Protein 1JJO (pdb70)

Secondary structure (DSSP, 8-state):
-HHHHHHHHTTTTTSSS----EEE-HHHHHHHHHHHTT--/-HHHHHHHHTTTTTSSS----EEE-HHHHHHHHHHHTT--/--SSB--EEEEEEEESS----HHHHHHIIIII---EEEE-TTSHHHHHHHHHHHHHHHSTTS----S-TTT--TT--EEEEEEEEEEEEBTT---TTS-EEEEE--TTS--EEEEEEEEE---EEEEEE-S--TT--EEEEEEEEBSSTTEEEEEEE--TTS-GGGTTTT--HHHHHTGGGT-EE---EEEEE--EEEE---HHHHHHTTS-----SEEEEEEEEE--SSEEEEEEEEEEE---/--SSB--EEEEEEEESS----HHHHHHIIIII---EEEE-TTSHHHHHHHHHHHHHHHSTTS----S-TTT--TT--EEEEEEEEEEEEBTT---TTS-EEEEE--TTS--EEEEEEEEE---EEEEEE-S--TT--EEEEEEEEBSSTTEEEEEEE--TTS-GGGTTTT--HHHHHTGGGT-EE---EEEEE--EEEE---HHHHHHTTS-----SEEEEEEEEE--SSEEEEEEEEEEE---/--EEE--S-EEEEEEETTT--EEEEEEES----/--EEE--S-EEEEEEETTT--EEEEEEES----

GO terms:
  GO:0034774 secretory granule lumen (C, IDA)
  GO:0043025 neuronal cell body (C, IDA)
  GO:0043204 perikaryon (C, EXP)
  GO:0005576 extracellular region (C, HDA)

Nearest PDB structures (foldseek):
  1jjo-assembly1_F  TM=1.031E+00  e=2.411E-05  Mus musculus
  4afx-assembly1_B  TM=9.105E-01  e=1.509E-02  Homo sapiens
  5ncw-assembly1_B  TM=9.144E-01  e=8.299E-02  Tannerella forsythia
  4caa-assembly1_B  TM=8.475E-01  e=1.291E-01  Homo sapiens
  6hgm-assembly1_B  TM=7.638E-01  e=1.003E-01  Homo sapiens

Radius of gyration: 27.84 Å; Cα contacts (8 Å, |Δi|>4): 1470; chains: 6; bounding box: 58×96×56 Å

Foldseek 3Di:
DQVVVVVVVVVVVCVVPPPDDDDDDSVVVVVVVVVVVVPD/DVQWDKQWAWEKEFAQVDDDPPVVVVVCCVPRVYHYYYDHLQPLVVVQQVVLVVLCPRAVNPRNGWDHSVLTDNLFGMKIKIKIKTTFFFLDFFDQVVWDWDWDQALVSDTDIFTKTKDWAWWQKDWDAADDCPVHRIWIWTWTATNPNPDIDIDTGGDSVDHVVSVVVVDDPVVVVVNVVGRHTDGGIDIHTWDKDKDKDWPPVVVVVPDDPDQFSGKIKMKMKTQDRGGIIIMMMMMGTHSD/DDDDDPPAKDWDFPADDVVGDTDDTGIPHDPDD/DQVVVVVVVVVVVCVVPPPDDDDDDSVVVVVVVVVVVVPD/DVQWDKQWAWEKEFAQVDDDPPVVVVVCCVPRVYHYYYDHLQPLVVVQQVVLVVLCPRAVNPRNGWDHSVLTDNLFGMKIKIKIKTTFFFLDFFDQVVWDWDWDQALVSDTDIFTKTKDWAWWQKDWDAADDCPVHRIWIWTWTATNPNPDIDIDTGGDSVDHVVSVVVVDDPVVVVVNVVGRHTDGGIDIHTWDKDKDKDWPPVVVVVPDDPDQFSGKIKMKMKTQDRGGIIIMMMMMGTHSD/DDDDDPPAKDWDFPADDVVGDTDDTGIPHDPDD

B-factor: mean 28.48, std 11.23, range [3.94, 65.26]

Solvent-accessible surface area: 26743 Å² total; per-residue (Å²): 89,39,12,70,48,0,5,69,1,0,68,69,14,46,64,83,49,113,74,91,29,6,3,1,0,7,4,0,1,18,8,0,37,6,0,24,138,41,52,107,130,130,94,21,60,42,142,70,17,1,0,0,7,3,44,104,56,63,158,46,79,95,89,6,24,16,71,0,31,22,62,16,88,7,52,14,40,101,25,63,1,71,106,52,117,52,2,6,95,35,0,22,132,24,0,56,96,74,0,94,45,36,0,117,92,5,2,44,59,140,15,8,86,71,84,2,32,11,0,4,0,0,0,0,24,0,71,3,43,0,103,47,78,7,129,75,101,35,21,147,88,73,48,0,31,25,38,86,165,46,131,31,107,11,43,1,0,51,12,86,4,82,1,64,9,8,90,35,91,39,75,82,110,151,58,39,1,67,8,36,0,1,8,0,10,0,71,1,97,46,3,6,0,1,1,0,1,7,89,84,144,25,55,0,52,79,10,4,89,62,12,95,24,108,35,2,79,81,4,24,98,61,15,149,114,58,102,0,32,1,42,0,0,98,2,32,14,93,40,110,18,88,0,70,102,11,7,110,64,59,49,61,74,132,115,15,34,64,2,10,0,25,0,9,1,78,0,25,6,89,1,3,37,0,0,0,0,0,0,2,0,9,45,90,134,34,69,2,60,1,41,6,0,0,0,0,0,0,9,14,107,95,22,9,20,4,1,0,0,0,5,0,2,40,0,114,135,89,39,11,73,48,0,4,67,0,0,68,69,15,44,64,83,49,114,74,91,28,6,2,1,0,7,3,0,0,19,7,0,38,8,0,24,137,41,51,106,122,129,95,22,58,40,144,70,16,1,0,0,7,3,45,102,57,62,158,47,79,94,96,7,24,17,71,0,36,25,64,17,97,8,53,17,40,104,24,62,1,71,107,53,116,53,3,6,94,38,0,22,132,25,0,58,97,73,0,94,45,36,0,116,93,5,2,45,61,141,15,8,84,72,84,2,32,12,0,3,0,0,0,0,24,0,71,3,42,0,102,47,78,7,129,76,102,35,21,147,85,72,49,0,31,24,40,88,163,45,129,30,107,10,43,1,0,51,11,86,4,81,1,63,9,9,91,35,91,37,75,79,109,151,57,38,1,70,8,36,0,1,9,0,12,0,71,1,97,46,3,6,0,2,1,0,1,6,90,83,146,25,55,0,51,77,10,4,91,61,12,95,23,108,35,2,78,82,3,23,100,59,15,150,113,58,100,0,32,1,41,0,0,98,2,32,13,95,40,110,19,89,0,68,102,10,7,109,65,59,49,59,74,131,115,14,32,62,2,10,0,25,0,9,0,77,0,26,6,90,2,3,36,0,0,0,0,0,0,2,0,9,46,89,132,36,69,1,60,0,39,7,0,0,1,0,0,0,9,14,108,86,16,10,19,3,2,0,0,0,5,0,2,40,0,114,138

Structure (mmCIF, N/CA/C/O backbone):
data_1JJO
#
_entry.id   1JJO
#
_cell.length_a   64.290
_cell.length_b   108.690
_cell.length_c   45.990
_cell.angle_alpha   90.00
_cell.angle_beta   101.28
_cell.angle_gamma   90.00
#
_symmetry.space_group_name_H-M   'P 1 21 1'
#
loop_
_entity.id
_entity.type
_entity.pdbx_description
1 polymer NEUROSERPIN
2 polymer NEUROSERPIN
3 polymer NEUROSERPIN
#
loop_
_atom_site.group_PDB
_atom_site.id
_atom_site.type_symbol
_atom_site.label_atom_id
_atom_site.label_alt_id
_atom_site.label_comp_id
_atom_site.label_asym_id
_atom_site.label_entity_id
_atom_site.label_seq_id
_atom_site.pdbx_PDB_ins_code
_atom_site.Cartn_x
_atom_site.Cartn_y
_atom_site.Cartn_z
_atom_site.occupancy
_atom_site.B_iso_or_equiv
_atom_site.auth_seq_id
_atom_site.auth_comp_id
_atom_site.auth_asym_id
_atom_site.auth_atom_id
_atom_site.pdbx_PDB_model_num
ATOM 1 N N . THR A 1 1 ? 25.026 -0.050 -1.859 1.00 24.58 29 THR A N 1
ATOM 2 C CA . THR A 1 1 ? 24.238 1.073 -2.452 1.00 24.96 29 THR A CA 1
ATOM 3 C C . THR A 1 1 ? 22.872 1.193 -1.776 1.00 24.07 29 THR A C 1
ATOM 4 O O . THR A 1 1 ? 21.987 1.879 -2.273 1.00 24.57 29 THR A O 1
ATOM 8 N N . ILE A 1 2 ? 22.717 0.521 -0.643 1.00 25.21 30 ILE A N 1
ATOM 9 C CA . ILE A 1 2 ? 21.473 0.503 0.133 1.00 28.86 30 ILE A CA 1
ATOM 10 C C . ILE A 1 2 ? 20.451 1.644 -0.065 1.00 29.42 30 ILE A C 1
ATOM 11 O O . ILE A 1 2 ? 19.504 1.517 -0.847 1.00 26.16 30 ILE A O 1
ATOM 16 N N . THR A 1 3 ? 20.649 2.750 0.652 1.00 30.98 31 THR A N 1
ATOM 17 C CA . THR A 1 3 ? 19.737 3.895 0.612 1.00 30.30 31 THR A CA 1
ATOM 18 C C . THR A 1 3 ? 19.818 4.777 -0.638 1.00 28.49 31 THR A C 1
ATOM 19 O O . THR A 1 3 ? 18.813 5.341 -1.076 1.00 26.42 31 THR A O 1
ATOM 23 N N . GLU A 1 4 ? 21.006 4.908 -1.211 1.00 29.16 32 GLU A N 1
ATOM 24 C CA . GLU A 1 4 ? 21.144 5.724 -2.407 1.00 30.44 32 GLU A CA 1
ATOM 25 C C . GLU A 1 4 ? 20.385 5.008 -3.515 1.00 29.57 32 GLU A C 1
ATOM 26 O O . GLU A 1 4 ? 19.852 5.625 -4.434 1.00 29.01 32 GLU A O 1
ATOM 32 N N . TRP A 1 5 ? 20.325 3.690 -3.405 1.00 31.13 33 TRP A N 1
ATOM 33 C CA . TRP A 1 5 ? 19.618 2.896 -4.391 1.00 31.78 33 TRP A CA 1
ATOM 34 C C . TRP A 1 5 ? 18.128 3.180 -4.267 1.00 29.45 33 TRP A C 1
ATOM 35 O O . TRP A 1 5 ? 17.485 3.586 -5.234 1.00 28.53 33 TRP A O 1
ATOM 46 N N . SER A 1 6 ? 17.587 2.975 -3.069 1.00 27.61 34 SER A N 1
ATOM 47 C CA . SER A 1 6 ? 16.169 3.208 -2.843 1.00 26.10 34 SER A CA 1
ATOM 48 C C . SER A 1 6 ? 15.766 4.671 -3.025 1.00 26.16 34 SER A C 1
ATOM 49 O O . SER A 1 6 ? 14.583 4.961 -3.196 1.00 27.88 34 SER A O 1
ATOM 52 N N . VAL A 1 7 ? 16.731 5.594 -2.992 1.00 24.87 35 VAL A N 1
ATOM 53 C CA . VAL A 1 7 ? 16.405 7.008 -3.187 1.00 22.41 35 VAL A CA 1
ATOM 54 C C . VAL A 1 7 ? 16.418 7.304 -4.680 1.00 23.05 35 VAL A C 1
ATOM 55 O O . VAL A 1 7 ? 16.344 8.453 -5.096 1.00 22.62 35 VAL A O 1
ATOM 59 N N . ASN A 1 8 ? 16.535 6.252 -5.482 1.00 24.70 36 ASN A N 1
ATOM 60 C CA . ASN A 1 8 ? 16.520 6.401 -6.931 1.00 26.67 36 ASN A CA 1
ATOM 61 C C . ASN A 1 8 ? 15.168 5.934 -7.450 1.00 29.04 36 ASN A C 1
ATOM 62 O O . ASN A 1 8 ? 14.603 6.539 -8.367 1.00 32.08 36 ASN A O 1
ATOM 67 N N . MET A 1 9 ? 14.647 4.855 -6.873 1.00 29.18 37 MET A N 1
ATOM 68 C CA . MET A 1 9 ? 13.336 4.379 -7.278 1.00 29.98 37 MET A CA 1
ATOM 69 C C . MET A 1 9 ? 12.387 5.518 -6.904 1.00 30.58 37 MET A C 1
ATOM 70 O O . MET A 1 9 ? 11.580 5.965 -7.725 1.00 30.24 37 MET A O 1
ATOM 75 N N . TYR A 1 10 ? 12.494 5.993 -5.661 1.00 28.45 38 TYR A N 1
ATOM 76 C CA . TYR A 1 10 ? 11.647 7.089 -5.215 1.00 26.05 38 TYR A CA 1
ATOM 77 C C . TYR A 1 10 ? 11.756 8.207 -6.224 1.00 26.80 38 TYR A C 1
ATOM 78 O O . TYR A 1 10 ? 10.766 8.869 -6.525 1.00 28.46 38 TYR A O 1
ATOM 87 N N . ASN A 1 11 ? 12.970 8.408 -6.740 1.00 26.10 39 ASN A N 1
ATOM 88 C CA . ASN A 1 11 ? 13.228 9.452 -7.723 1.00 22.61 39 ASN A CA 1
ATOM 89 C C . ASN A 1 11 ? 12.713 9.047 -9.081 1.00 23.28 39 ASN A C 1
ATOM 90 O O . ASN A 1 11 ? 12.789 9.814 -10.029 1.00 25.44 39 ASN A O 1
ATOM 95 N N . HIS A 1 12 ? 12.186 7.836 -9.176 1.00 24.08 40 HIS A N 1
ATOM 96 C CA . HIS A 1 12 ? 11.627 7.394 -10.434 1.00 28.91 40 HIS A CA 1
ATOM 97 C C . HIS A 1 12 ? 10.118 7.491 -10.369 1.00 30.74 40 HIS A C 1
ATOM 98 O O . HIS A 1 12 ? 9.502 8.090 -11.243 1.00 30.64 40 HIS A O 1
ATOM 105 N N . LEU A 1 13 ? 9.532 6.898 -9.329 1.00 34.52 41 LEU A N 1
ATOM 106 C CA . LEU A 1 13 ? 8.081 6.893 -9.148 1.00 39.25 41 LEU A CA 1
ATOM 107 C C . LEU A 1 13 ? 7.422 8.270 -9.109 1.00 42.52 41 LEU A C 1
ATOM 108 O O . LEU A 1 13 ? 6.197 8.359 -9.027 1.00 42.58 41 LEU A O 1
ATOM 113 N N . ARG A 1 14 ? 8.223 9.334 -9.161 1.00 45.60 42 ARG A N 1
ATOM 114 C CA . ARG A 1 14 ? 7.685 10.695 -9.128 1.00 47.17 42 ARG A CA 1
ATOM 115 C C . ARG A 1 14 ? 8.014 11.483 -10.395 1.00 48.74 42 ARG A C 1
ATOM 116 O O . ARG A 1 14 ? 7.632 12.646 -10.534 1.00 49.62 42 ARG A O 1
ATOM 124 N N . GLY A 1 15 ? 8.719 10.840 -11.320 1.00 50.27 43 GLY A N 1
ATOM 125 C CA . GLY A 1 15 ? 9.060 11.488 -12.575 1.00 51.17 43 GLY A CA 1
ATOM 126 C C . GLY A 1 15 ? 7.942 11.300 -13.588 1.00 50.62 43 GLY A C 1
ATOM 127 O O . GLY A 1 15 ? 7.969 11.884 -14.673 1.00 51.70 43 GLY A O 1
ATOM 128 N N . THR A 1 16 ? 6.957 10.477 -13.224 1.00 49.42 44 THR A N 1
ATOM 129 C CA . THR A 1 16 ? 5.798 10.192 -14.071 1.00 48.13 44 THR A CA 1
ATOM 130 C C . THR A 1 16 ? 4.986 11.462 -14.322 1.00 47.61 44 THR A C 1
ATOM 131 O O . THR A 1 16 ? 4.411 11.648 -15.398 1.00 47.82 44 THR A O 1
ATOM 135 N N . GLY A 1 17 ? 4.931 12.326 -13.314 1.00 47.28 45 GLY A N 1
ATOM 136 C CA . GLY A 1 17 ? 4.188 13.566 -13.442 1.00 44.27 45 GLY A CA 1
ATOM 137 C C . GLY A 1 17 ? 3.054 13.644 -12.442 1.00 42.05 45 GLY A C 1
ATOM 138 O O . GLY A 1 17 ? 2.890 14.655 -11.750 1.00 40.13 45 GLY A O 1
ATOM 139 N N . GLU A 1 18 ? 2.273 12.567 -12.364 1.00 40.86 46 GLU A N 1
ATOM 140 C CA . GLU A 1 18 ? 1.138 12.498 -11.446 1.00 38.06 46 GLU A CA 1
ATOM 141 C C . GLU A 1 18 ? 1.575 12.723 -10.000 1.00 35.97 46 GLU A C 1
ATOM 142 O O . GLU A 1 18 ? 2.180 11.838 -9.381 1.00 36.08 46 GLU A O 1
ATOM 148 N N . ASP A 1 19 ? 1.274 13.913 -9.476 1.00 32.50 47 ASP A N 1
ATOM 149 C CA . ASP A 1 19 ? 1.619 14.267 -8.100 1.00 29.73 47 ASP A CA 1
ATOM 150 C C . ASP A 1 19 ? 0.754 13.459 -7.137 1.00 27.41 47 ASP A C 1
ATOM 151 O O . ASP A 1 19 ? -0.037 14.015 -6.369 1.00 25.39 47 ASP A O 1
ATOM 156 N N . GLU A 1 20 ? 0.924 12.138 -7.202 1.00 26.25 48 GLU A N 1
ATOM 157 C CA . GLU A 1 20 ? 0.186 11.175 -6.382 1.00 24.07 48 GLU A CA 1
ATOM 158 C C . GLU A 1 20 ? 1.082 10.426 -5.396 1.00 20.95 48 GLU A C 1
ATOM 159 O O . GLU A 1 20 ? 2.289 10.306 -5.614 1.00 19.14 48 GLU A O 1
ATOM 165 N N . ASN A 1 21 ? 0.480 9.917 -4.323 1.00 17.22 49 ASN A N 1
ATOM 166 C CA . ASN A 1 21 ? 1.211 9.169 -3.303 1.00 18.11 49 ASN A CA 1
ATOM 167 C C . ASN A 1 21 ? 2.046 8.063 -3.933 1.00 17.42 49 ASN A C 1
ATOM 168 O O . ASN A 1 21 ? 1.691 7.521 -4.980 1.00 16.93 49 ASN A O 1
ATOM 173 N N . ILE A 1 22 ? 3.163 7.731 -3.303 1.00 16.47 50 ILE A N 1
ATOM 174 C CA . ILE A 1 22 ? 3.983 6.632 -3.785 1.00 17.35 50 ILE A CA 1
ATOM 175 C C . ILE A 1 22 ? 4.544 5.937 -2.562 1.00 17.30 50 ILE A C 1
ATOM 176 O O . ILE A 1 22 ? 4.982 6.599 -1.623 1.00 21.08 50 ILE A O 1
ATOM 181 N N . LEU A 1 23 ? 4.476 4.607 -2.549 1.00 16.76 51 LEU A N 1
ATOM 182 C CA . LEU A 1 23 ? 4.965 3.815 -1.420 1.00 16.48 51 LEU A CA 1
ATOM 183 C C . LEU A 1 23 ? 5.594 2.492 -1.815 1.00 17.06 51 LEU A C 1
ATOM 184 O O . LEU A 1 23 ? 4.945 1.649 -2.432 1.00 18.00 51 LEU A O 1
ATOM 189 N N . PHE A 1 24 ? 6.862 2.310 -1.463 1.00 17.56 52 PHE A N 1
ATOM 190 C CA . PHE A 1 24 ? 7.529 1.051 -1.750 1.00 17.12 52 PHE A CA 1
ATOM 191 C C . PHE A 1 24 ? 8.332 0.556 -0.568 1.00 17.14 52 PHE A C 1
ATOM 192 O O . PHE A 1 24 ? 8.414 1.212 0.469 1.00 17.43 52 PHE A O 1
ATOM 200 N N . SER A 1 25 ? 8.904 -0.625 -0.731 1.00 18.59 53 SER A N 1
ATOM 201 C CA . SER A 1 25 ? 9.672 -1.256 0.324 1.00 19.22 53 SER A CA 1
ATOM 202 C C . SER A 1 25 ? 11.017 -1.666 -0.227 1.00 17.19 53 SER A C 1
ATOM 203 O O . SER A 1 25 ? 11.133 -2.700 -0.870 1.00 16.43 53 SER A O 1
ATOM 206 N N . PRO A 1 26 ? 12.053 -0.852 0.003 1.00 17.99 54 PRO A N 1
ATOM 207 C CA . PRO A 1 26 ? 13.389 -1.195 -0.505 1.00 20.55 54 PRO A CA 1
ATOM 208 C C . PRO A 1 26 ? 13.852 -2.564 0.012 1.00 21.33 54 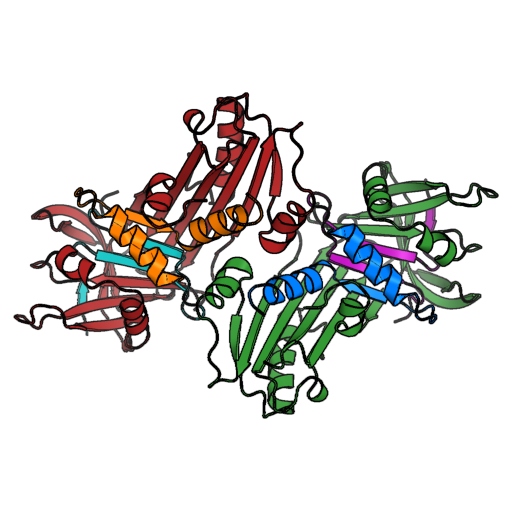PRO A C 1
ATOM 209 O O . PRO A 1 26 ? 14.389 -3.378 -0.742 1.00 18.37 54 PRO A O 1
ATOM 213 N N . LEU A 1 27 ? 13.625 -2.804 1.302 1.00 22.08 55 LEU A N 1
ATOM 214 C CA . LEU A 1 27 ? 14.013 -4.054 1.941 1.00 22.25 55 LEU A CA 1
ATOM 215 C C . LEU A 1 27 ? 13.460 -5.262 1.199 1.00 25.79 55 LEU A C 1
ATOM 216 O O . LEU A 1 27 ? 14.184 -6.237 0.990 1.00 28.17 55 LEU A O 1
ATOM 221 N N . SER A 1 28 ? 12.189 -5.196 0.798 1.00 26.99 56 SER A N 1
ATOM 222 C CA . SER A 1 28 ? 11.544 -6.302 0.081 1.00 26.94 56 SER A CA 1
ATOM 223 C C . SER A 1 28 ? 12.035 -6.524 -1.347 1.00 27.59 56 SER A C 1
ATOM 224 O O . SER A 1 28 ? 12.238 -7.668 -1.760 1.00 28.38 56 SER A O 1
ATOM 227 N N . ILE A 1 29 ? 12.209 -5.443 -2.100 1.00 26.07 57 ILE A N 1
ATOM 228 C CA . ILE A 1 29 ? 12.683 -5.553 -3.474 1.00 27.70 57 ILE A CA 1
ATOM 229 C C . ILE A 1 29 ? 14.143 -6.000 -3.440 1.00 27.92 57 ILE A C 1
ATOM 230 O O . ILE A 1 29 ? 14.560 -6.872 -4.207 1.00 26.43 57 ILE A O 1
ATOM 235 N N . ALA A 1 30 ? 14.910 -5.408 -2.528 1.00 29.25 58 ALA A N 1
ATOM 236 C CA . ALA A 1 30 ? 16.328 -5.736 -2.369 1.00 29.64 58 ALA A CA 1
ATOM 237 C C . ALA A 1 30 ? 16.493 -7.210 -2.029 1.00 28.63 58 ALA A C 1
ATOM 238 O O . ALA A 1 30 ? 17.506 -7.826 -2.364 1.00 30.43 58 ALA A O 1
ATOM 240 N N . LEU A 1 31 ? 15.490 -7.765 -1.355 1.00 25.90 59 LEU A N 1
ATOM 241 C CA . LEU A 1 31 ? 15.506 -9.169 -0.978 1.00 23.34 59 LEU A CA 1
ATOM 242 C C . LEU A 1 31 ? 15.110 -10.060 -2.149 1.00 24.12 59 LEU A C 1
ATOM 243 O O . LEU A 1 31 ? 15.579 -11.193 -2.250 1.00 24.81 59 LEU A O 1
ATOM 248 N N . ALA A 1 32 ? 14.267 -9.548 -3.044 1.00 24.56 60 ALA A N 1
ATOM 249 C CA . ALA A 1 32 ? 13.836 -10.330 -4.197 1.00 25.08 60 ALA A CA 1
ATOM 250 C C . ALA A 1 32 ? 14.946 -10.422 -5.233 1.00 26.54 60 ALA A C 1
ATOM 251 O O . ALA A 1 32 ? 15.176 -11.484 -5.817 1.00 26.00 60 ALA A O 1
ATOM 253 N N . MET A 1 33 ? 15.635 -9.308 -5.463 1.00 29.46 61 MET A N 1
ATOM 254 C CA . MET A 1 33 ? 16.729 -9.280 -6.435 1.00 32.19 61 MET A CA 1
ATOM 255 C C . MET A 1 33 ? 17.873 -10.127 -5.910 1.00 31.76 61 MET A C 1
ATOM 256 O O . MET A 1 33 ? 18.672 -10.647 -6.690 1.00 33.63 61 MET A O 1
ATOM 261 N N . GLY A 1 34 ? 17.946 -10.246 -4.584 1.00 30.40 62 GLY A N 1
ATOM 262 C CA . GLY A 1 34 ? 18.993 -11.030 -3.952 1.00 29.44 62 GLY A CA 1
ATOM 263 C C . GLY A 1 34 ? 18.880 -12.487 -4.350 1.00 28.76 62 GLY A C 1
ATOM 264 O O . GLY A 1 34 ? 19.846 -13.085 -4.840 1.00 26.83 62 GLY A O 1
ATOM 265 N N . MET A 1 35 ? 17.701 -13.063 -4.127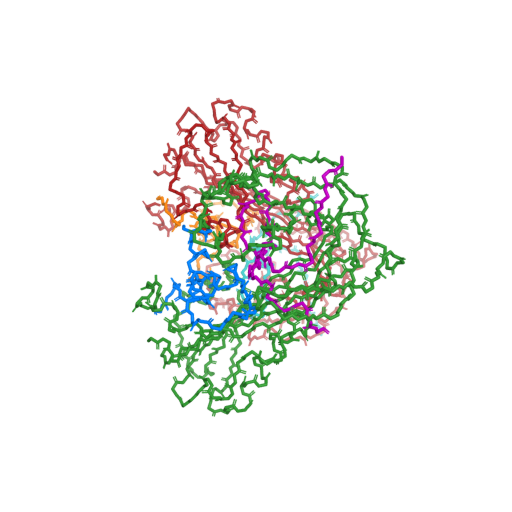 1.00 28.17 63 MET A N 1
ATOM 266 C CA . MET A 1 35 ? 17.456 -14.447 -4.500 1.00 27.26 63 MET A CA 1
ATOM 267 C C . MET A 1 35 ? 17.669 -14.522 -5.999 1.00 27.03 63 MET A C 1
ATOM 268 O O . MET A 1 35 ? 18.393 -15.372 -6.492 1.00 24.28 63 MET A O 1
ATOM 273 N N . MET A 1 36 ? 16.999 -13.610 -6.702 1.00 30.16 64 MET A N 1
ATOM 274 C CA . MET A 1 36 ? 17.040 -13.490 -8.159 1.00 33.70 64 MET A CA 1
ATOM 275 C C . MET A 1 36 ? 18.485 -13.533 -8.689 1.00 33.55 64 MET A C 1
ATOM 276 O O . MET A 1 36 ? 18.758 -14.107 -9.748 1.00 31.50 64 MET A O 1
ATOM 281 N N . GLU A 1 37 ? 19.407 -12.933 -7.946 1.00 35.45 65 GLU A N 1
ATOM 282 C CA . GLU A 1 37 ? 20.806 -12.929 -8.342 1.00 39.48 65 GLU A CA 1
ATOM 283 C C . GLU A 1 37 ? 21.582 -14.080 -7.693 1.00 42.99 65 GLU A C 1
ATOM 284 O O . GLU A 1 37 ? 22.801 -14.001 -7.540 1.00 46.38 65 GLU A O 1
ATOM 290 N N . LEU A 1 38 ? 20.874 -15.144 -7.310 1.00 45.09 66 LEU A N 1
ATOM 291 C CA . LEU A 1 38 ? 21.500 -16.322 -6.700 1.00 46.13 66 LEU A CA 1
ATOM 292 C C . LEU A 1 38 ? 21.821 -17.370 -7.759 1.00 48.68 66 LEU A C 1
ATOM 293 O O . LEU A 1 38 ? 22.554 -18.328 -7.498 1.00 50.99 66 LEU A O 1
ATOM 298 N N . GLY A 1 39 ? 21.254 -17.194 -8.949 1.00 50.03 67 GLY A N 1
ATOM 299 C CA . GLY A 1 39 ? 21.494 -18.134 -10.029 1.00 51.57 67 GLY A CA 1
ATOM 300 C C . GLY A 1 39 ? 20.427 -18.072 -11.107 1.00 51.58 67 GLY A C 1
ATOM 301 O O . GLY A 1 39 ? 19.597 -18.979 -11.220 1.00 50.75 67 GLY A O 1
ATOM 302 N N . ALA A 1 40 ? 20.444 -17.000 -11.896 1.00 51.43 68 ALA A N 1
ATOM 303 C CA . ALA A 1 40 ? 19.480 -16.820 -12.981 1.00 51.08 68 ALA A CA 1
ATOM 304 C C . ALA A 1 40 ? 19.922 -15.696 -13.916 1.00 49.92 68 ALA A C 1
ATOM 305 O O . ALA A 1 40 ? 19.051 -14.898 -14.326 1.00 48.49 68 ALA A O 1
ATOM 308 N N . GLU B 2 1 ? 14.016 -5.788 20.376 1.00 50.97 107 GLU C N 1
ATOM 309 C CA . GLU B 2 1 ? 13.467 -5.956 18.998 1.00 50.79 107 GLU C CA 1
ATOM 310 C C . GLU B 2 1 ? 12.261 -6.900 19.003 1.00 50.01 107 GLU C C 1
ATOM 311 O O . GLU B 2 1 ? 11.724 -7.257 17.950 1.00 50.45 107 GLU C O 1
ATOM 317 N N . ASN B 2 2 ? 11.852 -7.319 20.197 1.00 47.82 108 ASN C N 1
ATOM 318 C CA . ASN B 2 2 ? 10.689 -8.189 20.338 1.00 46.38 108 ASN C CA 1
ATOM 319 C C . ASN B 2 2 ? 9.593 -7.311 20.954 1.00 44.54 108 ASN C C 1
ATOM 320 O O . ASN B 2 2 ? 8.597 -7.797 21.505 1.00 43.26 108 ASN C O 1
ATOM 325 N N . GLN B 2 3 ? 9.801 -6.002 20.861 1.00 40.86 109 GLN C N 1
ATOM 326 C CA . GLN B 2 3 ? 8.840 -5.054 21.385 1.00 38.38 109 GLN C CA 1
ATOM 327 C C . GLN B 2 3 ? 7.876 -4.655 20.268 1.00 37.75 109 GLN C C 1
ATOM 328 O O . GLN B 2 3 ? 6.874 -3.970 20.514 1.00 41.07 109 GLN C O 1
ATOM 334 N N . TYR B 2 4 ? 8.183 -5.083 19.041 1.00 34.78 110 TYR C N 1
ATOM 335 C CA . TYR B 2 4 ? 7.331 -4.798 17.881 1.00 30.79 110 TYR C CA 1
ATOM 336 C C . TYR B 2 4 ? 7.268 -6.024 16.964 1.00 30.09 110 TYR C C 1
ATOM 337 O O . TYR B 2 4 ? 7.644 -7.114 17.382 1.00 30.73 110 TYR C O 1
ATOM 346 N N . VAL B 2 5 ? 6.790 -5.866 15.731 1.00 30.12 111 VAL C N 1
ATOM 347 C CA . VAL B 2 5 ? 6.678 -7.008 14.817 1.00 28.66 111 VAL C CA 1
ATOM 348 C C . VAL B 2 5 ? 7.229 -6.769 13.410 1.00 27.87 111 VAL C C 1
ATOM 349 O O . VAL B 2 5 ? 6.673 -5.967 12.663 1.00 27.84 111 VAL C O 1
ATOM 353 N N . MET B 2 6 ? 8.293 -7.485 13.037 1.00 28.17 112 MET C N 1
ATOM 354 C CA . MET B 2 6 ? 8.893 -7.326 11.705 1.00 27.93 112 MET C CA 1
ATOM 355 C C . MET B 2 6 ? 8.820 -8.575 10.809 1.00 30.21 112 MET C C 1
ATOM 356 O O . MET B 2 6 ? 9.206 -8.512 9.643 1.00 32.71 112 MET C O 1
ATOM 361 N N . LYS B 2 7 ? 8.317 -9.689 11.349 1.00 33.50 113 LYS C N 1
ATOM 362 C CA . LYS B 2 7 ? 8.177 -10.962 10.616 1.00 34.56 113 LYS C CA 1
ATOM 363 C C . LYS B 2 7 ? 8.436 -10.867 9.119 1.00 33.36 113 LYS C C 1
ATOM 364 O O . LYS B 2 7 ? 7.720 -10.171 8.403 1.00 34.95 113 LYS C O 1
ATOM 370 N N . LEU B 2 8 ? 9.448 -11.592 8.650 1.00 32.07 114 LEU C N 1
ATOM 371 C CA . LEU B 2 8 ? 9.843 -11.555 7.238 1.00 29.36 114 LEU C CA 1
ATOM 372 C C . LEU B 2 8 ? 9.896 -12.956 6.630 1.00 26.40 114 LEU C C 1
ATOM 373 O O . LEU B 2 8 ? 10.123 -13.927 7.346 1.00 28.81 114 LEU C O 1
ATOM 378 N N . ALA B 2 9 ? 9.684 -13.076 5.323 1.00 23.02 115 ALA C N 1
ATOM 379 C CA . ALA B 2 9 ? 9.720 -14.408 4.713 1.00 25.56 115 ALA C CA 1
ATOM 380 C C . ALA B 2 9 ? 9.730 -14.502 3.180 1.00 25.65 115 ALA C C 1
ATOM 381 O O . ALA B 2 9 ? 9.063 -13.741 2.479 1.00 24.86 115 ALA C O 1
ATOM 383 N N . ASN B 2 10 ? 10.490 -15.471 2.676 1.00 25.22 116 ASN C N 1
ATOM 384 C CA . ASN B 2 10 ? 10.619 -15.706 1.244 1.00 23.80 116 ASN C CA 1
ATOM 385 C C . ASN B 2 10 ? 10.115 -17.082 0.832 1.00 25.15 116 ASN C C 1
ATOM 386 O O . ASN B 2 10 ? 9.838 -17.942 1.678 1.00 21.67 116 ASN C O 1
ATOM 391 N N . SER B 2 11 ? 10.016 -17.282 -0.479 1.00 25.94 117 SER C N 1
ATOM 392 C CA . SER B 2 11 ? 9.553 -18.544 -1.029 1.00 27.60 117 SER C CA 1
ATOM 393 C C . SER B 2 11 ? 9.841 -18.599 -2.510 1.00 29.99 117 SER C C 1
ATOM 394 O O . SER B 2 11 ? 10.234 -17.599 -3.121 1.00 31.56 117 SER C O 1
ATOM 397 N N . LEU B 2 12 ? 9.615 -19.779 -3.077 1.00 29.79 118 LEU C N 1
ATOM 398 C CA . LEU B 2 12 ? 9.844 -20.024 -4.490 1.00 29.87 118 LEU C CA 1
ATOM 399 C C . LEU B 2 12 ? 8.728 -20.905 -5.029 1.00 28.85 118 LEU C C 1
ATOM 400 O O . LEU B 2 12 ? 8.300 -21.840 -4.366 1.00 32.52 118 LEU C O 1
ATOM 405 N N . PHE B 2 13 ? 8.242 -20.597 -6.222 1.00 28.15 119 PHE C N 1
ATOM 406 C CA . PHE B 2 13 ? 7.207 -21.405 -6.840 1.00 27.64 119 PHE C CA 1
ATOM 407 C C . PHE B 2 13 ? 7.767 -21.856 -8.185 1.00 30.30 119 PHE C C 1
ATOM 408 O O . PHE B 2 13 ? 8.289 -21.044 -8.959 1.00 29.31 119 PHE C O 1
ATOM 416 N N . VAL B 2 14 ? 7.672 -23.150 -8.465 1.00 31.75 120 VAL C N 1
ATOM 417 C CA . VAL B 2 14 ? 8.203 -23.676 -9.715 1.00 31.97 120 VAL C CA 1
ATOM 418 C C . VAL B 2 14 ? 7.356 -24.809 -10.266 1.00 30.38 120 VAL C C 1
ATOM 419 O O . VAL B 2 14 ? 6.713 -25.524 -9.503 1.00 30.01 120 VAL C O 1
ATOM 423 N N . GLN B 2 15 ? 7.350 -24.958 -11.589 1.00 29.40 121 GLN C N 1
ATOM 424 C CA . GLN B 2 15 ? 6.593 -26.025 -12.237 1.00 31.71 121 GLN C CA 1
ATOM 425 C C . GLN B 2 15 ? 6.960 -27.333 -11.538 1.00 34.65 121 GLN C C 1
ATOM 426 O O . GLN B 2 15 ? 8.117 -27.534 -11.160 1.00 36.35 121 GLN C O 1
ATOM 432 N N . ASN B 2 16 ? 5.990 -28.227 -11.377 1.00 34.73 122 ASN C N 1
ATOM 433 C CA . ASN B 2 16 ? 6.252 -29.470 -10.668 1.00 34.30 122 ASN C CA 1
ATOM 434 C C . ASN B 2 16 ? 7.328 -30.341 -11.308 1.00 34.68 122 ASN C C 1
ATOM 435 O O . ASN B 2 16 ? 8.285 -30.746 -10.637 1.00 37.29 122 ASN C O 1
ATOM 440 N N . GLY B 2 17 ? 7.177 -30.626 -12.598 1.00 32.47 123 GLY C N 1
ATOM 441 C CA . GLY B 2 17 ? 8.143 -31.471 -13.286 1.00 32.60 123 GLY C CA 1
ATOM 442 C C . GLY B 2 17 ? 9.469 -30.804 -13.602 1.00 33.07 123 GLY C C 1
ATOM 443 O O . GLY B 2 17 ? 10.469 -31.476 -13.885 1.00 31.28 123 GLY C O 1
ATOM 444 N N . PHE B 2 18 ? 9.464 -29.473 -13.558 1.00 35.23 124 PHE C N 1
ATOM 445 C CA . PHE B 2 18 ? 10.650 -28.670 -13.833 1.00 35.86 124 PHE C CA 1
ATOM 446 C C . PHE B 2 18 ? 11.672 -28.837 -12.712 1.00 36.21 124 PHE C C 1
ATOM 447 O O . PHE B 2 18 ? 11.360 -28.673 -11.528 1.00 35.21 124 PHE C O 1
ATOM 455 N N . HIS B 2 19 ? 12.896 -29.170 -13.102 1.00 36.49 125 HIS C N 1
ATOM 456 C CA . HIS B 2 19 ? 13.982 -29.372 -12.158 1.00 38.14 125 HIS C CA 1
ATOM 457 C C . HIS B 2 19 ? 14.921 -28.179 -12.319 1.00 37.23 125 HIS C C 1
ATOM 458 O O . HIS B 2 19 ? 15.015 -27.596 -13.401 1.00 36.20 125 HIS C O 1
ATOM 465 N N . VAL B 2 20 ? 15.598 -27.801 -11.243 1.00 34.86 126 VAL C N 1
ATOM 466 C CA . VAL B 2 20 ? 16.519 -26.675 -11.297 1.00 34.88 126 VAL C CA 1
ATOM 467 C C . VAL B 2 20 ? 17.704 -26.926 -10.365 1.00 35.09 126 VAL C C 1
ATOM 468 O O . VAL B 2 20 ? 17.608 -27.723 -9.427 1.00 33.75 126 VAL C O 1
ATOM 472 N N . ASN B 2 21 ? 18.820 -26.248 -10.627 1.00 36.24 127 ASN C N 1
ATOM 473 C CA . ASN B 2 21 ? 20.019 -26.415 -9.816 1.00 37.33 127 ASN C CA 1
ATOM 474 C C . ASN B 2 21 ? 19.695 -26.668 -8.348 1.00 37.34 127 ASN C C 1
ATOM 475 O O . ASN B 2 21 ? 19.108 -25.824 -7.679 1.00 35.86 127 ASN C O 1
ATOM 480 N N . GLU B 2 22 ? 20.076 -27.846 -7.863 1.00 39.44 128 GLU C N 1
ATOM 481 C CA . GLU B 2 22 ? 19.847 -28.238 -6.472 1.00 41.10 128 GLU C CA 1
ATOM 482 C C . GLU B 2 22 ? 20.741 -27.410 -5.554 1.00 42.39 128 GLU C C 1
ATOM 483 O O . GLU B 2 22 ? 20.408 -27.166 -4.391 1.00 43.94 128 GLU C O 1
ATOM 489 N N . GLU B 2 23 ? 21.882 -26.983 -6.091 1.00 42.55 129 GLU C N 1
ATOM 490 C CA . GLU B 2 23 ? 22.826 -26.156 -5.350 1.00 42.06 129 GLU C CA 1
ATOM 491 C C . GLU B 2 23 ? 22.394 -24.715 -5.551 1.00 39.34 129 GLU C C 1
ATOM 492 O O . GLU B 2 23 ? 23.193 -23.852 -5.913 1.00 39.09 129 GLU C O 1
ATOM 498 N N . PHE B 2 24 ? 21.105 -24.484 -5.336 1.00 37.12 130 PHE C N 1
ATOM 499 C CA . PHE B 2 24 ? 20.481 -23.173 -5.464 1.00 32.69 130 PHE C CA 1
ATOM 500 C C . PHE B 2 24 ? 19.242 -23.226 -4.593 1.00 31.72 130 PHE C C 1
ATOM 501 O O . PHE B 2 24 ? 18.775 -22.211 -4.090 1.00 35.20 130 PHE C O 1
ATOM 509 N N . LEU B 2 25 ? 18.708 -24.425 -4.419 1.00 28.18 131 LEU C N 1
ATOM 510 C CA . LEU B 2 25 ? 17.538 -24.581 -3.590 1.00 25.97 131 LEU C CA 1
ATOM 511 C C . LEU B 2 25 ? 17.946 -24.358 -2.149 1.00 25.40 131 LEU C C 1
ATOM 512 O O . LEU B 2 25 ? 17.440 -23.441 -1.504 1.00 25.95 131 LEU C O 1
ATOM 517 N N . GLN B 2 26 ? 18.863 -25.182 -1.644 1.00 26.23 132 GLN C N 1
ATOM 518 C CA . GLN B 2 26 ? 19.322 -25.020 -0.268 1.00 26.12 132 GLN C CA 1
ATOM 519 C C . GLN B 2 26 ? 19.855 -23.609 -0.167 1.00 26.37 132 GLN C C 1
ATOM 520 O O . GLN B 2 26 ? 19.635 -22.920 0.834 1.00 27.21 132 GLN C O 1
ATOM 526 N N . MET B 2 27 ? 20.563 -23.197 -1.217 1.00 24.24 133 MET C N 1
ATOM 527 C CA . MET B 2 27 ? 21.124 -21.858 -1.311 1.00 22.80 133 MET C CA 1
ATOM 528 C C . MET B 2 27 ? 20.035 -20.917 -0.795 1.00 21.71 133 MET C C 1
ATOM 529 O O . MET B 2 27 ? 20.191 -20.266 0.243 1.00 20.06 133 MET C O 1
ATOM 534 N N . LEU B 2 28 ? 18.926 -20.863 -1.528 1.00 20.63 134 LEU C N 1
ATOM 535 C CA . LEU B 2 28 ? 17.783 -20.050 -1.130 1.00 22.83 134 LEU C CA 1
ATOM 536 C C . LEU B 2 28 ? 17.415 -20.468 0.289 1.00 22.41 134 LEU C C 1
ATOM 537 O O . LEU B 2 28 ? 17.574 -19.701 1.240 1.00 19.86 134 LEU C O 1
ATOM 542 N N . LYS B 2 29 ? 16.927 -21.706 0.390 1.00 23.41 135 LYS C N 1
ATOM 543 C CA . LYS B 2 29 ? 16.496 -22.332 1.635 1.00 25.01 135 LYS C CA 1
ATOM 544 C C . LYS B 2 29 ? 17.222 -21.852 2.882 1.00 27.65 135 LYS C C 1
ATOM 545 O O . LYS B 2 29 ? 16.584 -21.501 3.885 1.00 26.42 135 LYS C O 1
ATOM 551 N N . MET B 2 30 ? 18.553 -21.847 2.822 1.00 29.05 136 MET C N 1
ATOM 552 C CA . MET B 2 30 ? 19.384 -21.417 3.946 1.00 29.29 136 MET C CA 1
ATOM 553 C C . MET B 2 30 ? 19.513 -19.907 4.112 1.00 28.32 136 MET C C 1
ATOM 554 O O . MET B 2 30 ? 19.165 -19.362 5.165 1.00 24.94 136 MET C O 1
ATOM 559 N N . TYR B 2 31 ? 20.026 -19.246 3.074 1.00 28.57 137 TYR C N 1
ATOM 560 C CA . TYR B 2 31 ? 20.236 -17.798 3.090 1.00 29.46 137 TYR C CA 1
ATOM 561 C C . TYR B 2 31 ? 18.949 -16.993 3.132 1.00 28.77 137 TYR C C 1
ATOM 562 O O . TYR B 2 31 ? 18.765 -16.159 4.018 1.00 30.49 137 TYR C O 1
ATOM 571 N N . PHE B 2 32 ? 18.055 -17.241 2.185 1.00 26.38 138 PHE C N 1
ATOM 572 C CA . PHE B 2 32 ? 16.807 -16.503 2.163 1.00 24.23 138 PHE C CA 1
ATOM 573 C C . PHE B 2 32 ? 15.653 -17.184 2.889 1.00 23.67 138 PHE C C 1
ATOM 574 O O . PHE B 2 32 ? 14.522 -16.701 2.846 1.00 23.79 138 PHE C O 1
ATOM 582 N N . ASN B 2 33 ? 15.942 -18.301 3.553 1.00 22.83 139 ASN C N 1
ATOM 583 C CA . ASN B 2 33 ? 14.933 -19.037 4.311 1.00 20.20 139 ASN C CA 1
ATOM 584 C C . ASN B 2 33 ? 13.683 -19.246 3.456 1.00 19.36 139 ASN C C 1
ATOM 585 O O . ASN B 2 33 ? 12.554 -19.191 3.943 1.00 15.57 139 ASN C O 1
ATOM 590 N N . ALA B 2 34 ? 13.909 -19.493 2.170 1.00 19.89 140 ALA C N 1
ATOM 591 C CA . ALA B 2 34 ? 12.836 -19.685 1.198 1.00 22.18 140 ALA C CA 1
ATOM 592 C C . ALA B 2 34 ? 11.985 -20.931 1.420 1.00 23.70 140 ALA C C 1
ATOM 593 O O . ALA B 2 34 ? 12.431 -21.895 2.044 1.00 23.71 140 ALA C O 1
ATOM 595 N N . GLU B 2 35 ? 10.750 -20.891 0.915 1.00 25.75 141 GLU C N 1
ATOM 596 C CA . GLU B 2 35 ? 9.821 -22.021 1.006 1.00 27.05 141 GLU C CA 1
ATOM 597 C C . GLU B 2 35 ? 9.628 -22.494 -0.424 1.00 29.20 141 GLU C C 1
ATOM 598 O O . GLU B 2 35 ? 8.878 -21.876 -1.185 1.00 30.29 141 GLU C O 1
ATOM 604 N N . VAL B 2 36 ? 10.304 -23.578 -0.793 1.00 28.73 142 VAL C N 1
ATOM 605 C CA . VAL B 2 36 ? 10.200 -24.084 -2.153 1.00 28.34 142 VAL C CA 1
ATOM 606 C C . VAL B 2 36 ? 8.948 -24.910 -2.395 1.00 28.79 142 VAL C C 1
ATOM 607 O O . VAL B 2 36 ? 8.913 -26.103 -2.115 1.00 29.76 142 VAL C O 1
ATOM 611 N N . ASN B 2 37 ? 7.926 -24.258 -2.939 1.00 27.95 143 ASN C N 1
ATOM 612 C CA . ASN B 2 37 ? 6.651 -24.895 -3.201 1.00 29.53 143 ASN C CA 1
ATOM 613 C C . ASN B 2 37 ? 6.450 -25.173 -4.677 1.00 31.01 143 ASN C C 1
ATOM 614 O O . ASN B 2 37 ? 6.698 -24.303 -5.505 1.00 35.44 143 ASN C O 1
ATOM 619 N N . HIS B 2 38 ? 5.990 -26.384 -4.997 1.00 30.22 144 HIS C N 1
ATOM 620 C CA . HIS B 2 38 ? 5.751 -26.809 -6.379 1.00 26.73 144 HIS C CA 1
ATOM 621 C C . HIS B 2 38 ? 4.310 -26.572 -6.766 1.00 26.89 144 HIS C C 1
ATOM 622 O O . HIS B 2 38 ? 3.407 -26.989 -6.044 1.00 29.51 144 HIS C O 1
ATOM 629 N N . VAL B 2 39 ? 4.108 -25.897 -7.899 1.00 27.12 145 VAL C N 1
ATOM 630 C CA . VAL B 2 39 ? 2.775 -25.573 -8.427 1.00 27.49 145 VAL C CA 1
ATOM 631 C C . VAL B 2 39 ? 2.681 -25.934 -9.913 1.00 30.45 145 VAL C C 1
ATOM 632 O O . VAL B 2 39 ? 3.587 -26.562 -10.467 1.00 32.10 145 VAL C O 1
ATOM 636 N N . ASP B 2 40 ? 1.584 -25.524 -10.553 1.00 31.56 146 ASP C N 1
ATOM 637 C CA . ASP B 2 40 ? 1.370 -25.775 -11.986 1.00 28.66 146 ASP C CA 1
ATOM 638 C C . ASP B 2 40 ? 1.010 -24.461 -12.692 1.00 26.02 146 ASP C C 1
ATOM 639 O O . ASP B 2 40 ? -0.163 -24.120 -12.854 1.00 20.21 146 ASP C O 1
ATOM 644 N N . PHE B 2 41 ? 2.043 -23.734 -13.108 1.00 26.48 147 PHE C N 1
ATOM 645 C CA . PHE B 2 41 ? 1.882 -22.439 -13.752 1.00 30.80 147 PHE C CA 1
ATOM 646 C C . PHE B 2 41 ? 1.025 -22.417 -15.003 1.00 33.72 147 PHE C C 1
ATOM 647 O O . PHE B 2 41 ? 0.779 -21.343 -15.562 1.00 35.95 147 PHE C O 1
ATOM 655 N N . SER B 2 42 ? 0.583 -23.584 -15.462 1.00 36.94 148 SER C N 1
ATOM 656 C CA . SER B 2 42 ? -0.261 -23.635 -16.657 1.00 38.70 148 SER C CA 1
ATOM 657 C C . SER B 2 42 ? -1.662 -23.154 -16.273 1.00 38.14 148 SER C C 1
ATOM 658 O O . SER B 2 42 ? -2.324 -22.463 -17.049 1.00 38.26 148 SER C O 1
ATOM 661 N N . GLN B 2 43 ? -2.073 -23.516 -15.057 1.00 36.42 149 GLN C N 1
ATOM 662 C CA . GLN B 2 43 ? -3.380 -23.189 -14.477 1.00 35.93 149 GLN C CA 1
ATOM 663 C C . GLN B 2 43 ? -3.517 -21.731 -14.004 1.00 34.84 149 GLN C C 1
ATOM 664 O O . GLN B 2 43 ? -3.935 -21.474 -12.873 1.00 32.67 149 GLN C O 1
ATOM 670 N N . ASN B 2 44 ? -3.189 -20.788 -14.883 1.00 34.18 150 ASN C N 1
ATOM 671 C CA . ASN B 2 44 ? -3.240 -19.362 -14.566 1.00 35.01 150 ASN C CA 1
ATOM 672 C C . ASN B 2 44 ? -3.969 -18.963 -13.288 1.00 36.64 150 ASN C C 1
ATOM 673 O O . ASN B 2 44 ? -3.341 -18.550 -12.313 1.00 39.41 150 ASN C O 1
ATOM 678 N N . VAL B 2 45 ? -5.290 -19.079 -13.288 1.00 37.09 151 VAL C N 1
ATOM 679 C CA . VAL B 2 45 ? -6.082 -18.704 -12.122 1.00 36.50 151 VAL C CA 1
ATOM 680 C C . VAL B 2 45 ? -5.658 -19.468 -10.861 1.00 36.81 151 VAL C C 1
ATOM 681 O O . VAL B 2 45 ? -5.483 -18.873 -9.793 1.00 35.63 151 VAL C O 1
ATOM 685 N N . ALA B 2 46 ? -5.478 -20.779 -11.002 1.00 38.22 152 ALA C N 1
ATOM 686 C CA . ALA B 2 46 ? -5.095 -21.655 -9.895 1.00 37.91 152 ALA C CA 1
ATOM 687 C C . ALA B 2 46 ? -3.793 -21.269 -9.202 1.00 39.09 152 ALA C C 1
ATOM 688 O O . ALA B 2 46 ? -3.682 -21.378 -7.974 1.00 39.29 152 ALA C O 1
ATOM 690 N N . VAL B 2 47 ? -2.804 -20.839 -9.983 1.00 37.98 153 VAL C N 1
ATOM 691 C CA . VAL B 2 47 ? -1.512 -20.435 -9.428 1.00 36.88 153 VAL C CA 1
ATOM 692 C C . VAL B 2 47 ? -1.557 -19.042 -8.782 1.00 35.20 153 VAL C C 1
ATOM 693 O O . VAL B 2 47 ? -0.838 -18.779 -7.815 1.00 31.66 153 VAL C O 1
ATOM 697 N N . ALA B 2 48 ? -2.388 -18.152 -9.322 1.00 34.43 154 ALA C N 1
ATOM 698 C CA . ALA B 2 48 ? -2.510 -16.814 -8.763 1.00 34.93 154 ALA C CA 1
ATOM 699 C C . ALA B 2 48 ? -3.099 -16.947 -7.365 1.00 36.46 154 ALA C C 1
ATOM 700 O O . ALA B 2 48 ? -2.527 -16.431 -6.408 1.00 37.20 154 ALA C O 1
ATOM 702 N N . ASN B 2 49 ? -4.233 -17.639 -7.237 1.00 38.69 155 ASN C N 1
ATOM 703 C CA . ASN B 2 49 ? -4.838 -17.831 -5.916 1.00 41.12 155 ASN C CA 1
ATOM 704 C C . ASN B 2 49 ? -3.739 -18.336 -4.990 1.00 40.16 155 ASN C C 1
ATOM 705 O O . ASN B 2 49 ? -3.511 -17.783 -3.910 1.00 40.73 155 ASN C O 1
ATOM 710 N N . SER B 2 50 ? -3.065 -19.395 -5.426 1.00 38.09 156 SER C N 1
ATOM 711 C CA . SER B 2 50 ? -1.972 -19.973 -4.658 1.00 36.16 156 SER C CA 1
ATOM 712 C C . SER B 2 50 ? -1.132 -18.811 -4.095 1.00 34.15 156 SER C C 1
ATOM 713 O O . SER B 2 50 ? -1.301 -18.393 -2.945 1.00 31.18 156 SER C O 1
ATOM 716 N N . ILE B 2 51 ? -0.247 -18.285 -4.933 1.00 31.80 157 ILE C N 1
ATOM 717 C CA . ILE B 2 51 ? 0.626 -17.174 -4.577 1.00 30.70 157 ILE C CA 1
ATOM 718 C C . ILE B 2 51 ? -0.069 -16.032 -3.826 1.00 32.60 157 ILE C C 1
ATOM 719 O O . ILE B 2 51 ? 0.502 -15.452 -2.901 1.00 34.83 157 ILE C O 1
ATOM 724 N N . ASN B 2 52 ? -1.287 -15.690 -4.229 1.00 32.47 158 ASN C N 1
ATOM 725 C CA . ASN B 2 52 ? -2.002 -14.606 -3.565 1.00 34.30 158 ASN C CA 1
ATOM 726 C C . ASN B 2 52 ? -2.301 -15.016 -2.140 1.00 35.08 158 ASN C C 1
ATOM 727 O O . ASN B 2 52 ? -2.117 -14.239 -1.204 1.00 33.43 158 ASN C O 1
ATOM 732 N N . LYS B 2 53 ? -2.758 -16.255 -1.988 1.00 34.92 159 LYS C N 1
ATOM 733 C CA . LYS B 2 53 ? -3.105 -16.790 -0.685 1.00 34.85 159 LYS C CA 1
ATOM 734 C C . LYS B 2 53 ? -1.853 -16.872 0.181 1.00 36.44 159 LYS C C 1
ATOM 735 O O . LYS B 2 53 ? -1.942 -16.886 1.407 1.00 37.96 159 LYS C O 1
ATOM 741 N N . TRP B 2 54 ? -0.687 -16.913 -0.461 1.00 36.60 160 TRP C N 1
ATOM 742 C CA . TRP B 2 54 ? 0.587 -16.977 0.259 1.00 34.81 160 TRP C CA 1
ATOM 743 C C . TRP B 2 54 ? 0.939 -15.604 0.815 1.00 35.53 160 TRP C C 1
ATOM 744 O O . TRP B 2 54 ? 1.061 -15.431 2.033 1.00 36.90 160 TRP C O 1
ATOM 755 N N . VAL B 2 55 ? 1.112 -14.633 -0.087 1.00 34.15 161 VAL C N 1
ATOM 756 C CA . VAL B 2 55 ? 1.463 -13.271 0.305 1.00 31.92 161 VAL C CA 1
ATOM 757 C C . VAL B 2 55 ? 0.341 -12.695 1.160 1.00 31.19 161 VAL C C 1
ATOM 758 O O . VAL B 2 55 ? 0.576 -11.922 2.082 1.00 28.41 161 VAL C O 1
ATOM 762 N N . GLU B 2 56 ? -0.884 -13.101 0.854 1.00 32.67 162 GLU C N 1
ATOM 763 C CA . GLU B 2 56 ? -2.047 -12.638 1.592 1.00 33.17 162 GLU C CA 1
ATOM 764 C C . GLU B 2 56 ? -2.052 -13.347 2.942 1.00 32.01 162 GLU C C 1
ATOM 765 O O . GLU B 2 56 ? -2.985 -13.206 3.734 1.00 32.00 162 GLU C O 1
ATOM 771 N N . ASN B 2 57 ? -0.983 -14.096 3.200 1.00 32.48 163 ASN C N 1
ATOM 772 C CA . ASN B 2 57 ? -0.853 -14.856 4.438 1.00 33.63 163 ASN C CA 1
ATOM 773 C C . ASN B 2 57 ? 0.340 -14.442 5.298 1.00 35.82 163 ASN C C 1
ATOM 774 O O . ASN B 2 57 ? 0.319 -14.613 6.521 1.00 34.30 163 ASN C O 1
ATOM 779 N N . TYR B 2 58 ? 1.381 -13.916 4.651 1.00 38.32 164 TYR C N 1
ATOM 780 C CA . TYR B 2 58 ? 2.591 -13.469 5.347 1.00 40.85 164 TYR C CA 1
ATOM 781 C C . TYR B 2 58 ? 2.644 -11.960 5.542 1.00 38.31 164 TYR C C 1
ATOM 782 O O . TYR B 2 58 ? 3.675 -11.422 5.935 1.00 35.05 164 TYR C O 1
ATOM 791 N N . THR B 2 59 ? 1.541 -11.284 5.242 1.00 37.32 165 THR C N 1
ATOM 792 C CA . THR B 2 59 ? 1.459 -9.841 5.397 1.00 37.10 165 THR C CA 1
ATOM 793 C C . THR B 2 59 ? 0.137 -9.482 6.059 1.00 36.22 165 THR C C 1
ATOM 794 O O . THR B 2 59 ? -0.397 -8.390 5.872 1.00 37.15 165 THR C O 1
ATOM 798 N N . ASN B 2 60 ? -0.385 -10.428 6.830 1.00 34.99 166 ASN C N 1
ATOM 799 C CA . ASN B 2 60 ? -1.639 -10.268 7.563 1.00 33.34 166 ASN C CA 1
ATOM 800 C C . ASN B 2 60 ? -2.858 -9.880 6.728 1.00 31.05 166 ASN C C 1
ATOM 801 O O . ASN B 2 60 ? -3.829 -9.341 7.263 1.00 29.39 166 ASN C O 1
ATOM 806 N N . SER B 2 61 ? -2.799 -10.148 5.427 1.00 29.73 167 SER C N 1
ATOM 807 C CA . SER B 2 61 ? -3.900 -9.852 4.516 1.00 29.38 167 SER C CA 1
ATOM 808 C C . SER B 2 61 ? -4.046 -8.376 4.134 1.00 28.48 167 SER C C 1
ATOM 809 O O . SER B 2 61 ? -5.146 -7.910 3.817 1.00 26.17 167 SER C O 1
ATOM 812 N N . LEU B 2 62 ? -2.945 -7.636 4.170 1.00 27.80 168 LEU C N 1
ATOM 813 C CA . LEU B 2 62 ? -2.993 -6.237 3.775 1.00 27.35 168 LEU C CA 1
ATOM 814 C C . LEU B 2 62 ? -2.752 -6.162 2.268 1.00 27.23 168 LEU C C 1
ATOM 815 O O . LEU B 2 62 ? -3.108 -5.178 1.622 1.00 30.78 168 LEU C O 1
ATOM 820 N N . LEU B 2 63 ? -2.145 -7.208 1.716 1.00 26.33 169 LEU C N 1
ATOM 821 C CA . LEU B 2 63 ? -1.868 -7.279 0.282 1.00 28.50 169 LEU C CA 1
ATOM 822 C C . LEU B 2 63 ? -2.540 -8.519 -0.292 1.00 32.28 169 LEU C C 1
ATOM 823 O O . LEU B 2 63 ? -1.908 -9.568 -0.456 1.00 35.25 169 LEU C O 1
ATOM 828 N N . LYS B 2 64 ? -3.824 -8.380 -0.606 1.00 35.40 170 LYS C N 1
ATOM 829 C CA . LYS B 2 64 ? -4.636 -9.476 -1.122 1.00 37.26 170 LYS C CA 1
ATOM 830 C C . LYS B 2 64 ? -4.403 -9.869 -2.578 1.00 37.73 170 LYS C C 1
ATOM 831 O O . LYS B 2 64 ? -4.581 -11.035 -2.941 1.00 38.55 170 LYS C O 1
ATOM 837 N N . ASP B 2 65 ? -4.003 -8.916 -3.413 1.00 36.87 171 ASP C N 1
ATOM 838 C CA . ASP B 2 65 ? -3.779 -9.225 -4.818 1.00 37.37 171 ASP C CA 1
ATOM 839 C C . ASP B 2 65 ? -2.379 -8.866 -5.255 1.00 38.10 171 ASP C C 1
ATOM 840 O O . ASP B 2 65 ? -2.164 -7.781 -5.792 1.00 39.42 171 ASP C O 1
ATOM 845 N N . LEU B 2 66 ? -1.425 -9.769 -5.042 1.00 37.83 172 LEU C N 1
ATOM 846 C CA . LEU B 2 66 ? -0.045 -9.493 -5.433 1.00 36.99 172 LEU C CA 1
ATOM 847 C C . LEU B 2 66 ? 0.143 -9.799 -6.919 1.00 39.26 172 LEU C C 1
ATOM 848 O O . LEU B 2 66 ? 0.175 -8.889 -7.752 1.00 41.62 172 LEU C O 1
ATOM 853 N N . VAL B 2 67 ? 0.265 -11.083 -7.247 1.00 40.58 173 VAL C N 1
ATOM 854 C CA . VAL B 2 67 ? 0.453 -11.507 -8.633 1.00 40.30 173 VAL C CA 1
ATOM 855 C C . VAL B 2 67 ? -0.919 -11.777 -9.255 1.00 42.34 173 VAL C C 1
ATOM 856 O O . VAL B 2 67 ? -1.889 -12.034 -8.537 1.00 42.08 173 VAL C O 1
ATOM 860 N N . SER B 2 68 ? -1.000 -11.706 -10.581 1.00 43.91 174 SER C N 1
ATOM 861 C CA . SER B 2 68 ? -2.262 -11.943 -11.276 1.00 45.05 174 SER C CA 1
ATOM 862 C C . SER B 2 68 ? -2.123 -13.007 -12.363 1.00 45.45 174 SER C C 1
ATOM 863 O O . SER B 2 68 ? -1.012 -13.307 -12.811 1.00 45.34 174 SER C O 1
ATOM 866 N N . PRO B 2 69 ? -3.253 -13.597 -12.798 1.00 45.30 175 PRO C N 1
ATOM 867 C CA . PRO B 2 69 ? -3.219 -14.633 -13.839 1.00 43.36 175 PRO C CA 1
ATOM 868 C C . PRO B 2 69 ? -2.533 -14.120 -15.091 1.00 41.78 175 PRO C C 1
ATOM 869 O O . PRO B 2 69 ? -2.000 -14.891 -15.880 1.00 39.16 175 PRO C O 1
ATOM 873 N N . GLU B 2 70 ? -2.548 -12.802 -15.250 1.00 43.70 176 GLU C N 1
ATOM 874 C CA . GLU B 2 70 ? -1.927 -12.139 -16.391 1.00 44.49 176 GLU C CA 1
ATOM 875 C C . GLU B 2 70 ? -0.399 -12.083 -16.275 1.00 42.37 176 GLU C C 1
ATOM 876 O O . GLU B 2 70 ? 0.297 -12.024 -17.287 1.00 41.88 176 GLU C O 1
ATOM 882 N N . ASP B 2 71 ? 0.130 -12.095 -15.056 1.00 41.47 177 ASP C N 1
ATOM 883 C CA . ASP B 2 71 ? 1.579 -12.043 -14.895 1.00 43.06 177 ASP C CA 1
ATOM 884 C C . ASP B 2 71 ? 2.207 -13.376 -15.303 1.00 45.39 177 ASP C C 1
ATOM 885 O O . ASP B 2 71 ? 3.410 -13.462 -15.573 1.00 46.39 177 ASP C O 1
ATOM 890 N N . PHE B 2 72 ? 1.382 -14.416 -15.359 1.00 47.04 178 PHE C N 1
ATOM 891 C CA . PHE B 2 72 ? 1.854 -15.745 -15.722 1.00 47.26 178 PHE C CA 1
ATOM 892 C C . PHE B 2 72 ? 1.712 -15.946 -17.247 1.00 47.86 178 PHE C C 1
ATOM 893 O O . PHE B 2 72 ? 1.475 -15.007 -18.002 1.00 48.12 178 PHE C O 1
ATOM 901 N N . ASP B 2 73 ? 1.825 -17.189 -17.715 1.00 49.16 179 ASP C N 1
ATOM 902 C CA . ASP B 2 73 ? 1.682 -17.476 -19.173 1.00 49.51 179 ASP C CA 1
ATOM 903 C C . ASP B 2 73 ? 2.065 -18.937 -19.430 1.00 50.08 179 ASP C C 1
ATOM 904 O O . ASP B 2 73 ? 2.273 -19.737 -18.558 1.00 49.56 179 ASP C O 1
ATOM 909 N N . GLY B 2 74 A 2.219 -19.458 -20.625 1.00 49.91 179 GLY C N 1
ATOM 910 C CA . GLY B 2 74 A 2.589 -20.932 -20.649 1.00 50.80 179 GLY C CA 1
ATOM 911 C C . GLY B 2 74 A 4.097 -21.268 -20.238 1.00 51.58 179 GLY C C 1
ATOM 912 O O . GLY B 2 74 A 4.436 -22.390 -19.799 1.00 51.96 179 GLY C O 1
ATOM 913 N N . VAL B 2 75 B 5.008 -20.305 -20.402 1.00 50.27 179 VAL C N 1
ATOM 914 C CA . VAL B 2 75 B 6.488 -20.517 -20.233 1.00 48.06 179 VAL C CA 1
ATOM 915 C C . VAL B 2 75 B 6.983 -20.254 -18.812 1.00 46.42 179 VAL C C 1
ATOM 916 O O . VAL B 2 75 B 8.174 -20.394 -18.518 1.00 46.31 179 VAL C O 1
ATOM 920 N N . THR B 2 76 ? 6.061 -19.876 -17.933 1.00 44.22 180 THR C N 1
ATOM 921 C CA . THR B 2 76 ? 6.398 -19.588 -16.547 1.00 40.95 180 THR C CA 1
ATOM 922 C C . THR B 2 76 ? 6.788 -20.857 -15.797 1.00 38.85 180 THR C C 1
ATOM 923 O O . THR B 2 76 ? 5.957 -21.725 -15.524 1.00 37.33 180 THR C O 1
ATOM 927 N N . ASN B 2 77 ? 8.074 -20.953 -15.478 1.00 36.44 181 ASN C N 1
ATOM 928 C CA . ASN B 2 77 ? 8.621 -22.098 -14.766 1.00 35.83 181 ASN C CA 1
ATOM 929 C C . ASN B 2 77 ? 8.863 -21.775 -13.297 1.00 35.16 181 ASN C C 1
ATOM 930 O O . ASN B 2 77 ? 8.657 -22.620 -12.423 1.00 36.07 181 ASN C O 1
ATOM 935 N N . LEU B 2 78 ? 9.312 -20.551 -13.033 1.00 33.44 182 LEU C N 1
ATOM 936 C CA . LEU B 2 78 ? 9.598 -20.109 -11.674 1.00 29.84 182 LEU C CA 1
ATOM 937 C C . LEU B 2 78 ? 8.801 -18.862 -11.341 1.00 25.40 182 LEU C C 1
ATOM 938 O O . LEU B 2 78 ? 8.056 -18.356 -12.169 1.00 24.74 182 LEU C O 1
ATOM 943 N N . ALA B 2 79 ? 8.985 -18.371 -10.121 1.00 21.49 183 ALA C N 1
ATOM 944 C CA . ALA B 2 79 ? 8.308 -17.184 -9.629 1.00 16.28 183 ALA C CA 1
ATOM 945 C C . ALA B 2 79 ? 8.804 -16.898 -8.219 1.00 14.50 183 ALA C C 1
ATOM 946 O O . ALA B 2 79 ? 8.333 -17.508 -7.262 1.00 14.98 183 ALA C O 1
ATOM 948 N N . LEU B 2 80 ? 9.763 -15.986 -8.096 1.00 11.13 184 LEU C N 1
ATOM 949 C CA . LEU B 2 80 ? 10.311 -15.601 -6.797 1.00 11.32 184 LEU C CA 1
ATOM 950 C C . LEU B 2 80 ? 9.368 -14.619 -6.094 1.00 10.77 184 LEU C C 1
ATOM 951 O O . LEU B 2 80 ? 8.892 -13.674 -6.715 1.00 12.83 184 LEU C O 1
ATOM 956 N N . ILE B 2 81 ? 9.097 -14.817 -4.809 1.00 8.71 185 ILE C N 1
ATOM 957 C CA . ILE B 2 81 ? 8.204 -13.898 -4.100 1.00 10.71 185 ILE C CA 1
ATOM 958 C C . ILE B 2 81 ? 8.699 -13.574 -2.701 1.00 15.18 185 ILE C C 1
ATOM 959 O O . ILE B 2 81 ? 9.140 -14.469 -1.971 1.00 20.97 185 ILE C O 1
ATOM 964 N N . ASN B 2 82 ? 8.629 -12.296 -2.331 1.00 15.69 186 ASN C N 1
ATOM 965 C CA . ASN B 2 82 ? 9.015 -11.871 -0.988 1.00 16.09 186 ASN C CA 1
ATOM 966 C C . ASN B 2 82 ? 7.900 -11.049 -0.347 1.00 15.17 186 ASN C C 1
ATOM 967 O O . ASN B 2 82 ? 7.195 -10.300 -1.028 1.00 12.04 186 ASN C O 1
ATOM 972 N N . ALA B 2 83 ? 7.750 -11.179 0.965 1.00 13.35 187 ALA C N 1
ATOM 973 C CA . ALA B 2 83 ? 6.719 -10.441 1.661 1.00 15.95 187 ALA C CA 1
ATOM 974 C C . ALA B 2 83 ? 7.216 -9.899 2.988 1.00 17.23 187 ALA C C 1
ATOM 975 O O . ALA B 2 83 ? 7.519 -10.662 3.905 1.00 16.76 187 ALA C O 1
ATOM 977 N N . VAL B 2 84 ? 7.296 -8.570 3.067 1.00 20.42 188 VAL C N 1
ATOM 978 C CA . VAL B 2 84 ? 7.727 -7.849 4.268 1.00 22.50 188 VAL C CA 1
ATOM 979 C C . VAL B 2 84 ? 6.499 -7.349 5.032 1.00 22.43 188 VAL C C 1
ATOM 980 O O . VAL B 2 84 ? 5.584 -6.789 4.433 1.00 25.33 188 VAL C O 1
ATOM 984 N N . TYR B 2 85 ? 6.470 -7.533 6.346 1.00 20.02 189 TYR C N 1
ATOM 985 C CA . TYR B 2 85 ? 5.321 -7.068 7.123 1.00 18.92 189 TYR C CA 1
ATOM 986 C C . TYR B 2 85 ? 5.732 -6.369 8.414 1.00 18.96 189 TYR C C 1
ATOM 987 O O . TYR B 2 85 ? 6.304 -6.990 9.309 1.00 18.35 189 TYR C O 1
ATOM 996 N N . PHE B 2 86 ? 5.442 -5.075 8.507 1.00 18.72 190 PHE C N 1
ATOM 997 C CA . PHE B 2 86 ? 5.796 -4.306 9.698 1.00 20.48 190 PHE C CA 1
ATOM 998 C C . PHE B 2 86 ? 4.595 -4.021 10.580 1.00 21.52 190 PHE C C 1
ATOM 999 O O . PHE B 2 86 ? 3.502 -3.747 10.089 1.00 23.23 190 PHE C O 1
ATOM 1007 N N . LYS B 2 87 ? 4.812 -4.068 11.889 1.00 23.19 191 LYS C N 1
ATOM 1008 C CA . LYS B 2 87 ? 3.746 -3.814 12.848 1.00 24.78 191 LYS C CA 1
ATOM 1009 C C . LYS B 2 87 ? 4.322 -3.431 14.223 1.00 25.29 191 LYS C C 1
ATOM 1010 O O . LYS B 2 87 ? 4.798 -4.291 14.977 1.00 22.73 191 LYS C O 1
ATOM 1016 N N . GLY B 2 88 ? 4.283 -2.136 14.534 1.00 25.39 192 GLY C N 1
ATOM 1017 C CA . GLY B 2 88 ? 4.790 -1.655 15.809 1.00 25.82 192 GLY C CA 1
ATOM 1018 C C . GLY B 2 88 ? 3.895 -0.597 16.436 1.00 24.90 192 GLY C C 1
ATOM 1019 O O . GLY B 2 88 ? 2.886 -0.203 15.847 1.00 25.44 192 GLY C O 1
ATOM 1020 N N . ASN B 2 89 ? 4.248 -0.143 17.634 1.00 25.03 193 ASN C N 1
ATOM 1021 C CA . ASN B 2 89 ? 3.463 0.886 18.324 1.00 26.09 193 ASN C CA 1
ATOM 1022 C C . ASN B 2 89 ? 4.305 2.126 18.603 1.00 25.91 193 ASN C C 1
ATOM 1023 O O . ASN B 2 89 ? 5.432 2.028 19.088 1.00 24.52 193 ASN C O 1
ATOM 1028 N N . TRP B 2 90 ? 3.756 3.294 18.288 1.00 23.41 194 TRP C N 1
ATOM 1029 C CA . TRP B 2 90 ? 4.464 4.533 18.544 1.00 19.81 194 TRP C CA 1
ATOM 1030 C C . TRP B 2 90 ? 4.986 4.379 19.969 1.00 18.20 194 TRP C C 1
ATOM 1031 O O . TRP B 2 90 ? 4.250 3.914 20.841 1.00 15.55 194 TRP C O 1
ATOM 1042 N N . LYS B 2 91 ? 6.250 4.731 20.205 1.00 18.32 195 LYS C N 1
ATOM 1043 C CA . LYS B 2 91 ? 6.804 4.629 21.550 1.00 18.86 195 LYS C CA 1
ATOM 1044 C C . LYS B 2 91 ? 5.911 5.531 22.401 1.00 19.47 195 LYS C C 1
ATOM 1045 O O . LYS B 2 91 ? 5.540 5.186 23.532 1.00 18.82 195 LYS C O 1
ATOM 1051 N N . SER B 2 92 ? 5.567 6.688 21.835 1.00 18.71 196 SER C N 1
ATOM 1052 C CA . SER B 2 92 ? 4.674 7.646 22.484 1.00 20.59 196 SER C CA 1
ATOM 1053 C C . SER B 2 92 ? 3.515 7.869 21.520 1.00 22.20 196 SER C C 1
ATOM 1054 O O . SER B 2 92 ? 3.579 8.744 20.654 1.00 21.71 196 SER C O 1
ATOM 1057 N N . GLN B 2 93 ? 2.462 7.066 21.674 1.00 24.29 197 GLN C N 1
ATOM 1058 C CA . GLN B 2 93 ? 1.284 7.135 20.801 1.00 22.73 197 GLN C CA 1
ATOM 1059 C C . GLN B 2 93 ? 0.340 8.317 21.028 1.00 20.57 197 GLN C C 1
ATOM 1060 O O . GLN B 2 93 ? 0.219 8.832 22.140 1.00 20.93 197 GLN C O 1
ATOM 1066 N N . PHE B 2 94 ? -0.308 8.743 19.946 1.00 17.66 198 PHE C N 1
ATOM 1067 C CA . PHE B 2 94 ? -1.257 9.851 19.969 1.00 18.06 198 PHE C CA 1
ATOM 1068 C C . PHE B 2 94 ? -2.501 9.462 20.752 1.00 19.31 198 PHE C C 1
ATOM 1069 O O . PHE B 2 94 ? -2.696 8.297 21.087 1.00 18.88 198 PHE C O 1
ATOM 1077 N N . ARG B 2 95 ? -3.343 10.441 21.049 1.00 21.82 199 ARG C N 1
ATOM 1078 C CA . ARG B 2 95 ? -4.581 10.163 21.761 1.00 24.06 199 ARG C CA 1
ATOM 1079 C C . ARG B 2 95 ? -5.683 10.250 20.722 1.00 24.88 199 ARG C C 1
ATOM 1080 O O . ARG B 2 95 ? -5.736 11.208 19.946 1.00 26.19 199 ARG C O 1
ATOM 1088 N N . PRO B 2 96 ? -6.563 9.240 20.664 1.00 25.08 200 PRO C N 1
ATOM 1089 C CA . PRO B 2 96 ? -7.633 9.319 19.670 1.00 24.37 200 PRO C CA 1
ATOM 1090 C C . PRO B 2 96 ? -8.619 10.418 20.067 1.00 23.49 200 PRO C C 1
ATOM 1091 O O . PRO B 2 96 ? -9.534 10.749 19.320 1.00 25.25 200 PRO C O 1
ATOM 1095 N N . GLU B 2 97 ? -8.410 10.991 21.247 1.00 20.95 201 GLU C N 1
ATOM 1096 C CA . GLU B 2 97 ? -9.265 12.056 21.744 1.00 22.86 201 GLU C CA 1
ATOM 1097 C C . GLU B 2 97 ? -8.743 13.473 21.390 1.00 24.05 201 GLU C C 1
ATOM 1098 O O . GLU B 2 97 ? -9.414 14.480 21.642 1.00 23.29 201 GLU C O 1
ATOM 1104 N N . ASN B 2 98 ? -7.551 13.556 20.807 1.00 23.06 202 ASN C N 1
ATOM 1105 C CA . ASN B 2 98 ? -6.999 14.851 20.416 1.00 21.84 202 ASN C CA 1
ATOM 1106 C C . ASN B 2 98 ? -7.013 14.934 18.902 1.00 20.06 202 ASN C C 1
ATOM 1107 O O . ASN B 2 98 ? -6.482 15.871 18.308 1.00 20.47 202 ASN C O 1
ATOM 1112 N N . THR B 2 99 ? -7.623 13.926 18.288 1.00 20.70 203 THR C N 1
ATOM 1113 C CA . THR B 2 99 ? -7.732 13.838 16.837 1.00 20.12 203 THR C CA 1
ATOM 1114 C C . THR B 2 99 ? -8.937 14.670 16.409 1.00 21.86 203 THR C C 1
ATOM 1115 O O . THR B 2 99 ? -10.070 14.346 16.757 1.00 22.63 203 THR C O 1
ATOM 1119 N N . ARG B 2 100 ? -8.687 15.751 15.679 1.00 23.00 204 ARG C N 1
ATOM 1120 C CA . ARG B 2 100 ? -9.758 16.617 15.200 1.00 24.97 204 ARG C CA 1
ATOM 1121 C C . ARG B 2 100 ? -9.590 16.868 13.703 1.00 25.05 204 ARG C C 1
ATOM 1122 O O . ARG B 2 100 ? -8.472 16.922 13.209 1.00 29.73 204 ARG C O 1
ATOM 1130 N N . THR B 2 101 ? -10.691 17.022 12.974 1.00 23.17 205 THR C N 1
ATOM 1131 C CA . THR B 2 101 ? -10.586 17.265 11.539 1.00 20.24 205 THR C CA 1
ATOM 1132 C C . THR B 2 101 ? -9.733 18.494 11.312 1.00 18.68 205 THR C C 1
ATOM 1133 O O . THR B 2 101 ? -9.771 19.437 12.090 1.00 18.92 205 THR C O 1
ATOM 1137 N N . PHE B 2 102 ? -8.952 18.460 10.243 1.00 18.91 206 PHE C N 1
ATOM 1138 C CA . PHE B 2 102 ? -8.088 19.568 9.857 1.00 18.35 206 PHE C CA 1
ATOM 1139 C C . PHE B 2 102 ? -8.182 19.546 8.344 1.00 19.47 206 PHE C C 1
ATOM 1140 O O . PHE B 2 102 ? -8.707 18.589 7.781 1.00 20.70 206 PHE C O 1
ATOM 1148 N N . SER B 2 103 ? -7.665 20.579 7.686 1.00 19.35 207 SER C N 1
ATOM 1149 C CA . SER B 2 103 ? -7.722 20.650 6.234 1.00 17.42 207 SER C CA 1
ATOM 1150 C C . SER B 2 103 ? -6.362 20.494 5.589 1.00 17.57 207 SER C C 1
ATOM 1151 O O . SER B 2 103 ? -5.563 21.422 5.564 1.00 19.25 207 SER C O 1
ATOM 1154 N N . PHE B 2 104 ? -6.100 19.302 5.072 1.00 17.32 208 PHE C N 1
ATOM 1155 C CA . PHE B 2 104 ? -4.839 19.025 4.403 1.00 14.49 208 PHE C CA 1
ATOM 1156 C C . PHE B 2 104 ? -4.924 19.680 3.028 1.00 12.76 208 PHE C C 1
ATOM 1157 O O . PHE B 2 104 ? -5.855 19.420 2.256 1.00 12.80 208 PHE C O 1
ATOM 1165 N N . THR B 2 105 ? -3.963 20.544 2.735 1.00 10.16 209 THR C N 1
ATOM 1166 C CA . THR B 2 105 ? -3.926 21.228 1.456 1.00 12.16 209 THR C CA 1
ATOM 1167 C C . THR B 2 105 ? -2.811 20.624 0.596 1.00 11.55 209 THR C C 1
ATOM 1168 O O . THR B 2 105 ? -1.628 20.877 0.822 1.00 10.16 209 THR C O 1
ATOM 1172 N N . LYS B 2 106 ? -3.194 19.821 -0.389 1.00 11.16 210 LYS C N 1
ATOM 1173 C CA . LYS B 2 106 ? -2.226 19.186 -1.274 1.00 11.61 210 LYS C CA 1
ATOM 1174 C C . LYS B 2 106 ? -1.449 20.279 -2.017 1.00 10.87 210 LYS C C 1
ATOM 1175 O O . LYS B 2 106 ? -1.942 21.385 -2.165 1.00 9.20 210 LYS C O 1
ATOM 1181 N N . ASP B 2 107 ? -0.230 19.979 -2.463 1.00 13.99 211 ASP C N 1
ATOM 1182 C CA . ASP B 2 107 ? 0.570 20.949 -3.207 1.00 18.30 211 ASP C CA 1
ATOM 1183 C C . ASP B 2 107 ? -0.241 21.430 -4.403 1.00 21.45 211 ASP C C 1
ATOM 1184 O O . ASP B 2 107 ? 0.078 22.448 -5.012 1.00 26.14 211 ASP C O 1
ATOM 1189 N N . ASP B 2 108 ? -1.283 20.672 -4.730 1.00 25.40 212 ASP C N 1
ATOM 1190 C CA . ASP B 2 108 ? -2.206 20.939 -5.843 1.00 27.08 212 ASP C CA 1
ATOM 1191 C C . ASP B 2 108 ? -3.120 22.142 -5.544 1.00 25.29 212 ASP C C 1
ATOM 1192 O O . ASP B 2 108 ? -3.941 22.529 -6.367 1.00 23.08 212 ASP C O 1
ATOM 1197 N N . GLU B 2 109 ? -2.950 22.734 -4.364 1.00 25.84 213 GLU C N 1
ATOM 1198 C CA . GLU B 2 109 ? -3.763 23.857 -3.901 1.00 25.88 213 GLU C CA 1
ATOM 1199 C C . GLU B 2 109 ? -5.201 23.383 -3.718 1.00 25.38 213 GLU C C 1
ATOM 1200 O O . GLU B 2 109 ? -6.121 24.186 -3.583 1.00 27.83 213 GLU C O 1
ATOM 1206 N N . SER B 2 110 ? -5.382 22.063 -3.718 1.00 24.11 214 SER C N 1
ATOM 1207 C CA . SER B 2 110 ? -6.695 21.453 -3.518 1.00 23.57 214 SER C CA 1
ATOM 1208 C C . SER B 2 110 ? -6.895 21.311 -2.018 1.00 24.59 214 SER C C 1
ATOM 1209 O O . SER B 2 110 ? -5.992 21.585 -1.230 1.00 25.57 214 SER C O 1
ATOM 1212 N N . GLU B 2 111 ? -8.077 20.865 -1.623 1.00 25.25 215 GLU C N 1
ATOM 1213 C CA . GLU B 2 111 ? -8.370 20.692 -0.212 1.00 25.03 215 GLU C CA 1
ATOM 1214 C C . GLU B 2 111 ? -8.874 19.284 0.083 1.00 22.26 215 GLU C C 1
ATOM 1215 O O . GLU B 2 111 ? -9.500 18.639 -0.761 1.00 21.34 215 GLU C O 1
ATOM 1221 N N . VAL B 2 112 ? -8.587 18.807 1.285 1.00 19.20 216 VAL C N 1
ATOM 1222 C CA . VAL B 2 112 ? -9.039 17.496 1.699 1.00 18.49 216 VAL C CA 1
ATOM 1223 C C . VAL B 2 112 ? -9.265 17.488 3.209 1.00 18.56 216 VAL C C 1
ATOM 1224 O O . VAL B 2 112 ? -8.318 17.645 3.979 1.00 19.07 216 VAL C O 1
ATOM 1228 N N . GLN B 2 113 ? -10.515 17.331 3.639 1.00 18.58 217 GLN C N 1
ATOM 1229 C CA . GLN B 2 113 ? -10.785 17.288 5.071 1.00 20.79 217 GLN C CA 1
ATOM 1230 C C . GLN B 2 113 ? -10.162 15.998 5.567 1.00 22.30 217 GLN C C 1
ATOM 1231 O O . GLN B 2 113 ? -10.103 15.021 4.828 1.00 27.17 217 GLN C O 1
ATOM 1237 N N . ILE B 2 114 ? -9.714 15.971 6.814 1.00 20.05 218 ILE C N 1
ATOM 1238 C CA . ILE B 2 114 ? -9.038 14.779 7.287 1.00 15.02 218 ILE C CA 1
ATOM 1239 C C . ILE B 2 114 ? -8.866 14.710 8.817 1.00 15.23 218 ILE C C 1
ATOM 1240 O O . ILE B 2 114 ? -8.827 15.743 9.499 1.00 15.36 218 ILE C O 1
ATOM 1245 N N . PRO B 2 115 ? -8.791 13.481 9.375 1.00 14.44 219 PRO C N 1
ATOM 1246 C CA . PRO B 2 115 ? -8.612 13.254 10.813 1.00 14.47 219 PRO C CA 1
ATOM 1247 C C . PRO B 2 115 ? -7.165 13.563 11.209 1.00 14.96 219 PRO C C 1
ATOM 1248 O O . PRO B 2 115 ? -6.231 12.922 10.733 1.00 15.01 219 PRO C O 1
ATOM 1252 N N . MET B 2 116 ? -6.989 14.552 12.073 1.00 13.96 220 MET C N 1
ATOM 1253 C CA . MET B 2 116 ? -5.663 14.965 12.502 1.00 15.37 220 MET C CA 1
ATOM 1254 C C . MET B 2 116 ? -5.264 14.499 13.893 1.00 17.50 220 MET C C 1
ATOM 1255 O O . MET B 2 116 ? -5.931 14.790 14.894 1.00 16.60 220 MET C O 1
ATOM 1260 N N . MET B 2 117 ? -4.137 13.799 13.944 1.00 19.23 221 MET C N 1
ATOM 1261 C CA . MET B 2 117 ? -3.611 13.285 15.196 1.00 17.49 221 MET C CA 1
ATOM 1262 C C . MET B 2 117 ? -2.760 14.357 15.855 1.00 15.59 221 MET C C 1
ATOM 1263 O O . MET B 2 117 ? -1.989 15.051 15.182 1.00 8.92 221 MET C O 1
ATOM 1268 N N . TYR B 2 118 ? -2.921 14.484 17.171 1.00 18.05 222 TYR C N 1
ATOM 1269 C CA . TYR B 2 118 ? -2.185 15.465 17.957 1.00 19.58 222 TYR C CA 1
ATOM 1270 C C . TYR B 2 118 ? -1.630 14.943 19.274 1.00 21.10 222 TYR C C 1
ATOM 1271 O O . TYR B 2 118 ? -2.285 14.165 19.975 1.00 26.17 222 TYR C O 1
ATOM 1280 N N . GLN B 2 119 ? -0.435 15.410 19.625 1.00 22.36 223 GLN C N 1
ATOM 1281 C CA . GLN B 2 119 ? 0.210 15.026 20.882 1.00 22.49 223 GLN C CA 1
ATOM 1282 C C . GLN B 2 119 ? 1.476 15.847 21.092 1.00 23.93 223 GLN C C 1
ATOM 1283 O O . GLN B 2 119 ? 2.125 16.265 20.128 1.00 23.85 223 GLN C O 1
ATOM 1289 N N . GLN B 2 120 ? 1.829 16.073 22.351 1.00 25.25 224 GLN C N 1
ATOM 1290 C CA . GLN B 2 120 ? 3.060 16.789 22.655 1.00 28.53 224 GLN C CA 1
ATOM 1291 C C . GLN B 2 120 ? 4.026 15.713 23.131 1.00 28.48 224 GLN C C 1
ATOM 1292 O O . GLN B 2 120 ? 3.854 15.184 24.228 1.00 30.00 224 GLN C O 1
ATOM 1298 N N . GLY B 2 121 ? 5.036 15.382 22.330 1.00 26.33 225 GLY C N 1
ATOM 1299 C CA . GLY B 2 121 ? 5.940 14.330 22.758 1.00 24.03 225 GLY C CA 1
ATOM 1300 C C . GLY B 2 121 ? 7.417 14.509 22.500 1.00 23.37 225 GLY C C 1
ATOM 1301 O O . GLY B 2 121 ? 7.838 15.497 21.915 1.00 24.72 225 GLY C O 1
ATOM 1302 N N . GLU B 2 122 ? 8.204 13.539 22.957 1.00 23.87 226 GLU C N 1
ATOM 1303 C CA . GLU B 2 122 ? 9.655 13.550 22.782 1.00 24.13 226 GLU C CA 1
ATOM 1304 C C . GLU B 2 122 ? 10.021 12.919 21.448 1.00 23.07 226 GLU C C 1
ATOM 1305 O O . GLU B 2 122 ? 9.979 11.696 21.289 1.00 21.80 226 GLU C O 1
ATOM 1311 N N . PHE B 2 123 ? 10.397 13.756 20.491 1.00 22.37 227 PHE C N 1
ATOM 1312 C CA . PHE B 2 123 ? 10.739 13.257 19.172 1.00 21.75 227 PHE C CA 1
ATOM 1313 C C . PHE B 2 123 ? 12.092 13.770 18.673 1.00 22.30 227 PHE C C 1
ATOM 1314 O O . PHE B 2 123 ? 12.612 14.779 19.160 1.00 21.16 227 PHE C O 1
ATOM 1322 N N . TYR B 2 124 ? 12.676 13.047 17.724 1.00 23.50 228 TYR C N 1
ATOM 1323 C CA . TYR B 2 124 ? 13.949 13.456 17.157 1.00 27.03 228 TYR C CA 1
ATOM 1324 C C . TYR B 2 124 ? 13.545 14.526 16.167 1.00 27.57 228 TYR C C 1
ATOM 1325 O O . TYR B 2 124 ? 12.915 14.231 15.158 1.00 27.22 228 TYR C O 1
ATOM 1334 N N . TYR B 2 125 ? 13.885 15.772 16.477 1.00 29.34 229 TYR C N 1
ATOM 1335 C CA . TYR B 2 125 ? 13.530 16.898 15.625 1.00 27.93 229 TYR C CA 1
ATOM 1336 C C . TYR B 2 125 ? 14.733 17.575 14.971 1.00 26.11 229 TYR C C 1
ATOM 1337 O O . TYR B 2 125 ? 15.818 17.644 15.545 1.00 26.30 229 TYR C O 1
ATOM 1346 N N . GLY B 2 126 ? 14.536 18.079 13.762 1.00 25.57 230 GLY C N 1
ATOM 1347 C CA . GLY B 2 126 ? 15.628 18.730 13.073 1.00 26.45 230 GLY C CA 1
ATOM 1348 C C . GLY B 2 126 ? 15.186 19.607 11.920 1.00 27.25 230 GLY C C 1
ATOM 1349 O O . GLY B 2 126 ? 14.327 19.231 11.129 1.00 28.76 230 GLY C O 1
ATOM 1350 N N . GLU B 2 127 ? 15.779 20.790 11.829 1.00 26.44 231 GLU C N 1
ATOM 1351 C CA . GLU B 2 127 ? 15.471 21.728 10.763 1.00 24.49 231 GLU C CA 1
ATOM 1352 C C . GLU B 2 127 ? 16.712 21.857 9.896 1.00 25.34 231 GLU C C 1
ATOM 1353 O O . GLU B 2 127 ? 17.833 21.888 10.407 1.00 26.54 231 GLU C O 1
ATOM 1359 N N . PHE B 2 128 ? 16.518 21.917 8.584 1.00 27.90 232 PHE C N 1
ATOM 1360 C CA . PHE B 2 128 ? 17.639 22.028 7.658 1.00 29.18 232 PHE C CA 1
ATOM 1361 C C . PHE B 2 128 ? 17.398 23.095 6.573 1.00 33.72 232 PHE C C 1
ATOM 1362 O O . PHE B 2 128 ? 16.268 23.310 6.121 1.00 33.39 232 PHE C O 1
ATOM 1370 N N . SER B 2 129 ? 18.476 23.754 6.160 1.00 37.09 233 SER C N 1
ATOM 1371 C CA . SER B 2 129 ? 18.409 24.802 5.147 1.00 40.16 233 SER C CA 1
ATOM 1372 C C . SER B 2 129 ? 18.079 24.267 3.758 1.00 41.20 233 SER C C 1
ATOM 1373 O O . SER B 2 129 ? 18.419 23.133 3.418 1.00 39.59 233 SER C O 1
ATOM 1376 N N . ASP B 2 130 ? 17.425 25.101 2.954 1.00 44.29 234 ASP C N 1
ATOM 1377 C CA . ASP B 2 130 ? 17.035 24.724 1.594 1.00 47.27 234 ASP C CA 1
ATOM 1378 C C . ASP B 2 130 ? 17.487 25.760 0.563 1.00 47.78 234 ASP C C 1
ATOM 1379 O O . ASP B 2 130 ? 17.980 26.833 0.918 1.00 48.40 234 ASP C O 1
ATOM 1384 N N . GLY B 2 131 ? 17.303 25.422 -0.711 1.00 48.16 235 GLY C N 1
ATOM 1385 C CA . GLY B 2 131 ? 17.692 26.301 -1.800 1.00 50.09 235 GLY C CA 1
ATOM 1386 C C . GLY B 2 131 ? 17.488 27.775 -1.523 1.00 52.14 235 GLY C C 1
ATOM 1387 O O . GLY B 2 131 ? 18.445 28.552 -1.543 1.00 52.25 235 GLY C O 1
ATOM 1388 N N . SER B 2 132 A 16.244 28.170 -1.275 1.00 53.27 235 SER C N 1
ATOM 1389 C CA . SER B 2 132 A 15.940 29.567 -0.985 1.00 56.05 235 SER C CA 1
ATOM 1390 C C . SER B 2 132 A 15.728 29.753 0.509 1.00 56.62 235 SER C C 1
ATOM 1391 O O . SER B 2 132 A 14.919 29.053 1.122 1.00 57.99 235 SER C O 1
ATOM 1394 N N . ASN B 2 133 B 16.446 30.709 1.090 1.00 57.20 235 ASN C N 1
ATOM 1395 C CA . ASN B 2 133 B 16.340 30.968 2.520 1.00 57.83 235 ASN C CA 1
ATOM 1396 C C . ASN B 2 133 B 15.593 32.256 2.856 1.00 57.44 235 ASN C C 1
ATOM 1397 O O . ASN B 2 133 B 15.934 32.951 3.816 1.00 56.00 235 ASN C O 1
ATOM 1402 N N . GLU B 2 134 C 14.580 32.565 2.050 1.00 56.75 235 GLU C N 1
ATOM 1403 C CA . GLU B 2 134 C 13.738 33.736 2.265 1.00 56.36 235 GLU C CA 1
ATOM 1404 C C . GLU B 2 134 C 13.230 33.655 3.708 1.00 56.70 235 GLU C C 1
ATOM 1405 O O . GLU B 2 134 C 13.885 34.136 4.631 1.00 56.54 235 GLU C O 1
ATOM 1411 N N . ALA B 2 135 D 12.077 33.027 3.905 1.00 56.79 235 ALA C N 1
ATOM 1412 C CA . ALA B 2 135 D 11.513 32.896 5.240 1.00 56.88 235 ALA C CA 1
ATOM 1413 C C . ALA B 2 135 D 12.264 31.781 5.956 1.00 56.06 235 ALA C C 1
ATOM 1414 O O . ALA B 2 135 D 11.686 30.743 6.304 1.00 57.28 235 ALA C O 1
ATOM 1416 N N . GLY B 2 136 E 13.557 32.004 6.174 1.00 54.14 235 GLY C N 1
ATOM 1417 C CA . GLY B 2 136 E 14.368 30.996 6.826 1.00 52.64 235 GLY C CA 1
ATOM 1418 C C . GLY B 2 136 E 14.163 29.705 6.062 1.00 50.56 235 GLY C C 1
ATOM 1419 O O . GLY B 2 136 E 13.463 28.803 6.525 1.00 50.86 235 GLY C O 1
ATOM 1420 N N . GLY B 2 137 F 14.754 29.632 4.874 1.00 47.33 235 GLY C N 1
ATOM 1421 C CA . GLY B 2 137 F 14.608 28.446 4.055 1.00 43.93 235 GLY C CA 1
ATOM 1422 C C . GLY B 2 137 F 14.988 27.186 4.799 1.00 42.18 235 GLY C C 1
ATOM 1423 O O . GLY B 2 137 F 16.078 26.652 4.592 1.00 45.26 235 GLY C O 1
ATOM 1424 N N . ILE B 2 138 ? 14.094 26.711 5.665 1.00 36.96 236 ILE C N 1
ATOM 1425 C CA . ILE B 2 138 ? 14.346 25.506 6.445 1.00 32.17 236 ILE C CA 1
ATOM 1426 C C . ILE B 2 138 ? 13.114 24.623 6.547 1.00 29.39 236 ILE C C 1
ATOM 1427 O O . ILE B 2 138 ? 12.066 25.061 7.020 1.00 30.27 236 ILE C O 1
ATOM 1432 N N . TYR B 2 139 ? 13.246 23.379 6.094 1.00 25.64 237 TYR C N 1
ATOM 1433 C CA . TYR B 2 139 ? 12.150 22.414 6.148 1.00 22.33 237 TYR C CA 1
ATOM 1434 C C . TYR B 2 139 ? 12.386 21.565 7.374 1.00 18.54 237 TYR C C 1
ATOM 1435 O O . TYR B 2 139 ? 13.523 21.324 7.752 1.00 17.36 237 TYR C O 1
ATOM 1444 N N . GLN B 2 140 ? 11.314 21.104 7.993 1.00 15.94 238 GLN C N 1
ATOM 1445 C CA . GLN B 2 140 ? 11.444 20.298 9.191 1.00 15.41 238 GLN C CA 1
ATOM 1446 C C . GLN B 2 140 ? 11.654 18.811 8.922 1.00 13.96 238 GLN C C 1
ATOM 1447 O O . GLN B 2 140 ? 11.551 18.325 7.785 1.00 11.21 238 GLN C O 1
ATOM 1453 N N . VAL B 2 141 ? 11.964 18.107 10.004 1.00 15.00 239 VAL C N 1
ATOM 1454 C CA . VAL B 2 141 ? 12.184 16.673 9.988 1.00 15.81 239 VAL C CA 1
ATOM 1455 C C . VAL B 2 141 ? 11.790 16.119 11.350 1.00 17.02 239 VAL C C 1
ATOM 1456 O O . VAL B 2 141 ? 12.190 16.645 12.388 1.00 20.40 239 VAL C O 1
ATOM 1460 N N . LEU B 2 142 ? 10.970 15.078 11.340 1.00 17.68 240 LEU C N 1
ATOM 1461 C CA . LEU B 2 142 ? 10.521 14.467 12.577 1.00 19.77 240 LEU C CA 1
ATOM 1462 C C . LEU B 2 142 ? 10.770 12.977 12.496 1.00 19.32 240 LEU C C 1
ATOM 1463 O O . LEU B 2 142 ? 10.506 12.353 11.473 1.00 18.75 240 LEU C O 1
ATOM 1468 N N . GLU B 2 143 ? 11.302 12.414 13.573 1.00 19.39 241 GLU C N 1
ATOM 1469 C CA . GLU B 2 143 ? 11.583 10.993 13.626 1.00 18.90 241 GLU C CA 1
ATOM 1470 C C . GLU B 2 143 ? 10.870 10.452 14.849 1.00 20.28 241 GLU C C 1
ATOM 1471 O O . GLU B 2 143 ? 11.210 10.791 15.983 1.00 21.06 241 GLU C O 1
ATOM 1477 N N . ILE B 2 144 ? 9.847 9.641 14.601 1.00 21.62 242 ILE C N 1
ATOM 1478 C CA . ILE B 2 144 ? 9.062 9.042 15.667 1.00 22.65 242 ILE C CA 1
ATOM 1479 C C . ILE B 2 144 ? 9.415 7.569 15.695 1.00 25.50 242 ILE C C 1
ATOM 1480 O O . ILE B 2 144 ? 9.235 6.864 14.702 1.00 25.09 242 ILE C O 1
ATOM 1485 N N . PRO B 2 145 ? 9.955 7.089 16.826 1.00 27.34 243 PRO C N 1
ATOM 1486 C CA . PRO B 2 145 ? 10.328 5.682 16.960 1.00 28.41 243 PRO C CA 1
ATOM 1487 C C . PRO B 2 145 ? 9.144 4.870 17.449 1.00 29.02 243 PRO C C 1
ATOM 1488 O O . PRO B 2 145 ? 8.219 5.426 18.055 1.00 28.48 243 PRO C O 1
ATOM 1492 N N . TYR B 2 146 ? 9.167 3.566 17.172 1.00 28.00 244 TYR C N 1
ATOM 1493 C CA . TYR B 2 146 ? 8.111 2.671 17.631 1.00 28.33 244 TYR C CA 1
ATOM 1494 C C . TYR B 2 146 ? 8.604 2.057 18.943 1.00 29.07 244 TYR C C 1
ATOM 1495 O O . TYR B 2 146 ? 9.708 2.374 19.387 1.00 27.14 244 TYR C O 1
ATOM 1504 N N . GLU B 2 147 ? 7.801 1.191 19.558 1.00 31.61 245 GLU C N 1
ATOM 1505 C CA . GLU B 2 147 ? 8.171 0.587 20.835 1.00 33.52 245 GLU C CA 1
ATOM 1506 C C . GLU B 2 147 ? 9.580 0.026 20.866 1.00 33.87 245 GLU C C 1
ATOM 1507 O O . GLU B 2 147 ? 10.426 0.512 21.620 1.00 36.89 245 GLU C O 1
ATOM 1513 N N . GLY B 2 148 ? 9.861 -0.997 20.081 1.00 32.67 246 GLY C N 1
ATOM 1514 C CA . GLY B 2 148 ? 11.228 -1.468 20.100 1.00 38.11 246 GLY C CA 1
ATOM 1515 C C . GLY B 2 148 ? 12.034 -0.280 19.594 1.00 40.08 246 GLY C C 1
ATOM 1516 O O . GLY B 2 148 ? 11.719 0.249 18.519 1.00 43.82 246 GLY C O 1
ATOM 1517 N N . ASP B 2 149 A 13.038 0.168 20.347 1.00 37.38 246 ASP C N 1
ATOM 1518 C CA . ASP B 2 149 A 13.854 1.306 19.914 1.00 38.30 246 ASP C CA 1
ATOM 1519 C C . ASP B 2 149 A 14.584 1.051 18.580 1.00 36.36 246 ASP C C 1
ATOM 1520 O O . ASP B 2 149 A 15.642 1.624 18.335 1.00 34.18 246 ASP C O 1
ATOM 1525 N N . GLU B 2 150 ? 14.014 0.221 17.711 1.00 36.62 247 GLU C N 1
ATOM 1526 C CA . GLU B 2 150 ? 14.656 -0.126 16.444 1.00 34.63 247 GLU C CA 1
ATOM 1527 C C . GLU B 2 150 ? 14.113 0.541 15.180 1.00 32.47 247 GLU C C 1
ATOM 1528 O O . GLU B 2 150 ? 14.877 0.849 14.265 1.00 30.54 247 GLU C O 1
ATOM 1534 N N . ILE B 2 151 ? 12.798 0.735 15.106 1.00 30.93 248 ILE C N 1
ATOM 1535 C CA . ILE B 2 151 ? 12.206 1.341 13.912 1.00 27.93 248 ILE C CA 1
ATOM 1536 C C . ILE B 2 151 ? 11.730 2.763 14.187 1.00 25.42 248 ILE C C 1
ATOM 1537 O O . ILE B 2 151 ? 11.321 3.086 15.307 1.00 24.21 248 ILE C O 1
ATOM 1542 N N . SER B 2 152 ? 11.796 3.605 13.157 1.00 22.33 249 SER C N 1
ATOM 1543 C CA . SER B 2 152 ? 11.379 4.998 13.250 1.00 18.95 249 SER C CA 1
ATOM 1544 C C . SER B 2 152 ? 10.717 5.426 11.964 1.00 17.32 249 SER C C 1
ATOM 1545 O O . SER B 2 152 ? 10.891 4.786 10.934 1.00 17.49 249 SER C O 1
ATOM 1548 N N . MET B 2 153 ? 9.963 6.522 12.039 1.00 18.55 250 MET C N 1
ATOM 1549 C CA . MET B 2 153 ? 9.283 7.112 10.884 1.00 18.13 250 MET C CA 1
ATOM 1550 C C . MET B 2 153 ? 9.842 8.514 10.696 1.00 15.91 250 MET C C 1
ATOM 1551 O O . MET B 2 153 ? 9.581 9.386 11.514 1.00 15.48 250 MET C O 1
ATOM 1556 N N . MET B 2 154 ? 10.615 8.727 9.634 1.00 15.35 251 MET C N 1
ATOM 1557 C CA . MET B 2 154 ? 11.195 10.040 9.360 1.00 14.66 251 MET C CA 1
ATOM 1558 C C . MET B 2 154 ? 10.365 10.904 8.410 1.00 15.25 251 MET C C 1
ATOM 1559 O O . MET B 2 154 ? 10.090 10.511 7.282 1.00 15.63 251 MET C O 1
ATOM 1564 N N . LEU B 2 155 ? 9.994 12.094 8.861 1.00 14.94 252 LEU C N 1
ATOM 1565 C CA . LEU B 2 155 ? 9.216 13.015 8.038 1.00 17.27 252 LEU C CA 1
ATOM 1566 C C . LEU B 2 155 ? 10.115 14.119 7.476 1.00 16.47 252 LEU C C 1
ATOM 1567 O O . LEU B 2 155 ? 10.942 14.683 8.185 1.00 18.59 252 LEU C O 1
ATOM 1572 N N . ALA B 2 156 ? 9.961 14.413 6.195 1.00 16.13 253 ALA C N 1
ATOM 1573 C CA . ALA B 2 156 ? 10.708 15.491 5.572 1.00 16.15 253 ALA C CA 1
ATOM 1574 C C . ALA B 2 156 ? 9.564 16.425 5.229 1.00 16.05 253 ALA C C 1
ATOM 1575 O O . ALA B 2 156 ? 8.777 16.130 4.334 1.00 14.99 253 ALA C O 1
ATOM 1577 N N . LEU B 2 157 ? 9.454 17.533 5.956 1.00 16.95 254 LEU C N 1
ATOM 1578 C CA . LEU B 2 157 ? 8.351 18.472 5.738 1.00 16.91 254 LEU C CA 1
ATOM 1579 C C . LEU B 2 157 ? 8.762 19.907 5.376 1.00 18.78 254 LEU C C 1
ATOM 1580 O O . LEU B 2 157 ? 9.743 20.441 5.898 1.00 17.51 254 LEU C O 1
ATOM 1585 N N . SER B 2 158 ? 8.003 20.524 4.472 1.00 22.41 255 SER C N 1
ATOM 1586 C CA . SER B 2 158 ? 8.275 21.900 4.057 1.00 25.71 255 SER C CA 1
ATOM 1587 C C . SER B 2 158 ? 7.180 22.857 4.559 1.00 26.78 255 SER C C 1
ATOM 1588 O O . SER B 2 158 ? 6.366 22.490 5.417 1.00 24.74 255 SER C O 1
ATOM 1591 N N . ARG B 2 159 ? 7.182 24.088 4.047 1.00 29.23 256 ARG C N 1
ATOM 1592 C CA . ARG B 2 159 ? 6.184 25.080 4.448 1.00 31.39 256 ARG C CA 1
ATOM 1593 C C . ARG B 2 159 ? 4.992 24.962 3.511 1.00 33.80 256 ARG C C 1
ATOM 1594 O O . ARG B 2 159 ? 5.155 24.574 2.359 1.00 38.33 256 ARG C O 1
ATOM 1602 N N . GLN B 2 160 ? 3.799 25.302 3.988 1.00 34.32 257 GLN C N 1
ATOM 1603 C CA . GLN B 2 160 ? 2.611 25.182 3.150 1.00 36.05 257 GLN C CA 1
ATOM 1604 C C . GLN B 2 160 ? 2.816 25.959 1.856 1.00 36.39 257 GLN C C 1
ATOM 1605 O O . GLN B 2 160 ? 2.486 25.473 0.770 1.00 38.21 257 GLN C O 1
ATOM 1611 N N . GLU B 2 161 ? 3.381 27.156 1.964 1.00 33.95 258 GLU C N 1
ATOM 1612 C CA . GLU B 2 161 ? 3.596 27.978 0.778 1.00 33.63 258 GLU C CA 1
ATOM 1613 C C . GLU B 2 161 ? 4.662 27.429 -0.173 1.00 31.25 258 GLU C C 1
ATOM 1614 O O . GLU B 2 161 ? 5.004 28.075 -1.170 1.00 30.64 258 GLU C O 1
ATOM 1620 N N . VAL B 2 162 A 5.187 26.246 0.136 1.00 26.91 258 VAL C N 1
ATOM 1621 C CA . VAL B 2 162 A 6.202 25.618 -0.706 1.00 24.26 258 VAL C CA 1
ATOM 1622 C C . VAL B 2 162 A 5.918 24.119 -0.942 1.00 24.84 258 VAL C C 1
ATOM 1623 O O . VAL B 2 162 A 5.619 23.363 -0.012 1.00 24.23 258 VAL C O 1
ATOM 1627 N N . PRO B 2 163 ? 5.993 23.679 -2.208 1.00 23.91 259 PRO C N 1
ATOM 1628 C CA . PRO B 2 163 ? 5.737 22.276 -2.535 1.00 23.43 259 PRO C CA 1
ATOM 1629 C C . PRO B 2 163 ? 6.746 21.318 -1.912 1.00 24.22 259 PRO C C 1
ATOM 1630 O O . PRO B 2 163 ? 7.813 21.721 -1.455 1.00 24.43 259 PRO C O 1
ATOM 1634 N N . LEU B 2 164 ? 6.389 20.040 -1.905 1.00 25.23 260 LEU C N 1
ATOM 1635 C CA . LEU B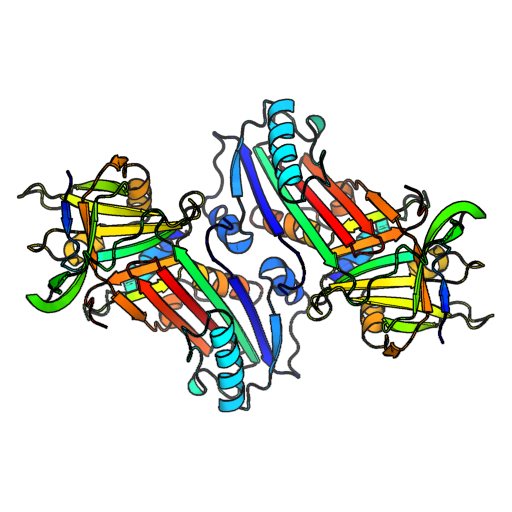 2 164 ? 7.246 18.979 -1.382 1.00 24.99 260 LEU C CA 1
ATOM 1636 C C . LEU B 2 164 ? 8.219 18.608 -2.500 1.00 23.98 260 LEU C C 1
ATOM 1637 O O . LEU B 2 164 ? 9.210 17.905 -2.288 1.00 18.77 260 LEU C O 1
ATOM 1642 N N . ALA B 2 165 ? 7.900 19.109 -3.692 1.00 26.57 261 ALA C N 1
ATOM 1643 C CA . ALA B 2 165 ? 8.665 18.869 -4.911 1.00 27.25 261 ALA C CA 1
ATOM 1644 C C . ALA B 2 165 ? 9.886 19.776 -5.036 1.00 26.71 261 ALA C C 1
ATOM 1645 O O . ALA B 2 165 ? 10.768 19.534 -5.855 1.00 24.93 261 ALA C O 1
ATOM 1647 N N . THR B 2 166 ? 9.926 20.826 -4.229 1.00 27.80 262 THR C N 1
ATOM 1648 C CA . THR B 2 166 ? 11.051 21.745 -4.252 1.00 30.22 262 THR C CA 1
ATOM 1649 C C . THR B 2 166 ? 12.097 21.222 -3.268 1.00 31.05 262 THR C C 1
ATOM 1650 O O . THR B 2 166 ? 13.214 21.737 -3.179 1.00 30.97 262 THR C O 1
ATOM 1654 N N . LEU B 2 167 ? 11.713 20.168 -2.554 1.00 31.02 263 LEU C N 1
ATOM 1655 C CA . LEU B 2 167 ? 12.547 19.530 -1.547 1.00 28.13 263 LEU C CA 1
ATOM 1656 C C . LEU B 2 167 ? 12.950 18.119 -1.992 1.00 26.09 263 LEU C C 1
ATOM 1657 O O . LEU B 2 167 ? 13.905 17.549 -1.478 1.00 26.47 263 LEU C O 1
ATOM 1662 N N . GLU B 2 168 ? 12.225 17.560 -2.957 1.00 25.28 264 GLU C N 1
ATOM 1663 C CA . GLU B 2 168 ? 12.518 16.207 -3.444 1.00 25.10 264 GLU C CA 1
ATOM 1664 C C . GLU B 2 168 ? 13.859 16.059 -4.169 1.00 22.88 264 GLU C C 1
ATOM 1665 O O . GLU B 2 168 ? 14.556 15.060 -3.982 1.00 19.53 264 GLU C O 1
ATOM 1671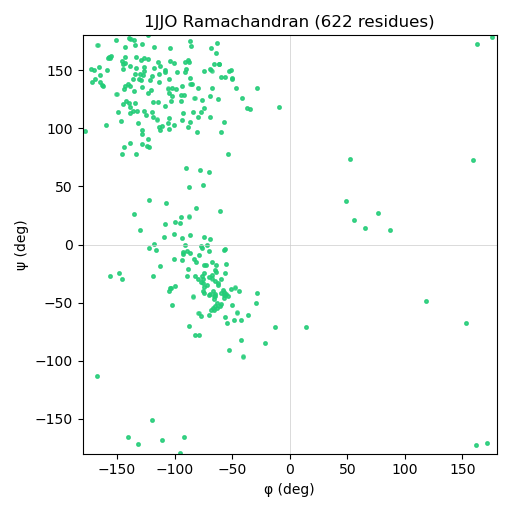 N N . PRO B 2 169 ? 14.242 17.046 -5.003 1.00 22.28 265 PRO C N 1
ATOM 1672 C CA . PRO B 2 169 ? 15.511 16.998 -5.741 1.00 21.35 265 PRO C CA 1
ATOM 1673 C C . PRO B 2 169 ? 16.746 17.009 -4.839 1.00 20.34 265 PRO C C 1
ATOM 1674 O O . PRO B 2 169 ? 17.824 16.562 -5.232 1.00 19.15 265 PRO C O 1
ATOM 1678 N N . LEU B 2 170 ? 16.581 17.534 -3.631 1.00 20.23 266 LEU C N 1
ATOM 1679 C CA . LEU B 2 170 ? 17.669 17.573 -2.661 1.00 20.93 266 LEU C CA 1
ATOM 1680 C C . LEU B 2 170 ? 17.950 16.162 -2.127 1.00 21.20 266 LEU C C 1
ATOM 1681 O O . LEU B 2 170 ? 19.096 15.811 -1.824 1.00 19.96 266 LEU C O 1
ATOM 1686 N N . LEU B 2 171 ? 16.886 15.371 -1.996 1.00 22.40 267 LEU C N 1
ATOM 1687 C CA . LEU B 2 171 ? 16.984 14.003 -1.495 1.00 22.83 267 LEU C CA 1
ATOM 1688 C C . LEU B 2 171 ? 18.188 13.233 -2.045 1.00 21.79 267 LEU C C 1
ATOM 1689 O O . LEU B 2 171 ? 18.391 13.141 -3.256 1.00 21.66 267 LEU C O 1
ATOM 1694 N N . LYS B 2 172 ? 18.981 12.688 -1.131 1.00 20.46 268 LYS C N 1
ATOM 1695 C CA . LYS B 2 172 ? 20.144 11.887 -1.467 1.00 20.13 268 LYS C CA 1
ATOM 1696 C C . LYS B 2 172 ? 20.410 10.979 -0.271 1.00 21.10 268 LYS C C 1
ATOM 1697 O O . LYS B 2 172 ? 19.950 11.249 0.834 1.00 20.40 268 LYS C O 1
ATOM 1703 N N . ALA B 2 173 ? 21.148 9.901 -0.495 1.00 23.05 269 ALA C N 1
ATOM 1704 C CA . ALA B 2 173 ? 21.471 8.971 0.571 1.00 21.81 269 ALA C CA 1
ATOM 1705 C C . ALA B 2 173 ? 22.161 9.681 1.739 1.00 24.22 269 ALA C C 1
ATOM 1706 O O . ALA B 2 173 ? 21.836 9.439 2.900 1.00 27.12 269 ALA C O 1
ATOM 1708 N N . GLN B 2 174 ? 23.111 10.563 1.447 1.00 26.05 270 GLN C N 1
ATOM 1709 C CA . GLN B 2 174 ? 23.812 11.262 2.518 1.00 27.81 270 GLN C CA 1
ATOM 1710 C C . GLN B 2 174 ? 22.999 12.391 3.138 1.00 30.83 270 GLN C C 1
ATOM 1711 O O . GLN B 2 174 ? 23.457 13.053 4.071 1.00 33.65 270 GLN C O 1
ATOM 1717 N N . LEU B 2 175 ? 21.795 12.610 2.617 1.00 31.82 271 LEU C N 1
ATOM 1718 C CA . LEU B 2 175 ? 20.902 13.651 3.134 1.00 27.62 271 LEU C CA 1
ATOM 1719 C C . LEU B 2 175 ? 20.077 12.975 4.228 1.00 23.12 271 LEU C C 1
ATOM 1720 O O . LEU B 2 175 ? 19.606 13.611 5.170 1.00 22.49 271 LEU C O 1
ATOM 1725 N N . ILE B 2 176 ? 19.918 11.666 4.079 1.00 18.30 272 ILE C N 1
ATOM 1726 C CA . ILE B 2 176 ? 19.179 10.856 5.020 1.00 16.76 272 ILE C CA 1
ATOM 1727 C C . ILE B 2 176 ? 20.101 10.514 6.169 1.00 19.67 272 ILE C C 1
ATOM 1728 O O . ILE B 2 176 ? 19.634 10.275 7.278 1.00 24.86 272 ILE C O 1
ATOM 1733 N N . GLU B 2 177 ? 21.408 10.465 5.919 1.00 20.08 273 GLU C N 1
ATOM 1734 C CA . GLU B 2 177 ? 22.334 10.180 7.011 1.00 22.94 273 GLU C CA 1
ATOM 1735 C C . GLU B 2 177 ? 22.442 11.450 7.846 1.00 25.70 273 GLU C C 1
ATOM 1736 O O . GLU B 2 177 ? 22.474 11.405 9.077 1.00 25.03 273 GLU C O 1
ATOM 1742 N N . GLU B 2 178 ? 22.475 12.595 7.181 1.00 28.63 274 GLU C N 1
ATOM 1743 C CA . GLU B 2 178 ? 22.544 13.841 7.916 1.00 32.18 274 GLU C CA 1
ATOM 1744 C C . GLU B 2 178 ? 21.229 14.053 8.670 1.00 32.34 274 GLU C C 1
ATOM 1745 O O . GLU B 2 178 ? 21.153 14.892 9.567 1.00 32.99 274 GLU C O 1
ATOM 1751 N N . TRP B 2 179 ? 20.201 13.286 8.300 1.00 33.62 275 TRP C N 1
ATOM 1752 C CA . TRP B 2 179 ? 18.892 13.352 8.959 1.00 34.04 275 TRP C CA 1
ATOM 1753 C C . TRP B 2 179 ? 19.108 12.862 10.393 1.00 34.19 275 TRP C C 1
ATOM 1754 O O . TRP B 2 179 ? 18.805 13.556 11.369 1.00 34.13 275 TRP C O 1
ATOM 1765 N N . ALA B 2 180 ? 19.637 11.643 10.494 1.00 33.24 276 ALA C N 1
ATOM 1766 C CA . ALA B 2 180 ? 19.881 10.989 11.774 1.00 34.18 276 ALA C CA 1
ATOM 1767 C C . ALA B 2 180 ? 21.234 11.275 12.450 1.00 33.83 276 ALA C C 1
ATOM 1768 O O . ALA B 2 180 ? 21.720 10.464 13.247 1.00 36.45 276 ALA C O 1
ATOM 1770 N N . ASN B 2 181 ? 21.845 12.409 12.123 1.00 29.98 277 ASN C N 1
ATOM 1771 C CA . ASN B 2 181 ? 23.112 12.809 12.730 1.00 27.49 277 ASN C CA 1
ATOM 1772 C C . ASN B 2 181 ? 22.917 14.246 13.201 1.00 25.67 277 ASN C C 1
ATOM 1773 O O . ASN B 2 181 ? 23.870 14.952 13.551 1.00 25.17 277 ASN C O 1
ATOM 1778 N N . SER B 2 182 ? 21.656 14.667 13.208 1.00 23.02 278 SER C N 1
ATOM 1779 C CA . SER B 2 182 ? 21.302 16.014 13.603 1.00 20.12 278 SER C CA 1
ATOM 1780 C C . SER B 2 182 ? 19.958 16.050 14.325 1.00 19.91 278 SER C C 1
ATOM 1781 O O . SER B 2 182 ? 19.743 16.910 15.178 1.00 18.79 278 SER C O 1
ATOM 1784 N N . VAL B 2 183 ? 19.052 15.132 13.993 1.00 19.39 279 VAL C N 1
ATOM 1785 C CA . VAL B 2 183 ? 17.750 15.130 14.660 1.00 21.02 279 VAL C CA 1
ATOM 1786 C C . VAL B 2 183 ? 17.916 14.936 16.154 1.00 21.31 279 VAL C C 1
ATOM 1787 O O . VAL B 2 183 ? 18.053 13.815 16.634 1.00 24.39 279 VAL C O 1
ATOM 1791 N N . LYS B 2 184 ? 17.909 16.044 16.880 1.00 20.95 280 LYS C N 1
ATOM 1792 C CA . LYS B 2 184 ? 18.057 16.038 18.329 1.00 20.54 280 LYS C CA 1
ATOM 1793 C C . LYS B 2 184 ? 16.686 15.805 18.958 1.00 20.72 280 LYS C C 1
ATOM 1794 O O . LYS B 2 184 ? 15.695 16.367 18.500 1.00 23.30 280 LYS C O 1
ATOM 1800 N N . LYS B 2 185 ? 16.630 14.971 19.995 1.00 20.67 281 LYS C N 1
ATOM 1801 C CA . LYS B 2 185 ? 15.372 14.667 20.684 1.00 17.50 281 LYS C CA 1
ATOM 1802 C C . LYS B 2 185 ? 14.966 15.807 21.606 1.00 17.50 281 LYS C C 1
ATOM 1803 O O . LYS B 2 185 ? 15.627 16.089 22.609 1.00 14.55 281 LYS C O 1
ATOM 1809 N N . GLN B 2 186 ? 13.856 16.446 21.255 1.00 19.55 282 GLN C N 1
ATOM 1810 C CA . GLN B 2 186 ? 13.345 17.589 21.994 1.00 19.85 282 GLN C CA 1
ATOM 1811 C C . GLN B 2 186 ? 11.962 17.309 22.531 1.00 22.32 282 GLN C C 1
ATOM 1812 O O . GLN B 2 186 ? 11.613 16.159 22.798 1.00 25.37 282 GLN C O 1
ATOM 1818 N N . LYS B 2 187 ? 11.169 18.363 22.674 1.00 24.43 283 LYS C N 1
ATOM 1819 C CA . LYS B 2 187 ? 9.826 18.225 23.207 1.00 24.36 283 LYS C CA 1
ATOM 1820 C C . LYS B 2 187 ? 8.767 18.756 22.229 1.00 23.83 283 LYS C C 1
ATOM 1821 O O . LYS B 2 187 ? 7.773 19.354 22.641 1.00 26.09 283 LYS C O 1
ATOM 1827 N N . VAL B 2 188 ? 8.977 18.508 20.938 1.00 21.94 284 VAL C N 1
ATOM 1828 C CA . VAL B 2 188 ? 8.072 18.965 19.878 1.00 21.19 284 VAL C CA 1
ATOM 1829 C C . VAL B 2 188 ? 6.564 18.618 19.997 1.00 22.26 284 VAL C C 1
ATOM 1830 O O . VAL B 2 188 ? 6.168 17.597 20.571 1.00 22.50 284 VAL C O 1
ATOM 1834 N N . GLU B 2 189 ? 5.730 19.506 19.459 1.00 22.85 285 GLU C N 1
ATOM 1835 C CA . GLU B 2 189 ? 4.276 19.336 19.445 1.00 23.79 285 GLU C CA 1
ATOM 1836 C C . GLU B 2 189 ? 3.875 18.941 18.007 1.00 22.68 285 GLU C C 1
ATOM 1837 O O . GLU B 2 189 ? 3.773 19.810 17.134 1.00 23.00 285 GLU C O 1
ATOM 1843 N N . VAL B 2 190 ? 3.666 17.645 17.756 1.00 21.39 286 VAL C N 1
ATOM 1844 C CA . VAL B 2 190 ? 3.307 17.181 16.410 1.00 19.39 286 VAL C CA 1
ATOM 1845 C C . VAL B 2 190 ? 1.823 17.168 16.090 1.00 20.25 286 VAL C C 1
ATOM 1846 O O . VAL B 2 190 ? 0.972 17.134 16.982 1.00 19.26 286 VAL C O 1
ATOM 1850 N N . TYR B 2 191 ? 1.555 17.190 14.785 1.00 20.52 287 TYR C N 1
ATOM 1851 C CA . TYR B 2 191 ? 0.219 17.188 14.192 1.00 20.08 287 TYR C CA 1
ATOM 1852 C C . TYR B 2 191 ? 0.333 16.350 12.930 1.00 18.71 287 TYR C C 1
ATOM 1853 O O . TYR B 2 191 ? 0.545 16.876 11.838 1.00 18.72 287 TYR C O 1
ATOM 1862 N N . LEU B 2 192 ? 0.218 15.043 13.086 1.00 17.90 288 LEU C N 1
ATOM 1863 C CA . LEU B 2 192 ? 0.310 14.139 11.955 1.00 18.04 288 LEU C CA 1
ATOM 1864 C C . LEU B 2 192 ? -1.114 13.702 11.668 1.00 19.30 288 LEU C C 1
ATOM 1865 O O . LEU B 2 192 ? -1.978 13.786 12.544 1.00 22.02 288 LEU C O 1
ATOM 1870 N N . PRO B 2 193 ? -1.388 13.249 10.438 1.00 18.09 289 PRO C N 1
ATOM 1871 C CA . PRO B 2 193 ? -2.749 12.817 10.120 1.00 19.17 289 PRO C CA 1
ATOM 1872 C C . PRO B 2 193 ? -2.896 11.302 10.156 1.00 19.63 289 PRO C C 1
ATOM 1873 O O . PRO B 2 193 ? -1.909 10.583 10.004 1.00 19.99 289 PRO C O 1
ATOM 1877 N N . ARG B 2 194 ? -4.123 10.825 10.375 1.00 20.90 290 ARG C N 1
ATOM 1878 C CA . ARG B 2 194 ? -4.396 9.386 10.370 1.00 21.87 290 ARG C CA 1
ATOM 1879 C C . ARG B 2 194 ? -4.559 9.073 8.888 1.00 22.86 290 ARG C C 1
ATOM 1880 O O . ARG B 2 194 ? -5.359 9.709 8.202 1.00 26.58 290 ARG C O 1
ATOM 1888 N N . PHE B 2 195 ? -3.807 8.109 8.381 1.00 21.67 291 PHE C N 1
ATOM 1889 C CA . PHE B 2 195 ? -3.896 7.825 6.963 1.00 22.42 291 PHE C CA 1
ATOM 1890 C C . PHE B 2 195 ? -3.410 6.438 6.585 1.00 23.87 291 PHE C C 1
ATOM 1891 O O . PHE B 2 195 ? -2.516 5.879 7.224 1.00 25.23 291 PHE C O 1
ATOM 1899 N N . THR B 2 196 ? -3.996 5.894 5.526 1.00 24.49 292 THR C N 1
ATOM 1900 C CA . THR B 2 196 ? -3.618 4.580 5.045 1.00 22.23 292 THR C CA 1
ATOM 1901 C C . THR B 2 196 ? -3.557 4.594 3.538 1.00 19.36 292 THR C C 1
ATOM 1902 O O . THR B 2 196 ? -4.559 4.840 2.887 1.00 20.40 292 THR C O 1
ATOM 1906 N N . VAL B 2 197 ? -2.375 4.334 2.990 1.00 19.64 293 VAL C N 1
ATOM 1907 C CA . VAL B 2 197 ? -2.183 4.330 1.544 1.00 25.13 293 VAL C CA 1
ATOM 1908 C C . VAL B 2 197 ? -1.464 3.081 1.023 1.00 26.04 293 VAL C C 1
ATOM 1909 O O . VAL B 2 197 ? -0.554 2.569 1.668 1.00 27.14 293 VAL C O 1
ATOM 1913 N N . GLU B 2 198 ? -1.889 2.598 -0.145 1.00 25.85 294 GLU C N 1
ATOM 1914 C CA . GLU B 2 198 ? -1.300 1.413 -0.764 1.00 24.46 294 GLU C CA 1
ATOM 1915 C C . GLU B 2 198 ? -1.036 1.631 -2.242 1.00 23.26 294 GLU C C 1
ATOM 1916 O O . GLU B 2 198 ? -1.951 1.929 -2.998 1.00 22.13 294 GLU C O 1
ATOM 1922 N N . GLN B 2 199 ? 0.224 1.477 -2.644 1.00 23.56 295 GLN C N 1
ATOM 1923 C CA . GLN B 2 199 ? 0.626 1.657 -4.034 1.00 22.49 295 GLN C CA 1
ATOM 1924 C C . GLN B 2 199 ? 0.861 0.312 -4.697 1.00 23.98 295 GLN C C 1
ATOM 1925 O O . GLN B 2 199 ? 0.888 -0.716 -4.028 1.00 26.12 295 GLN C O 1
ATOM 1931 N N . GLU B 2 200 ? 1.015 0.321 -6.018 1.00 26.49 296 GLU C N 1
ATOM 1932 C CA . GLU B 2 200 ? 1.250 -0.905 -6.765 1.00 25.05 296 GLU C CA 1
ATOM 1933 C C . GLU B 2 200 ? 2.179 -0.666 -7.955 1.00 24.00 296 GLU C C 1
ATOM 1934 O O . GLU B 2 200 ? 1.742 -0.569 -9.093 1.00 25.16 296 GLU C O 1
ATOM 1940 N N . ILE B 2 201 ? 3.470 -0.560 -7.669 1.00 24.22 297 ILE C N 1
ATOM 1941 C CA . ILE B 2 201 ? 4.497 -0.352 -8.679 1.00 22.71 297 ILE C CA 1
ATOM 1942 C C . ILE B 2 201 ? 4.545 -1.555 -9.626 1.00 25.13 297 ILE C C 1
ATOM 1943 O O . ILE B 2 201 ? 3.862 -2.555 -9.416 1.00 24.39 297 ILE C O 1
ATOM 1948 N N . ASP B 2 202 ? 5.348 -1.437 -10.677 1.00 28.45 298 ASP C N 1
ATOM 1949 C CA . ASP B 2 202 ? 5.543 -2.498 -11.657 1.00 31.34 298 ASP C CA 1
ATOM 1950 C C . ASP B 2 202 ? 7.037 -2.511 -11.969 1.00 33.43 298 ASP C C 1
ATOM 1951 O O . ASP B 2 202 ? 7.501 -1.838 -12.896 1.00 34.75 298 ASP C O 1
ATOM 1956 N N . LEU B 2 203 ? 7.778 -3.270 -11.163 1.00 34.55 299 LEU C N 1
ATOM 1957 C CA . LEU B 2 203 ? 9.230 -3.407 -11.270 1.00 34.89 299 LEU C CA 1
ATOM 1958 C C . LEU B 2 203 ? 9.811 -3.516 -12.685 1.00 35.41 299 LEU C C 1
ATOM 1959 O O . LEU B 2 203 ? 10.043 -2.504 -13.342 1.00 34.10 299 LEU C O 1
ATOM 1964 N N . LYS B 2 204 ? 10.047 -4.749 -13.129 1.00 36.63 300 LYS C N 1
ATOM 1965 C CA . LYS B 2 204 ? 10.616 -5.049 -14.443 1.00 35.20 300 LYS C CA 1
ATOM 1966 C C . LYS B 2 204 ? 11.234 -3.839 -15.122 1.00 36.07 300 LYS C C 1
ATOM 1967 O O . LYS B 2 204 ? 12.449 -3.734 -15.246 1.00 38.49 300 LYS C O 1
ATOM 1973 N N . ASP B 2 205 ? 10.392 -2.918 -15.560 1.00 37.58 301 ASP C N 1
ATOM 1974 C CA . ASP B 2 205 ? 10.878 -1.726 -16.229 1.00 40.70 301 ASP C CA 1
ATOM 1975 C C . ASP B 2 205 ? 11.717 -0.808 -15.337 1.00 41.23 301 ASP C C 1
ATOM 1976 O O . ASP B 2 205 ? 12.755 -0.308 -15.775 1.00 40.35 301 ASP C O 1
ATOM 1981 N N . ILE B 2 206 ? 11.291 -0.584 -14.095 1.00 42.38 302 ILE C N 1
ATOM 1982 C CA . ILE B 2 206 ? 12.064 0.289 -13.211 1.00 42.86 302 ILE C CA 1
ATOM 1983 C C . ILE B 2 206 ? 13.429 -0.329 -12.917 1.00 42.01 302 ILE C C 1
ATOM 1984 O O . ILE B 2 206 ? 14.407 0.387 -12.710 1.00 42.46 302 ILE C O 1
ATOM 1989 N N . LEU B 2 207 ? 13.491 -1.660 -12.898 1.00 42.07 303 LEU C N 1
ATOM 1990 C CA . LEU B 2 207 ? 14.750 -2.357 -12.651 1.00 40.99 303 LEU C CA 1
ATOM 1991 C C . LEU B 2 207 ? 15.664 -2.045 -13.821 1.00 41.81 303 LEU C C 1
ATOM 1992 O O . LEU B 2 207 ? 16.832 -1.693 -13.638 1.00 39.48 303 LEU C O 1
ATOM 1997 N N . LYS B 2 208 ? 15.110 -2.168 -15.025 1.00 44.14 304 LYS C N 1
ATOM 1998 C CA . LYS B 2 208 ? 15.841 -1.886 -16.257 1.00 48.32 304 LYS C CA 1
ATOM 1999 C C . LYS B 2 208 ? 16.200 -0.389 -16.293 1.00 49.54 304 LYS C C 1
ATOM 2000 O O . LYS B 2 208 ? 17.332 -0.005 -16.622 1.00 48.16 304 LYS C O 1
ATOM 2006 N N . ALA B 2 209 ? 15.224 0.447 -15.941 1.00 50.93 305 ALA C N 1
ATOM 2007 C CA . ALA B 2 209 ? 15.402 1.895 -15.905 1.00 52.19 305 ALA C CA 1
ATOM 2008 C C . ALA B 2 209 ? 16.085 2.299 -14.599 1.00 53.06 305 ALA C C 1
ATOM 2009 O O . ALA B 2 209 ? 15.840 3.384 -14.064 1.00 52.57 305 ALA C O 1
ATOM 2011 N N . LEU B 2 210 ? 16.937 1.411 -14.092 1.00 53.11 306 LEU C N 1
ATOM 2012 C CA . LEU B 2 210 ? 17.663 1.643 -12.850 1.00 52.49 306 LEU C CA 1
ATOM 2013 C C . LEU B 2 210 ? 19.023 0.958 -12.907 1.00 52.92 306 LEU C C 1
ATOM 2014 O O . LEU B 2 210 ? 19.959 1.363 -12.212 1.00 53.70 306 LEU C O 1
ATOM 2019 N N . GLY B 2 211 ? 19.133 -0.083 -13.731 1.00 52.98 307 GLY C N 1
ATOM 2020 C CA . GLY B 2 211 ? 20.403 -0.782 -13.851 1.00 54.77 307 GLY C CA 1
ATOM 2021 C C . GLY B 2 211 ? 20.347 -2.250 -14.250 1.00 55.06 307 GLY C C 1
ATOM 2022 O O . GLY B 2 211 ? 20.801 -2.618 -15.341 1.00 54.80 307 GLY C O 1
ATOM 2023 N N . VAL B 2 212 ? 19.809 -3.088 -13.362 1.00 54.56 308 VAL C N 1
ATOM 2024 C CA . VAL B 2 212 ? 19.702 -4.523 -13.614 1.00 54.42 308 VAL C CA 1
ATOM 2025 C C . VAL B 2 212 ? 19.372 -4.788 -15.082 1.00 56.03 308 VAL C C 1
ATOM 2026 O O . VAL B 2 212 ? 18.324 -4.367 -15.579 1.00 56.37 308 VAL C O 1
ATOM 2030 N N . THR B 2 213 ? 20.281 -5.469 -15.773 1.00 56.56 309 THR C N 1
ATOM 2031 C CA . THR B 2 213 ? 20.088 -5.793 -17.185 1.00 57.19 309 THR C CA 1
ATOM 2032 C C . THR B 2 213 ? 20.167 -7.304 -17.374 1.00 56.87 309 THR C C 1
ATOM 2033 O O . THR B 2 213 ? 19.984 -7.814 -18.481 1.00 55.97 309 THR C O 1
ATOM 2037 N N . GLU B 2 214 ? 20.443 -8.013 -16.283 1.00 57.12 310 GLU C N 1
ATOM 2038 C CA . GLU B 2 214 ? 20.550 -9.466 -16.328 1.00 58.26 310 GLU C CA 1
ATOM 2039 C C . GLU B 2 214 ? 19.430 -10.102 -15.511 1.00 57.61 310 GLU C C 1
ATOM 2040 O O . GLU B 2 214 ? 18.830 -9.379 -14.685 1.00 55.90 310 GLU C O 1
ATOM 2046 N N . PHE B 2 232 ? 15.456 -14.409 -18.770 1.00 50.51 328 PHE C N 1
ATOM 2047 C CA . PHE B 2 232 ? 15.108 -13.038 -18.289 1.00 51.65 328 PHE C CA 1
ATOM 2048 C C . PHE B 2 232 ? 13.664 -13.048 -17.805 1.00 50.47 328 PHE C C 1
ATOM 2049 O O . PHE B 2 232 ? 12.792 -13.619 -18.465 1.00 52.62 328 PHE C O 1
ATOM 2057 N N . LEU B 2 233 ? 13.406 -12.423 -16.658 1.00 46.20 329 LEU C N 1
ATOM 2058 C CA . LEU B 2 233 ? 12.049 -12.402 -16.123 1.00 42.38 329 LEU C CA 1
ATOM 2059 C C . LEU B 2 233 ? 11.013 -11.966 -17.155 1.00 39.51 329 LEU C C 1
ATOM 2060 O O . LEU B 2 233 ? 11.270 -11.096 -17.988 1.00 39.02 329 LEU C O 1
ATOM 2065 N N . SER B 2 234 ? 9.845 -12.594 -17.106 1.00 37.32 330 SER C N 1
ATOM 2066 C CA . SER B 2 234 ? 8.770 -12.265 -18.029 1.00 34.99 330 SER C CA 1
ATOM 2067 C C . SER B 2 234 ? 7.796 -11.353 -17.308 1.00 33.92 330 SER C C 1
ATOM 2068 O O . SER B 2 234 ? 6.643 -11.225 -17.717 1.00 34.55 330 SER C O 1
ATOM 2071 N N . LYS B 2 235 ? 8.266 -10.738 -16.227 1.00 32.91 331 LYS C N 1
ATOM 2072 C CA . LYS B 2 235 ? 7.452 -9.827 -15.428 1.00 32.41 331 LYS C CA 1
ATOM 2073 C C . LYS B 2 235 ? 8.061 -9.596 -14.049 1.00 31.82 331 LYS C C 1
ATOM 2074 O O . LYS B 2 235 ? 9.044 -10.232 -13.675 1.00 32.80 331 LYS C O 1
ATOM 2080 N N . ALA B 2 236 ? 7.464 -8.667 -13.309 1.00 30.44 332 ALA C N 1
ATOM 2081 C CA . ALA B 2 236 ? 7.887 -8.306 -11.959 1.00 26.50 332 ALA C CA 1
ATOM 2082 C C . ALA B 2 236 ? 6.728 -7.512 -11.354 1.00 25.18 332 ALA C C 1
ATOM 2083 O O . ALA B 2 236 ? 6.103 -6.701 -12.036 1.00 26.24 332 ALA C O 1
ATOM 2085 N N . VAL B 2 237 ? 6.436 -7.744 -10.081 1.00 24.96 333 VAL C N 1
ATOM 2086 C CA . VAL B 2 237 ? 5.326 -7.063 -9.430 1.00 24.92 333 VAL C CA 1
ATOM 2087 C C . VAL B 2 237 ? 5.596 -6.681 -7.979 1.00 22.25 333 VAL C C 1
ATOM 2088 O O . VAL B 2 237 ? 5.910 -7.546 -7.169 1.00 19.10 333 VAL C O 1
ATOM 2092 N N . HIS B 2 238 ? 5.463 -5.393 -7.656 1.00 21.90 334 HIS C N 1
ATOM 2093 C CA . HIS B 2 238 ? 5.656 -4.904 -6.285 1.00 19.92 334 HIS C CA 1
ATOM 2094 C C . HIS B 2 238 ? 4.350 -4.293 -5.795 1.00 19.27 334 HIS C C 1
ATOM 2095 O O . HIS B 2 238 ? 3.557 -3.797 -6.592 1.00 20.59 334 HIS C O 1
ATOM 2102 N N . LYS B 2 239 ? 4.125 -4.325 -4.488 1.00 17.92 335 LYS C N 1
ATOM 2103 C CA . LYS B 2 239 ? 2.898 -3.774 -3.917 1.00 19.54 335 LYS C CA 1
ATOM 2104 C C . LYS B 2 239 ? 3.092 -3.620 -2.427 1.00 20.88 335 LYS C C 1
ATOM 2105 O O . LYS B 2 239 ? 3.768 -4.433 -1.810 1.00 25.68 335 LYS C O 1
ATOM 2111 N N . SER B 2 240 ? 2.496 -2.594 -1.838 1.00 20.21 336 SER C N 1
ATOM 2112 C CA . SER B 2 240 ? 2.646 -2.381 -0.407 1.00 20.80 336 SER C CA 1
ATOM 2113 C C . SER B 2 240 ? 1.695 -1.316 0.109 1.00 20.26 336 SER C C 1
ATOM 2114 O O . SER B 2 240 ? 1.329 -0.391 -0.609 1.00 18.90 336 SER C O 1
ATOM 2117 N N . CYS B 2 241 ? 1.303 -1.454 1.368 1.00 18.87 337 CYS C N 1
ATOM 2118 C CA . CYS B 2 241 ? 0.398 -0.504 1.987 1.00 18.58 337 CYS C CA 1
ATOM 2119 C C . CYS B 2 241 ? 0.817 -0.319 3.430 1.00 16.47 337 CYS C C 1
ATOM 2120 O O . CYS B 2 241 ? 1.465 -1.192 4.007 1.00 17.75 337 CYS C O 1
ATOM 2123 N N . ILE B 2 242 ? 0.450 0.819 4.004 1.00 12.16 338 ILE C N 1
ATOM 2124 C CA . ILE B 2 242 ? 0.761 1.106 5.387 1.00 11.57 338 ILE C CA 1
ATOM 2125 C C . ILE B 2 242 ? -0.480 1.762 5.975 1.00 13.27 338 ILE C C 1
ATOM 2126 O O . ILE B 2 242 ? -1.259 2.350 5.242 1.00 14.45 338 ILE C O 1
ATOM 2131 N N . GLU B 2 243 ? -0.693 1.651 7.279 1.00 15.05 339 GLU C N 1
ATOM 2132 C CA . GLU B 2 243 ? -1.875 2.267 7.864 1.00 17.01 339 GLU C CA 1
ATOM 2133 C C . GLU B 2 243 ? -1.556 3.051 9.127 1.00 17.24 339 GLU C C 1
ATOM 2134 O O . GLU B 2 243 ? -1.811 2.585 10.236 1.00 20.88 339 GLU C O 1
ATOM 2140 N N . VAL B 2 244 ? -1.015 4.250 8.965 1.00 14.85 340 VAL C N 1
ATOM 2141 C CA . VAL B 2 244 ? -0.689 5.071 10.116 1.00 14.17 340 VAL C CA 1
ATOM 2142 C C . VAL B 2 244 ? -1.943 5.401 10.927 1.00 12.75 340 VAL C C 1
ATOM 2143 O O . VAL B 2 244 ? -3.038 5.386 10.392 1.00 13.60 340 VAL C O 1
ATOM 2147 N N . ASN B 2 245 ? -1.783 5.681 12.220 1.00 15.15 341 ASN C N 1
ATOM 2148 C CA . ASN B 2 245 ? -2.910 6.033 13.097 1.00 17.42 341 ASN C CA 1
ATOM 2149 C C . ASN B 2 245 ? -2.475 6.203 14.558 1.00 18.19 341 ASN C C 1
ATOM 2150 O O . ASN B 2 245 ? -1.312 6.021 14.883 1.00 17.95 341 ASN C O 1
ATOM 2155 N N . GLU B 2 246 ? -3.415 6.546 15.434 1.00 21.47 342 GLU C N 1
ATOM 2156 C CA . GLU B 2 246 ? -3.115 6.750 16.852 1.00 24.47 342 GLU C CA 1
ATOM 2157 C C . GLU B 2 246 ? -2.230 5.691 17.527 1.00 26.18 342 GLU C C 1
ATOM 2158 O O . GLU B 2 246 ? -1.178 6.023 18.066 1.00 28.28 342 GLU C O 1
ATOM 2164 N N . GLU B 2 247 ? -2.649 4.430 17.520 1.00 24.50 343 GLU C N 1
ATOM 2165 C CA . GLU B 2 247 ? -1.862 3.389 18.165 1.00 25.48 343 GLU C CA 1
ATOM 2166 C C . GLU B 2 247 ? -0.423 3.298 17.634 1.00 25.51 343 GLU C C 1
ATOM 2167 O O . GLU B 2 247 ? 0.538 3.502 18.379 1.00 25.06 343 GLU C O 1
ATOM 2173 N N . GLY B 2 248 ? -0.271 2.989 16.350 1.00 25.75 344 GLY C N 1
ATOM 2174 C CA . GLY B 2 248 ? 1.062 2.871 15.788 1.00 23.04 344 GLY C CA 1
ATOM 2175 C C . GLY B 2 248 ? 1.115 2.807 14.275 1.00 21.88 344 GLY C C 1
ATOM 2176 O O . GLY B 2 248 ? 0.796 3.771 13.592 1.00 22.13 344 GLY C O 1
ATOM 2177 N N . SER B 2 249 ? 1.521 1.665 13.739 1.00 21.53 345 SER C N 1
ATOM 2178 C CA . SER B 2 249 ? 1.624 1.521 12.297 1.00 19.97 345 SER C CA 1
ATOM 2179 C C . SER B 2 249 ? 1.695 0.064 11.882 1.00 18.40 345 SER C C 1
ATOM 2180 O O . SER B 2 249 ? 2.389 -0.735 12.512 1.00 17.97 345 SER C O 1
ATOM 2183 N N . GLU B 2 250 ? 0.963 -0.275 10.824 1.00 18.62 346 GLU C N 1
ATOM 2184 C CA . GLU B 2 250 ? 0.947 -1.633 10.289 1.00 19.31 346 GLU C CA 1
ATOM 2185 C C . GLU B 2 250 ? 1.140 -1.580 8.785 1.00 19.49 346 GLU C C 1
ATOM 2186 O O . GLU B 2 250 ? 0.216 -1.232 8.051 1.00 20.22 346 GLU C O 1
ATOM 2192 N N . ALA B 2 251 ? 2.337 -1.922 8.326 1.00 19.61 347 ALA C N 1
ATOM 2193 C CA . ALA B 2 251 ? 2.625 -1.911 6.900 1.00 19.06 347 ALA C CA 1
ATOM 2194 C C . ALA B 2 251 ? 3.110 -3.271 6.425 1.00 18.33 347 ALA C C 1
ATOM 2195 O O . ALA B 2 251 ? 3.565 -4.094 7.224 1.00 18.43 347 ALA C O 1
ATOM 2197 N N . ALA B 2 252 ? 2.999 -3.509 5.125 1.00 13.55 348 ALA C N 1
ATOM 2198 C CA . ALA B 2 252 ? 3.422 -4.773 4.546 1.00 10.40 348 ALA C CA 1
ATOM 2199 C C . ALA B 2 252 ? 3.707 -4.544 3.090 1.00 10.98 348 ALA C C 1
ATOM 2200 O O . ALA B 2 252 ? 3.255 -3.561 2.516 1.00 13.67 348 ALA C O 1
ATOM 2202 N N . ALA B 2 253 ? 4.458 -5.462 2.497 1.00 12.54 349 ALA C N 1
ATOM 2203 C CA . ALA B 2 253 ? 4.822 -5.394 1.089 1.00 8.78 349 ALA C CA 1
ATOM 2204 C C . ALA B 2 253 ? 5.016 -6.807 0.588 1.00 7.13 349 ALA C C 1
ATOM 2205 O O . ALA B 2 253 ? 4.927 -7.759 1.355 1.00 6.81 349 ALA C O 1
ATOM 2207 N N . ALA B 2 254 ? 5.276 -6.926 -0.706 1.00 9.73 350 ALA C N 1
ATOM 2208 C CA . ALA B 2 254 ? 5.489 -8.208 -1.366 1.00 11.41 350 ALA C CA 1
ATOM 2209 C C . ALA B 2 254 ? 5.955 -7.914 -2.780 1.00 11.53 350 ALA C C 1
ATOM 2210 O O . ALA B 2 254 ? 5.464 -6.981 -3.425 1.00 10.56 350 ALA C O 1
ATOM 2212 N N . SER B 2 255 ? 6.912 -8.702 -3.252 1.00 10.47 351 SER C N 1
ATOM 2213 C CA . SER B 2 255 ? 7.451 -8.520 -4.590 1.00 11.86 351 SER C CA 1
ATOM 2214 C C . SER B 2 255 ? 7.431 -9.846 -5.323 1.00 12.74 351 SER C C 1
ATOM 2215 O O . SER B 2 255 ? 7.707 -10.887 -4.737 1.00 11.79 351 SER C O 1
ATOM 2218 N N . GLY B 2 256 ? 7.108 -9.805 -6.608 1.00 13.32 352 GLY C N 1
ATOM 2219 C CA . GLY B 2 256 ? 7.048 -11.032 -7.368 1.00 17.86 352 GLY C CA 1
ATOM 2220 C C . GLY B 2 256 ? 7.881 -11.019 -8.628 1.00 22.50 352 GLY C C 1
ATOM 2221 O O . GLY B 2 256 ? 7.619 -10.256 -9.557 1.00 23.54 352 GLY C O 1
ATOM 2222 N N . MET B 2 257 ? 8.897 -11.872 -8.655 1.00 25.41 353 MET C N 1
ATOM 2223 C CA . MET B 2 257 ? 9.771 -11.997 -9.808 1.00 26.44 353 MET C CA 1
ATOM 2224 C C . MET B 2 257 ? 9.315 -13.244 -10.569 1.00 27.54 353 MET C C 1
ATOM 2225 O O . MET B 2 257 ? 9.586 -14.370 -10.148 1.00 26.53 353 MET C O 1
ATOM 2230 N N . ILE B 2 258 ? 8.599 -13.044 -11.672 1.00 28.67 354 ILE C N 1
ATOM 2231 C CA . ILE B 2 258 ? 8.117 -14.158 -12.485 1.00 25.88 354 ILE C CA 1
ATOM 2232 C C . ILE B 2 258 ? 9.121 -14.469 -13.578 1.00 27.42 354 ILE C C 1
ATOM 2233 O O . ILE B 2 258 ? 9.320 -13.668 -14.486 1.00 26.17 354 ILE C O 1
ATOM 2238 N N . ALA B 2 259 ? 9.746 -15.638 -13.489 1.00 30.93 355 ALA C N 1
ATOM 2239 C CA . ALA B 2 259 ? 10.746 -16.056 -14.464 1.00 32.65 355 ALA C CA 1
ATOM 2240 C C . ALA B 2 259 ? 10.123 -16.843 -15.611 1.00 35.80 355 ALA C C 1
ATOM 2241 O O . ALA B 2 259 ? 9.126 -17.552 -15.430 1.00 35.89 355 ALA C O 1
ATOM 2243 N N . ILE B 2 260 ? 10.723 -16.712 -16.791 1.00 40.20 356 ILE C N 1
ATOM 2244 C CA . ILE B 2 260 ? 10.240 -17.391 -17.992 1.00 43.46 356 ILE C CA 1
ATOM 2245 C C . ILE B 2 260 ? 11.062 -18.636 -18.306 1.00 45.16 356 ILE C C 1
ATOM 2246 O O . ILE B 2 260 ? 10.672 -19.451 -19.147 1.00 45.38 356 ILE C O 1
ATOM 2251 N N . SER B 2 261 ? 12.201 -18.772 -17.632 1.00 47.72 357 SER C N 1
ATOM 2252 C CA . SER B 2 261 ? 13.085 -19.913 -17.842 1.00 51.37 357 SER C CA 1
ATOM 2253 C C . SER B 2 261 ? 13.746 -20.359 -16.540 1.00 51.66 357 SER C C 1
ATOM 2254 O O . SER B 2 261 ? 13.543 -19.670 -15.519 1.00 51.85 357 SER C O 1
ATOM 2258 N N . TYR C 3 1 ? 9.009 25.442 21.924 1.00 31.56 361 TYR E N 1
ATOM 2259 C CA . TYR C 3 1 ? 8.280 24.247 21.399 1.00 33.00 361 TYR E CA 1
ATOM 2260 C C . TYR C 3 1 ? 8.186 24.196 19.887 1.00 33.08 361 TYR E C 1
ATOM 2261 O O . TYR C 3 1 ? 7.355 24.877 19.277 1.00 36.23 361 TYR E O 1
ATOM 2270 N N . PRO C 3 2 ? 9.048 23.401 19.250 1.00 30.83 362 PRO E N 1
ATOM 2271 C CA . PRO C 3 2 ? 8.920 23.366 17.796 1.00 29.04 362 PRO E CA 1
ATOM 2272 C C . PRO C 3 2 ? 7.513 22.866 17.506 1.00 27.26 362 PRO E C 1
ATOM 2273 O O . PRO C 3 2 ? 6.982 22.031 18.243 1.00 25.98 362 PRO E O 1
ATOM 2277 N N . GLN C 3 3 ? 6.896 23.395 16.458 1.00 26.70 363 GLN E N 1
ATOM 2278 C CA . GLN C 3 3 ? 5.550 22.974 16.082 1.00 24.20 363 GLN E CA 1
ATOM 2279 C C . GLN C 3 3 ? 5.648 22.383 14.689 1.00 21.70 363 GLN E C 1
ATOM 2280 O O . GLN C 3 3 ? 6.132 23.039 13.763 1.00 21.83 363 GLN E O 1
ATOM 2286 N N . VAL C 3 4 ? 5.231 21.135 14.533 1.00 19.42 364 VAL E N 1
ATOM 2287 C CA . VAL C 3 4 ? 5.277 20.533 13.208 1.00 18.97 364 VAL E CA 1
ATOM 2288 C C . VAL C 3 4 ? 3.918 19.928 12.851 1.00 17.43 364 VAL E C 1
ATOM 2289 O O . VAL C 3 4 ? 3.573 18.804 13.225 1.00 15.39 364 VAL E O 1
ATOM 2293 N N . ILE C 3 5 ? 3.142 20.740 12.143 1.00 18.44 365 ILE E N 1
ATOM 2294 C CA . ILE C 3 5 ? 1.814 20.386 11.671 1.00 19.88 365 ILE E CA 1
ATOM 2295 C C . ILE C 3 5 ? 2.004 19.846 10.247 1.00 20.73 365 ILE E C 1
ATOM 2296 O O . ILE C 3 5 ? 2.301 20.610 9.317 1.00 22.81 365 ILE E O 1
ATOM 2301 N N . VAL C 3 6 ? 1.870 18.536 10.078 1.00 17.89 366 VAL E N 1
ATOM 2302 C CA . VAL C 3 6 ? 2.033 17.960 8.757 1.00 16.75 366 VAL E CA 1
ATOM 2303 C C . VAL C 3 6 ? 0.655 17.973 8.121 1.00 16.26 366 VAL E C 1
ATOM 2304 O O . VAL C 3 6 ? 0.044 16.938 7.867 1.00 13.86 366 VAL E O 1
ATOM 2308 N N . ASP C 3 7 ? 0.169 19.188 7.892 1.00 17.52 367 ASP E N 1
ATOM 2309 C CA . ASP C 3 7 ? -1.131 19.398 7.291 1.00 17.80 367 ASP E CA 1
ATOM 2310 C C . ASP C 3 7 ? -1.010 19.597 5.792 1.00 16.53 367 ASP E C 1
ATOM 2311 O O . ASP C 3 7 ? -1.925 20.107 5.154 1.00 18.81 367 ASP E O 1
ATOM 2316 N N . HIS C 3 8 ? 0.124 19.189 5.234 1.00 13.78 368 HIS E N 1
ATOM 2317 C CA . HIS C 3 8 ? 0.347 19.300 3.801 1.00 12.83 368 HIS E CA 1
ATOM 2318 C C . HIS C 3 8 ? 1.424 18.305 3.358 1.00 16.01 368 HIS E C 1
ATOM 2319 O O . HIS C 3 8 ? 2.201 17.820 4.181 1.00 20.10 368 HIS E O 1
ATOM 2326 N N . PRO C 3 9 ? 1.484 17.987 2.055 1.00 14.75 369 PRO E N 1
ATOM 2327 C CA . PRO C 3 9 ? 2.440 17.043 1.472 1.00 17.41 369 PRO E CA 1
ATOM 2328 C C . PRO C 3 9 ? 3.806 16.843 2.136 1.00 19.36 369 PRO E C 1
ATOM 2329 O O . PRO C 3 9 ? 4.497 17.797 2.503 1.00 19.87 369 PRO E O 1
ATOM 2333 N N . PHE C 3 10 ? 4.184 15.573 2.264 1.00 19.45 370 PHE E N 1
ATOM 2334 C CA . PHE C 3 10 ? 5.453 15.183 2.857 1.00 19.04 370 PHE E CA 1
ATOM 2335 C C . PHE C 3 10 ? 5.883 13.809 2.347 1.00 19.32 370 PHE E C 1
ATOM 2336 O O . PHE C 3 10 ? 5.074 13.063 1.797 1.00 22.14 370 PHE E O 1
ATOM 2344 N N . LEU C 3 11 ? 7.162 13.485 2.515 1.00 17.75 371 LEU E N 1
ATOM 2345 C CA . LEU C 3 11 ? 7.677 12.176 2.124 1.00 15.99 371 LEU E CA 1
ATOM 2346 C C . LEU C 3 11 ? 8.058 11.492 3.436 1.00 18.17 371 LEU E C 1
ATOM 2347 O O . LEU C 3 11 ? 8.334 12.177 4.432 1.00 17.77 371 LEU E O 1
ATOM 2352 N N . TYR C 3 12 ? 8.049 10.159 3.468 1.00 18.22 372 TYR E N 1
ATOM 2353 C CA . TYR C 3 12 ? 8.438 9.485 4.700 1.00 19.40 372 TYR E CA 1
ATOM 2354 C C . TYR C 3 12 ? 9.396 8.301 4.592 1.00 18.13 372 TYR E C 1
ATOM 2355 O O . TYR C 3 12 ? 9.764 7.846 3.500 1.00 15.14 372 TYR E O 1
ATOM 2364 N N . LEU C 3 13 ? 9.834 7.846 5.762 1.00 18.02 373 LEU E N 1
ATOM 2365 C CA . LEU C 3 13 ? 10.747 6.723 5.867 1.00 18.79 373 LEU E CA 1
ATOM 2366 C C . LEU C 3 13 ? 10.514 5.881 7.115 1.00 19.28 373 LEU E C 1
ATOM 2367 O O . LEU C 3 13 ? 10.826 6.323 8.221 1.00 20.12 373 LEU E O 1
ATOM 2372 N N . ILE C 3 14 ? 9.936 4.693 6.956 1.00 16.99 374 ILE E N 1
ATOM 2373 C CA . ILE C 3 14 ? 9.786 3.822 8.110 1.00 15.84 374 ILE E CA 1
ATOM 2374 C C . ILE C 3 14 ? 11.135 3.125 8.003 1.00 17.55 374 ILE E C 1
ATOM 2375 O O . ILE C 3 14 ? 11.315 2.256 7.153 1.00 18.89 374 ILE E O 1
ATOM 2380 N N . ARG C 3 15 ? 12.101 3.526 8.820 1.00 17.94 375 ARG E N 1
ATOM 2381 C CA . ARG C 3 15 ? 13.413 2.906 8.729 1.00 17.45 375 ARG E CA 1
ATOM 2382 C C . ARG C 3 15 ? 13.968 2.534 10.082 1.00 18.32 375 ARG E C 1
ATOM 2383 O O . ARG C 3 15 ? 13.518 3.037 11.111 1.00 17.26 375 ARG E O 1
ATOM 2391 N N . ASN C 3 16 ? 14.951 1.641 10.062 1.00 19.86 376 ASN E N 1
ATOM 2392 C CA . ASN C 3 16 ? 15.614 1.168 11.273 1.00 21.31 376 ASN E CA 1
ATOM 2393 C C . ASN C 3 16 ? 16.848 2.026 11.511 1.00 24.09 376 ASN E C 1
ATOM 2394 O O . ASN C 3 16 ? 17.593 2.323 10.573 1.00 25.35 376 ASN E O 1
ATOM 2399 N N . ARG C 3 17 ? 17.063 2.430 12.760 1.00 26.02 377 ARG E N 1
ATOM 2400 C CA . ARG C 3 17 ? 18.225 3.243 13.078 1.00 27.24 377 ARG E CA 1
ATOM 2401 C C . ARG C 3 17 ? 19.495 2.410 13.175 1.00 27.92 377 ARG E C 1
ATOM 2402 O O . ARG C 3 17 ? 20.299 2.386 12.248 1.00 29.95 377 ARG E O 1
ATOM 2410 N N . LYS C 3 18 ? 19.668 1.715 14.291 1.00 26.36 378 LYS E N 1
ATOM 2411 C CA . LYS C 3 18 ? 20.862 0.911 14.502 1.00 27.68 378 LYS E CA 1
ATOM 2412 C C . LYS C 3 18 ? 21.501 0.375 13.211 1.00 25.81 378 LYS E C 1
ATOM 2413 O O . LYS C 3 18 ? 22.730 0.403 13.077 1.00 26.67 378 LYS E O 1
ATOM 2419 N N . SER C 3 19 ? 20.690 -0.090 12.259 1.00 21.61 379 SER E N 1
ATOM 2420 C CA . SER C 3 19 ? 21.240 -0.643 11.015 1.00 21.23 379 SER E CA 1
ATOM 2421 C C . SER C 3 19 ? 21.228 0.307 9.832 1.00 20.54 379 SER E C 1
ATOM 2422 O O . SER C 3 19 ? 22.136 0.282 9.001 1.00 18.95 379 SER E O 1
ATOM 2425 N N . GLY C 3 20 ? 20.183 1.124 9.750 1.00 22.60 380 GLY E N 1
ATOM 2426 C CA . GLY C 3 20 ? 20.064 2.070 8.656 1.00 24.78 380 GLY E CA 1
ATOM 2427 C C . GLY C 3 20 ? 19.400 1.532 7.394 1.00 24.59 380 GLY E C 1
ATOM 2428 O O . GLY C 3 20 ? 19.483 2.164 6.337 1.00 25.07 380 GLY E O 1
ATOM 2429 N N . ILE C 3 21 ? 18.763 0.365 7.473 1.00 24.55 381 ILE E N 1
ATOM 2430 C CA . ILE C 3 21 ? 18.090 -0.169 6.296 1.00 22.78 381 ILE E CA 1
ATOM 2431 C C . ILE C 3 21 ? 16.687 0.419 6.274 1.00 20.35 381 ILE E C 1
ATOM 2432 O O . ILE C 3 21 ? 16.070 0.615 7.324 1.00 19.69 381 ILE E O 1
ATOM 2437 N N . ILE C 3 22 ? 16.207 0.718 5.071 1.00 17.87 382 ILE E N 1
ATOM 2438 C CA . ILE C 3 22 ? 14.885 1.298 4.872 1.00 14.87 382 ILE E CA 1
ATOM 2439 C C . ILE C 3 22 ? 13.850 0.196 4.650 1.00 13.66 382 ILE E C 1
ATOM 2440 O O . ILE C 3 22 ? 14.038 -0.696 3.819 1.00 13.15 382 ILE E O 1
ATOM 2445 N N . LEU C 3 23 ? 12.763 0.245 5.406 1.00 10.84 383 LEU E N 1
ATOM 2446 C CA . LEU C 3 23 ? 11.724 -0.759 5.259 1.00 12.58 383 LEU E CA 1
ATOM 2447 C C . LEU C 3 23 ? 10.768 -0.275 4.179 1.00 15.13 383 LEU E C 1
ATOM 2448 O O . LEU C 3 23 ? 10.731 -0.823 3.079 1.00 15.71 383 LEU E O 1
ATOM 2453 N N . PHE C 3 24 ? 10.019 0.775 4.504 1.00 17.67 384 PHE E N 1
ATOM 2454 C CA . PHE C 3 24 ? 9.046 1.383 3.604 1.00 17.31 384 PHE E CA 1
ATOM 2455 C C . PHE C 3 24 ? 9.428 2.830 3.365 1.00 18.86 384 PHE E C 1
ATOM 2456 O O . PHE C 3 24 ? 9.919 3.507 4.266 1.00 18.14 384 PHE E O 1
ATOM 2464 N N . MET C 3 25 ? 9.179 3.304 2.152 1.00 21.13 385 MET E N 1
ATOM 2465 C CA . MET C 3 25 ? 9.483 4.681 1.794 1.00 22.81 385 MET E CA 1
ATOM 2466 C C . MET C 3 25 ? 8.421 5.222 0.827 1.00 23.37 385 MET E C 1
ATOM 2467 O O . MET C 3 25 ? 7.758 4.453 0.124 1.00 23.19 385 MET E O 1
ATOM 2472 N N . GLY C 3 26 ? 8.258 6.543 0.803 1.00 23.16 386 GLY E N 1
ATOM 2473 C CA . GLY C 3 26 ? 7.282 7.158 -0.079 1.00 19.69 386 GLY E CA 1
ATOM 2474 C C . GLY C 3 26 ? 6.921 8.575 0.321 1.00 18.67 386 GLY E C 1
ATOM 2475 O O . GLY C 3 26 ? 7.533 9.157 1.215 1.00 19.74 386 GLY E O 1
ATOM 2476 N N . ARG C 3 27 ? 5.921 9.138 -0.349 1.00 16.98 387 ARG E N 1
ATOM 2477 C CA . ARG C 3 27 ? 5.462 10.497 -0.060 1.00 13.59 387 ARG E CA 1
ATOM 2478 C C . ARG C 3 27 ? 3.944 10.480 0.024 1.00 11.62 387 ARG E C 1
ATOM 2479 O O . ARG C 3 27 ? 3.292 9.648 -0.602 1.00 14.60 387 ARG E O 1
ATOM 2487 N N . VAL C 3 28 ? 3.383 11.396 0.795 1.00 8.38 388 VAL E N 1
ATOM 2488 C CA . VAL C 3 28 ? 1.943 11.465 0.938 1.00 9.15 388 VAL E CA 1
ATOM 2489 C C . VAL C 3 28 ? 1.399 12.738 0.315 1.00 12.61 388 VAL E C 1
ATOM 2490 O O . VAL C 3 28 ? 1.446 13.803 0.935 1.00 11.78 388 VAL E O 1
ATOM 2494 N N . MET C 3 29 ? 0.887 12.626 -0.912 1.00 15.32 389 MET E N 1
ATOM 2495 C CA . MET C 3 29 ? 0.304 13.761 -1.622 1.00 13.84 389 MET E CA 1
ATOM 2496 C C . MET C 3 29 ? -1.142 13.925 -1.192 1.00 15.35 389 MET E C 1
ATOM 2497 O O . MET C 3 29 ? -1.575 15.038 -0.919 1.00 16.15 389 MET E O 1
ATOM 2502 N N . ASN C 3 30 ? -1.875 12.814 -1.122 1.00 17.56 390 ASN E N 1
ATOM 2503 C CA . ASN C 3 30 ? -3.275 12.819 -0.691 1.00 19.35 390 ASN E CA 1
ATOM 2504 C C . ASN C 3 30 ? -3.407 11.942 0.559 1.00 20.68 390 ASN E C 1
ATOM 2505 O O . ASN C 3 30 ? -3.191 10.727 0.500 1.00 21.05 390 ASN E O 1
ATOM 2510 N N . PRO C 3 31 ? -3.749 12.550 1.712 1.00 21.04 391 PRO E N 1
ATOM 2511 C CA . PRO C 3 31 ? -3.915 11.832 2.983 1.00 20.78 391 PRO E CA 1
ATOM 2512 C C . PRO C 3 31 ? -5.249 11.115 3.057 1.00 22.59 391 PRO E C 1
ATOM 2513 O O . PRO C 3 31 ? -5.493 10.332 3.973 1.00 21.88 391 PRO E O 1
ATOM 2517 N N . HIS C 3 32 ? -6.115 11.393 2.090 1.00 26.62 392 HIS E N 1
ATOM 2518 C CA . HIS C 3 32 ? -7.437 10.796 2.074 1.00 32.74 392 HIS E CA 1
ATOM 2519 C C . HIS C 3 32 ? -7.505 9.290 1.834 1.00 39.11 392 HIS E C 1
ATOM 2520 O O . HIS C 3 32 ? -6.862 8.754 0.919 1.00 39.48 392 HIS E O 1
ATOM 2527 N N . HIS C 3 33 ? -8.329 8.642 2.663 1.00 43.40 393 HIS E N 1
ATOM 2528 C CA . HIS C 3 33 ? -8.587 7.199 2.653 1.00 46.05 393 HIS E CA 1
ATOM 2529 C C . HIS C 3 33 ? -8.683 6.713 4.109 1.00 48.50 393 HIS E C 1
ATOM 2530 O O . HIS C 3 33 ? -9.718 6.092 4.461 1.00 48.85 393 HIS E O 1
ATOM 2538 N N . THR D 1 1 ? 24.775 -28.363 -2.522 1.00 24.58 29 THR B N 1
ATOM 2539 C CA . THR D 1 1 ? 25.512 -29.490 -1.874 1.00 24.96 29 THR B CA 1
ATOM 2540 C C . THR D 1 1 ? 25.111 -29.626 -0.405 1.00 24.07 29 THR B C 1
ATOM 2541 O O . THR D 1 1 ? 25.771 -30.318 0.361 1.00 24.57 29 THR B O 1
ATOM 2545 N N . ILE D 1 2 ? 24.027 -28.962 -0.028 1.00 25.21 30 ILE B N 1
ATOM 2546 C CA . ILE D 1 2 ? 23.505 -28.959 1.342 1.00 28.86 30 ILE B CA 1
ATOM 2547 C C . ILE D 1 2 ? 23.899 -30.109 2.295 1.00 29.42 30 ILE B C 1
ATOM 2548 O O . ILE D 1 2 ? 24.848 -29.987 3.075 1.00 26.16 30 ILE B O 1
ATOM 2553 N N . THR D 1 3 ? 23.161 -31.217 2.227 1.00 30.98 31 THR B N 1
ATOM 2554 C CA . THR D 1 3 ? 23.379 -32.370 3.103 1.00 30.30 31 THR B CA 1
ATOM 2555 C C . THR D 1 3 ? 24.593 -33.245 2.774 1.00 28.49 31 THR B C 1
ATOM 2556 O O . THR D 1 3 ? 25.217 -33.816 3.670 1.00 26.42 31 THR B O 1
ATOM 2560 N N . GLU D 1 4 ? 24.927 -33.362 1.497 1.00 29.16 32 GLU B N 1
ATOM 2561 C CA . GLU D 1 4 ? 26.077 -34.170 1.123 1.00 30.44 32 GLU B CA 1
ATOM 2562 C C . GLU D 1 4 ? 27.308 -33.456 1.663 1.00 29.57 32 GLU B C 1
ATOM 2563 O O . GLU D 1 4 ? 28.314 -34.073 2.003 1.00 29.01 32 GLU B O 1
ATOM 2569 N N . TRP D 1 5 ? 27.207 -32.139 1.756 1.00 31.13 33 TRP B N 1
ATOM 2570 C CA . TRP D 1 5 ? 28.308 -31.347 2.269 1.00 31.78 33 TRP B CA 1
ATOM 2571 C C . TRP D 1 5 ? 28.474 -31.646 3.752 1.00 29.45 33 TRP B C 1
ATOM 2572 O O . TRP D 1 5 ? 29.548 -32.053 4.193 1.00 28.53 33 TRP B O 1
ATOM 2583 N N . SER D 1 6 ? 27.401 -31.452 4.515 1.00 27.61 34 SER B N 1
ATOM 2584 C CA . SER D 1 6 ? 27.453 -31.699 5.947 1.00 26.10 34 SER B CA 1
ATOM 2585 C C . SER D 1 6 ? 27.714 -33.165 6.293 1.00 26.16 34 SER B C 1
ATOM 2586 O O . SER D 1 6 ? 28.110 -33.465 7.418 1.00 27.88 34 SER B O 1
ATOM 2589 N N . VAL D 1 7 ? 27.499 -34.079 5.343 1.00 24.87 35 VAL B N 1
ATOM 2590 C CA . VAL D 1 7 ? 27.757 -35.495 5.611 1.00 22.41 35 VAL B CA 1
ATOM 2591 C C . VAL D 1 7 ? 29.221 -35.784 5.308 1.00 23.05 35 VAL B C 1
ATOM 2592 O O . VAL D 1 7 ? 29.647 -36.931 5.289 1.00 22.62 35 VAL B O 1
ATOM 2596 N N . ASN D 1 8 ? 29.982 -34.726 5.050 1.00 24.70 36 ASN B N 1
ATOM 2597 C CA . ASN D 1 8 ? 31.407 -34.868 4.785 1.00 26.67 36 ASN B CA 1
ATOM 2598 C C . ASN D 1 8 ? 32.175 -34.412 6.016 1.00 29.04 36 ASN B C 1
ATOM 2599 O O . ASN D 1 8 ? 33.185 -35.017 6.389 1.00 32.08 36 ASN B O 1
ATOM 2604 N N . MET D 1 9 ? 31.705 -33.340 6.650 1.00 29.18 37 MET B N 1
ATOM 2605 C CA . MET D 1 9 ? 32.353 -32.875 7.863 1.00 29.98 37 MET B CA 1
ATOM 2606 C C . MET D 1 9 ? 32.172 -34.025 8.855 1.00 30.58 37 MET B C 1
ATOM 2607 O O . MET D 1 9 ? 33.134 -34.475 9.484 1.00 30.24 37 MET B O 1
ATOM 2612 N N . TYR D 1 10 ? 30.933 -34.505 8.984 1.00 28.45 38 TYR B N 1
ATOM 2613 C CA . TYR D 1 10 ? 30.662 -35.611 9.889 1.00 26.05 38 TYR B CA 1
ATOM 2614 C C . TYR D 1 10 ? 31.635 -36.723 9.577 1.00 26.80 38 TYR B C 1
ATOM 2615 O O . TYR D 1 10 ? 32.122 -37.393 10.484 1.00 28.46 38 TYR B O 1
ATOM 2624 N N . ASN D 1 11 ? 31.908 -36.910 8.284 1.00 26.10 39 ASN B N 1
ATOM 2625 C CA . ASN D 1 11 ? 32.827 -37.946 7.832 1.00 22.61 39 ASN B CA 1
ATOM 2626 C C . ASN D 1 11 ? 34.257 -37.539 8.080 1.00 23.28 39 ASN B C 1
ATOM 2627 O O . ASN D 1 11 ? 35.175 -38.301 7.816 1.00 25.44 39 ASN B O 1
ATOM 2632 N N . HIS D 1 12 ? 34.448 -36.333 8.592 1.00 24.08 40 HIS B N 1
ATOM 2633 C CA . HIS D 1 12 ? 35.788 -35.890 8.903 1.00 28.91 40 HIS B CA 1
ATOM 2634 C C . HIS D 1 12 ? 36.015 -36.002 10.395 1.00 30.74 40 HIS B C 1
ATOM 2635 O O . HIS D 1 12 ? 36.993 -36.602 10.826 1.00 30.64 40 HIS B O 1
ATOM 2642 N N . LEU D 1 13 ? 35.105 -35.419 11.176 1.00 34.52 41 LEU B N 1
ATOM 2643 C CA . LEU D 1 13 ? 35.206 -35.429 12.635 1.00 39.25 41 LEU B CA 1
ATOM 2644 C C . LEU D 1 13 ? 35.299 -36.812 13.275 1.00 42.52 41 LEU B C 1
ATOM 2645 O O . LEU D 1 13 ? 35.454 -36.913 14.492 1.00 42.58 41 LEU B O 1
ATOM 2650 N N . ARG D 1 14 ? 35.199 -37.868 12.468 1.00 45.60 42 ARG B N 1
ATOM 2651 C CA . ARG D 1 14 ? 35.275 -39.235 12.988 1.00 47.17 42 ARG B CA 1
ATOM 2652 C C . ARG D 1 14 ? 36.457 -40.013 12.414 1.00 48.74 42 ARG B C 1
ATOM 2653 O O . ARG D 1 14 ? 36.671 -41.179 12.750 1.00 49.62 42 ARG B O 1
ATOM 2661 N N . GLY D 1 15 ? 37.227 -39.359 11.551 1.00 50.27 43 GLY B N 1
ATOM 2662 C CA . GLY D 1 15 ? 38.396 -39.997 10.969 1.00 51.17 43 GLY B CA 1
ATOM 2663 C C . GLY D 1 15 ? 39.604 -39.815 11.873 1.00 50.62 43 GLY B C 1
ATOM 2664 O O . GLY D 1 15 ? 40.665 -40.393 11.632 1.00 51.70 43 GLY B O 1
ATOM 2665 N N . THR D 1 16 ? 39.433 -39.003 12.918 1.00 49.42 44 THR B N 1
ATOM 2666 C CA . THR D 1 16 ? 40.487 -38.725 13.896 1.00 48.13 44 THR B CA 1
ATOM 2667 C C . THR D 1 16 ? 40.893 -40.001 14.631 1.00 47.61 44 THR B C 1
ATOM 2668 O O . THR D 1 16 ? 42.060 -40.187 14.987 1.00 47.82 44 THR B O 1
ATOM 2672 N N . GLY D 1 17 ? 39.917 -40.870 14.870 1.00 47.28 45 GLY B N 1
ATOM 2673 C CA . GLY D 1 17 ? 40.189 -42.117 15.562 1.00 44.27 45 GLY B CA 1
ATOM 2674 C C . GLY D 1 17 ? 39.426 -42.211 16.866 1.00 42.05 45 GLY B C 1
ATOM 2675 O O . GLY D 1 17 ? 38.782 -43.227 17.149 1.00 40.13 45 GLY B O 1
ATOM 2676 N N . GLU D 1 18 ? 39.496 -41.141 17.658 1.00 40.86 46 GLU B N 1
ATOM 2677 C CA . GLU D 1 18 ? 38.813 -41.088 18.949 1.00 38.06 46 GLU B CA 1
ATOM 2678 C C . GLU D 1 18 ? 37.311 -41.316 18.796 1.00 35.97 46 GLU B C 1
ATOM 2679 O O . GLU D 1 18 ? 36.584 -40.428 18.330 1.00 36.08 46 GLU B O 1
ATOM 2685 N N . ASP D 1 19 ? 36.858 -42.511 19.180 1.00 32.50 47 ASP B N 1
ATOM 2686 C CA . ASP D 1 19 ? 35.443 -42.869 19.102 1.00 29.73 47 ASP B CA 1
ATOM 2687 C C . ASP D 1 19 ? 34.661 -42.074 20.144 1.00 27.41 47 ASP B C 1
ATOM 2688 O O . ASP D 1 19 ? 34.061 -42.641 21.062 1.00 25.39 47 ASP B O 1
ATOM 2693 N N . GLU D 1 20 ? 34.688 -40.751 19.978 1.00 26.25 48 GLU B N 1
ATOM 2694 C CA . GLU D 1 20 ? 34.022 -39.799 20.870 1.00 24.07 48 GLU B CA 1
ATOM 2695 C C . GLU D 1 20 ? 32.880 -39.047 20.188 1.00 20.95 48 GLU B C 1
ATOM 2696 O O . GLU D 1 20 ? 32.862 -38.914 18.963 1.00 19.14 48 GLU B O 1
ATOM 2702 N N . ASN D 1 21 ? 31.941 -38.549 20.990 1.00 17.22 49 ASN B N 1
ATOM 2703 C CA . ASN D 1 21 ? 30.798 -37.799 20.476 1.00 18.11 49 ASN B CA 1
ATOM 2704 C C . ASN D 1 21 ? 31.252 -36.682 19.547 1.00 17.42 49 ASN B C 1
ATOM 2705 O O . ASN D 1 21 ? 32.346 -36.138 19.700 1.00 16.93 49 ASN B O 1
ATOM 2710 N N . ILE D 1 22 ? 30.418 -36.343 18.575 1.00 16.47 50 ILE B N 1
ATOM 2711 C CA . ILE D 1 22 ? 30.730 -35.234 17.689 1.00 17.35 50 ILE B CA 1
ATOM 2712 C C . ILE D 1 22 ? 29.420 -34.540 17.381 1.00 17.30 50 ILE B C 1
ATOM 2713 O O . ILE D 1 22 ? 28.416 -35.202 17.125 1.00 21.08 50 ILE B O 1
ATOM 2718 N N . LEU D 1 23 ? 29.416 -33.210 17.464 1.00 16.76 51 LEU B N 1
ATOM 2719 C CA . LEU D 1 23 ? 28.212 -32.419 17.209 1.00 16.48 51 LEU B CA 1
ATOM 2720 C C . LEU D 1 23 ? 28.474 -31.089 16.530 1.00 17.06 51 LEU B C 1
ATOM 2721 O O . LEU D 1 23 ? 29.202 -30.249 17.056 1.00 18.00 51 LEU B O 1
ATOM 2726 N N . PHE D 1 24 ? 27.884 -30.896 15.355 1.00 17.56 52 PHE B N 1
ATOM 2727 C CA . PHE D 1 24 ? 28.034 -29.630 14.658 1.00 17.12 52 PHE B CA 1
ATOM 2728 C C . PHE D 1 24 ? 26.718 -29.133 14.102 1.00 17.14 52 PHE B C 1
ATOM 2729 O O . PHE D 1 24 ? 25.687 -29.794 14.214 1.00 17.43 52 PHE B O 1
ATOM 2737 N N . SER D 1 25 ? 26.765 -27.946 13.522 1.00 18.59 53 SER B N 1
ATOM 2738 C CA . SER D 1 25 ? 25.580 -27.313 12.977 1.00 19.22 53 SER B CA 1
ATOM 2739 C C . SER D 1 25 ? 25.861 -26.888 11.556 1.00 17.19 53 SER B C 1
ATOM 2740 O O . SER D 1 25 ? 26.466 -25.849 11.329 1.00 16.43 53 SER B O 1
ATOM 2743 N N . PRO D 1 26 ? 25.438 -27.693 10.575 1.00 17.99 54 PRO B N 1
ATOM 2744 C CA . PRO D 1 26 ? 25.679 -27.335 9.170 1.00 20.55 54 PRO B CA 1
ATOM 2745 C C . PRO D 1 26 ? 25.078 -25.964 8.829 1.00 21.33 54 PRO B C 1
ATOM 2746 O O . PRO D 1 26 ? 25.713 -25.141 8.165 1.00 18.37 54 PRO B O 1
ATOM 2750 N N . LEU D 1 27 ? 23.855 -25.733 9.302 1.00 22.08 55 LEU B N 1
ATOM 2751 C CA . LEU D 1 27 ? 23.150 -24.482 9.057 1.00 22.25 55 LEU B CA 1
ATOM 2752 C C . LEU D 1 27 ? 23.980 -23.276 9.469 1.00 25.79 55 LEU B C 1
ATOM 2753 O O . LEU D 1 27 ? 24.043 -22.293 8.728 1.00 28.17 55 LEU B O 1
ATOM 2758 N N . SER D 1 28 ? 24.618 -23.352 10.639 1.00 26.99 56 SER B N 1
ATOM 2759 C CA . SER D 1 28 ? 25.443 -22.248 11.145 1.00 26.94 56 SER B CA 1
ATOM 2760 C C . SER D 1 28 ? 26.749 -22.015 10.391 1.00 27.59 56 SER B C 1
ATOM 2761 O O . SER D 1 28 ? 27.112 -20.867 10.124 1.00 28.38 56 SER B O 1
ATOM 2764 N N . ILE D 1 29 ? 27.458 -23.090 10.065 1.00 26.07 57 ILE B N 1
ATOM 2765 C CA . ILE D 1 29 ? 28.715 -22.969 9.337 1.00 27.70 57 ILE B CA 1
ATOM 2766 C C . ILE D 1 29 ? 28.399 -22.508 7.915 1.00 27.92 57 ILE B C 1
ATOM 2767 O O . ILE D 1 29 ? 29.069 -21.628 7.367 1.00 26.43 57 ILE B O 1
ATOM 2772 N N . ALA D 1 30 ? 27.359 -23.097 7.332 1.00 29.25 58 ALA B N 1
ATOM 2773 C CA . ALA D 1 30 ? 26.929 -22.757 5.974 1.00 29.64 58 ALA B CA 1
ATOM 2774 C C . ALA D 1 30 ? 26.559 -21.283 5.893 1.00 28.63 58 ALA B C 1
ATOM 2775 O O . ALA D 1 30 ? 26.691 -20.656 4.840 1.00 30.43 58 ALA B O 1
ATOM 2777 N N . LEU D 1 31 ? 26.089 -20.741 7.012 1.00 25.90 59 LEU B N 1
ATOM 2778 C CA . LEU D 1 31 ? 25.711 -19.339 7.083 1.00 23.34 59 LEU B CA 1
ATOM 2779 C C . LEU D 1 31 ? 26.934 -18.446 7.256 1.00 24.12 59 LEU B C 1
ATOM 2780 O O . LEU D 1 31 ? 26.939 -17.308 6.788 1.00 24.81 59 LEU B O 1
ATOM 2785 N N . ALA D 1 32 ? 27.976 -18.961 7.906 1.00 24.56 60 ALA B N 1
ATOM 2786 C CA . ALA D 1 32 ? 29.188 -18.177 8.115 1.00 25.08 60 ALA B CA 1
ATOM 2787 C C . ALA D 1 32 ? 29.991 -18.070 6.828 1.00 26.54 60 ALA B C 1
ATOM 2788 O O . ALA D 1 32 ? 30.516 -17.003 6.501 1.00 26.00 60 ALA B O 1
ATOM 2790 N N . MET D 1 33 ? 30.088 -19.176 6.096 1.00 29.46 61 MET B N 1
ATOM 2791 C CA . MET D 1 33 ? 30.831 -19.189 4.836 1.00 32.19 61 MET B CA 1
ATOM 2792 C C . MET D 1 33 ? 30.094 -18.334 3.823 1.00 31.76 61 MET B C 1
ATOM 2793 O O . MET D 1 33 ? 30.704 -17.802 2.894 1.00 33.63 61 MET B O 1
ATOM 2798 N N . GLY D 1 34 ? 28.778 -18.221 4.007 1.00 30.40 62 GLY B N 1
ATOM 2799 C CA . GLY D 1 34 ? 27.954 -17.430 3.109 1.00 29.44 62 GLY B CA 1
ATOM 2800 C C . GLY D 1 34 ? 28.362 -15.972 3.158 1.00 28.76 62 GLY B C 1
ATOM 2801 O O . GLY D 1 34 ? 28.655 -15.363 2.122 1.00 26.83 62 GLY B O 1
ATOM 2802 N N . MET D 1 35 ? 28.368 -15.408 4.364 1.00 28.17 63 MET B N 1
ATOM 2803 C CA . MET D 1 35 ? 28.777 -14.025 4.547 1.00 27.26 63 MET B CA 1
ATOM 2804 C C . MET D 1 35 ? 30.207 -13.940 4.051 1.00 27.03 63 MET B C 1
ATOM 2805 O O . MET D 1 35 ? 30.549 -13.081 3.254 1.00 24.28 63 MET B O 1
ATOM 2810 N N . MET D 1 36 ? 31.028 -14.855 4.564 1.00 30.16 64 MET B N 1
ATOM 2811 C CA . MET D 1 36 ? 32.450 -14.967 4.242 1.00 33.70 64 MET B CA 1
ATOM 2812 C C . MET D 1 36 ? 32.693 -14.908 2.723 1.00 33.55 64 MET B C 1
ATOM 2813 O O . MET D 1 36 ? 33.678 -14.326 2.257 1.00 31.50 64 MET B O 1
ATOM 2818 N N . GLU D 1 37 ? 31.788 -15.503 1.955 1.00 35.45 65 GLU B N 1
ATOM 2819 C CA . GLU D 1 37 ? 31.908 -15.492 0.506 1.00 39.48 65 GLU B CA 1
ATOM 2820 C C . GLU D 1 37 ? 31.118 -14.337 -0.119 1.00 42.99 65 GLU B C 1
ATOM 2821 O O . GLU D 1 37 ? 30.734 -14.405 -1.287 1.00 46.38 65 GLU B O 1
ATOM 2827 N N . LEU D 1 38 ? 30.875 -13.281 0.660 1.00 45.09 66 LEU B N 1
ATOM 2828 C CA . LEU D 1 38 ? 30.153 -12.101 0.175 1.00 46.13 66 LEU B CA 1
ATOM 2829 C C . LEU D 1 38 ? 31.127 -11.044 -0.333 1.00 48.68 66 LEU B C 1
ATOM 2830 O O . LEU D 1 38 ? 30.727 -10.081 -0.992 1.00 50.99 66 LEU B O 1
ATOM 2835 N N . GLY D 1 39 ? 32.404 -11.220 -0.007 1.00 50.03 67 GLY B N 1
ATOM 2836 C CA . GLY D 1 39 ? 33.415 -10.272 -0.440 1.00 51.57 67 GLY B CA 1
ATOM 2837 C C . GLY D 1 39 ? 34.678 -10.339 0.399 1.00 51.58 67 GLY B C 1
ATOM 2838 O O . GLY D 1 39 ? 34.946 -9.439 1.201 1.00 50.75 67 GLY B O 1
ATOM 2839 N N . ALA D 1 40 ? 35.453 -11.407 0.220 1.00 51.43 68 ALA B N 1
ATOM 2840 C CA . ALA D 1 40 ? 36.703 -11.590 0.956 1.00 51.08 68 ALA B CA 1
ATOM 2841 C C . ALA D 1 40 ? 37.539 -12.705 0.331 1.00 49.92 68 ALA B C 1
ATOM 2842 O O . ALA D 1 40 ? 38.112 -13.509 1.098 1.00 48.49 68 ALA B O 1
ATOM 2845 N N . GLU E 2 1 ? 5.052 -22.841 12.614 1.00 50.97 107 GLU D N 1
ATOM 2846 C CA . GLU E 2 1 ? 6.510 -22.671 12.889 1.00 50.79 107 GLU D CA 1
ATOM 2847 C C . GLU E 2 1 ? 6.734 -21.739 14.083 1.00 50.01 107 GLU D C 1
ATOM 2848 O O . GLU E 2 1 ? 7.869 -21.382 14.412 1.00 50.45 107 GLU D O 1
ATOM 2854 N N . ASN E 2 2 ? 5.639 -21.330 14.718 1.00 47.82 108 ASN D N 1
ATOM 2855 C CA . ASN E 2 2 ? 5.722 -20.471 15.896 1.00 46.38 108 ASN D CA 1
ATOM 2856 C C . ASN E 2 2 ? 5.330 -21.363 17.081 1.00 44.54 108 ASN D C 1
ATOM 2857 O O . ASN E 2 2 ? 4.980 -20.889 18.169 1.00 43.26 108 ASN D O 1
ATOM 2862 N N . GLN E 2 3 ? 5.386 -22.669 16.845 1.00 40.86 109 GLN D N 1
ATOM 2863 C CA . GLN E 2 3 ? 5.059 -23.629 17.879 1.00 38.38 109 GLN D CA 1
ATOM 2864 C C . GLN E 2 3 ? 6.342 -24.032 18.606 1.00 37.75 109 GLN D C 1
ATOM 2865 O O . GLN E 2 3 ? 6.295 -24.727 19.630 1.00 41.07 109 GLN D O 1
ATOM 2871 N N . TYR E 2 4 ? 7.486 -23.594 18.074 1.00 34.78 110 TYR D N 1
ATOM 2872 C CA . TYR E 2 4 ? 8.789 -23.882 18.684 1.00 30.79 110 TYR D CA 1
ATOM 2873 C C . TYR E 2 4 ? 9.697 -22.652 18.582 1.00 30.09 110 TYR D C 1
ATOM 2874 O O . TYR E 2 4 ? 9.211 -21.560 18.305 1.00 30.73 110 TYR D O 1
ATOM 2883 N N . VAL E 2 5 ? 10.999 -22.808 18.813 1.00 30.12 111 VAL D N 1
ATOM 2884 C CA . VAL E 2 5 ? 11.914 -21.663 18.759 1.00 28.66 111 VAL D CA 1
ATOM 2885 C C . VAL E 2 5 ? 13.190 -21.889 17.945 1.00 27.87 111 VAL D C 1
ATOM 2886 O O . VAL E 2 5 ? 14.032 -22.693 18.339 1.00 27.84 111 VAL D O 1
ATOM 2890 N N . MET E 2 6 ? 13.349 -21.161 16.837 1.00 28.17 112 MET D N 1
ATOM 2891 C CA . MET E 2 6 ? 14.542 -21.308 15.991 1.00 27.93 112 MET D CA 1
ATOM 2892 C C . MET E 2 6 ? 15.431 -20.055 15.903 1.00 30.21 112 MET D C 1
ATOM 2893 O O . MET E 2 6 ? 16.501 -20.109 15.299 1.00 32.71 112 MET D O 1
ATOM 2898 N N . LYS E 2 7 ? 14.994 -18.949 16.512 1.00 33.50 113 LYS D N 1
ATOM 2899 C CA . LYS E 2 7 ? 15.736 -17.674 16.521 1.00 34.56 113 LYS D CA 1
ATOM 2900 C C . LYS E 2 7 ? 17.156 -17.759 15.978 1.00 33.36 113 LYS D C 1
ATOM 2901 O O . LYS E 2 7 ? 17.999 -18.458 16.536 1.00 34.95 113 LYS D O 1
ATOM 2907 N N . LEU E 2 8 ? 17.420 -17.022 14.903 1.00 32.07 114 LEU D N 1
ATOM 2908 C CA . LEU E 2 8 ? 18.730 -17.048 14.243 1.00 29.36 114 LEU D CA 1
ATOM 2909 C C . LEU E 2 8 ? 19.312 -15.643 14.089 1.00 26.40 114 LEU D C 1
ATOM 2910 O O . LEU E 2 8 ? 18.562 -14.674 14.014 1.00 28.81 114 LEU D O 1
ATOM 2915 N N . ALA E 2 9 ? 20.635 -15.519 14.047 1.00 23.02 115 ALA D N 1
ATOM 2916 C CA . ALA E 2 9 ? 21.222 -14.183 13.908 1.00 25.56 115 ALA D CA 1
ATOM 2917 C C . ALA E 2 9 ? 22.724 -14.082 13.605 1.00 25.65 115 ALA D C 1
ATOM 2918 O O . ALA E 2 9 ? 23.543 -14.845 14.117 1.00 24.86 115 ALA D O 1
ATOM 2920 N N . ASN E 2 10 ? 23.070 -13.103 12.772 1.00 25.22 116 ASN D N 1
ATOM 2921 C CA . ASN E 2 10 ? 24.450 -12.860 12.373 1.00 23.80 116 ASN D CA 1
ATOM 2922 C C . ASN E 2 10 ? 24.947 -11.486 12.802 1.00 25.15 116 ASN D C 1
ATOM 2923 O O . ASN E 2 10 ? 24.167 -10.633 13.245 1.00 21.67 116 ASN D O 1
ATOM 2928 N N . SER E 2 11 ? 26.252 -11.281 12.650 1.00 25.94 117 SER D N 1
ATOM 2929 C CA . SER E 2 11 ? 26.876 -10.020 13.011 1.00 27.60 117 SER D CA 1
ATOM 2930 C C . SER E 2 11 ? 28.274 -9.955 12.445 1.00 29.99 117 SER D C 1
ATOM 2931 O O . SER E 2 11 ? 28.801 -10.948 11.931 1.00 31.56 117 SER D O 1
ATOM 2934 N N . LEU E 2 12 ? 28.870 -8.775 12.569 1.00 29.79 118 LEU D N 1
ATOM 2935 C CA . LEU E 2 12 ? 30.212 -8.520 12.076 1.00 29.87 118 LEU D CA 1
ATOM 2936 C C . LEU E 2 12 ? 30.953 -7.647 13.076 1.00 28.85 118 LEU D C 1
ATOM 2937 O O . LEU E 2 12 ? 30.382 -6.720 13.633 1.00 32.52 118 LEU D O 1
ATOM 2942 N N . PHE E 2 13 ? 32.218 -7.954 13.321 1.00 28.15 119 PHE D N 1
ATOM 2943 C CA . PHE E 2 13 ? 33.021 -7.153 14.226 1.00 27.64 119 PHE D CA 1
ATOM 2944 C C . PHE E 2 13 ? 34.232 -6.689 13.423 1.00 30.30 119 PHE D C 1
ATOM 2945 O O . PHE E 2 13 ? 34.894 -7.493 12.753 1.00 29.31 119 PHE D O 1
ATOM 2953 N N . VAL E 2 14 ? 34.521 -5.395 13.475 1.00 31.75 120 VAL D N 1
ATOM 2954 C CA . VAL E 2 14 ? 35.644 -4.858 12.720 1.00 31.97 120 VAL D CA 1
ATOM 2955 C C . VAL E 2 14 ? 36.344 -3.730 13.457 1.00 30.38 120 VAL D C 1
ATOM 2956 O O . VAL E 2 14 ? 35.716 -3.025 14.241 1.00 30.01 120 VAL D O 1
ATOM 2960 N N . GLN E 2 15 ? 37.643 -3.574 13.210 1.00 29.40 121 GLN D N 1
ATOM 2961 C CA . GLN E 2 15 ? 38.421 -2.511 13.839 1.00 31.71 121 GLN D CA 1
ATOM 2962 C C . GLN E 2 15 ? 37.660 -1.204 13.627 1.00 34.65 121 GLN D C 1
ATOM 2963 O O . GLN E 2 15 ? 37.066 -0.994 12.566 1.00 36.35 121 GLN D O 1
ATOM 2969 N N . ASN E 2 16 ? 37.686 -0.320 14.619 1.00 34.73 122 ASN D N 1
ATOM 2970 C CA . ASN E 2 16 ? 36.936 0.922 14.510 1.00 34.30 122 ASN D CA 1
ATOM 2971 C C . ASN E 2 16 ? 37.355 1.807 13.340 1.00 34.68 122 ASN D C 1
ATOM 2972 O O . ASN E 2 16 ? 36.511 2.217 12.534 1.00 37.29 122 ASN D O 1
ATOM 2977 N N . GLY E 2 17 ? 38.649 2.097 13.244 1.00 32.47 123 GLY D N 1
ATOM 2978 C CA . GLY E 2 17 ? 39.136 2.954 12.172 1.00 32.60 123 GLY D CA 1
ATOM 2979 C C . GLY E 2 17 ? 39.193 2.301 10.803 1.00 33.07 123 GLY D C 1
ATOM 2980 O O . GLY E 2 17 ? 39.276 2.984 9.775 1.00 31.28 123 GLY D O 1
ATOM 2981 N N . PHE E 2 18 ? 39.155 0.970 10.803 1.00 35.23 124 PHE D N 1
ATOM 2982 C CA . PHE E 2 18 ? 39.199 0.180 9.578 1.00 35.86 124 PHE D CA 1
ATOM 2983 C C . PHE E 2 18 ? 37.902 0.351 8.792 1.00 36.21 124 PHE D C 1
ATOM 2984 O O . PHE E 2 18 ? 36.801 0.178 9.324 1.00 35.21 124 PHE D O 1
ATOM 2992 N N . HIS E 2 19 ? 38.049 0.697 7.520 1.00 36.49 125 HIS D N 1
ATOM 2993 C CA . HIS E 2 19 ? 36.913 0.905 6.638 1.00 38.14 125 HIS D CA 1
ATOM 2994 C C . HIS E 2 19 ? 36.894 -0.278 5.673 1.00 37.23 125 HIS D C 1
ATOM 2995 O O . HIS E 2 19 ? 37.940 -0.855 5.367 1.00 36.20 125 HIS D O 1
ATOM 3002 N N . VAL E 2 20 ? 35.709 -0.655 5.212 1.00 34.86 126 VAL D N 1
ATOM 3003 C CA . VAL E 2 20 ? 35.589 -1.772 4.286 1.00 34.88 126 VAL D CA 1
ATOM 3004 C C . VAL E 2 20 ? 34.446 -1.515 3.305 1.00 35.09 126 VAL D C 1
ATOM 3005 O O . VAL E 2 20 ? 33.541 -0.723 3.587 1.00 33.75 126 VAL D O 1
ATOM 3009 N N . ASN E 2 21 ? 34.490 -2.181 2.152 1.00 36.24 127 ASN D N 1
ATOM 3010 C CA . ASN E 2 21 ? 33.464 -2.007 1.133 1.00 37.33 127 ASN D CA 1
ATOM 3011 C C . ASN E 2 21 ? 32.084 -1.764 1.736 1.00 37.34 127 ASN D C 1
ATOM 3012 O O . ASN E 2 21 ? 31.543 -2.617 2.432 1.00 35.86 127 ASN D O 1
ATOM 3017 N N . GLU E 2 22 ? 31.532 -0.585 1.467 1.00 39.44 128 GLU D N 1
ATOM 3018 C CA . GLU E 2 22 ? 30.209 -0.202 1.963 1.00 41.10 128 GLU D CA 1
ATOM 3019 C C . GLU E 2 22 ? 29.139 -1.026 1.254 1.00 42.39 128 GLU D C 1
ATOM 3020 O O . GLU E 2 22 ? 28.063 -1.279 1.801 1.00 43.94 128 GLU D O 1
ATOM 3026 N N . GLU E 2 23 ? 29.448 -1.440 0.026 1.00 42.55 129 GLU D N 1
ATOM 3027 C CA . GLU E 2 23 ? 28.542 -2.262 -0.766 1.00 42.06 129 GLU D CA 1
ATOM 3028 C C . GLU E 2 23 ? 28.827 -3.706 -0.395 1.00 39.34 129 GLU D C 1
ATOM 3029 O O . GLU E 2 23 ? 29.031 -4.559 -1.258 1.00 39.09 129 GLU D O 1
ATOM 3035 N N . PHE E 2 24 ? 28.864 -3.950 0.908 1.00 37.12 130 PHE D N 1
ATOM 3036 C CA . PHE E 2 24 ? 29.114 -5.266 1.483 1.00 32.69 130 PHE D CA 1
ATOM 3037 C C . PHE E 2 24 ? 28.497 -5.229 2.866 1.00 31.72 130 PHE D C 1
ATOM 3038 O O . PHE E 2 24 ? 28.097 -6.251 3.411 1.00 35.20 130 PHE D O 1
ATOM 3046 N N . LEU E 2 25 ? 28.425 -4.036 3.436 1.00 28.18 131 LEU D N 1
ATOM 3047 C CA . LEU E 2 25 ? 27.836 -3.895 4.745 1.00 25.97 131 LEU D CA 1
ATOM 3048 C C . LEU E 2 25 ? 26.344 -4.122 4.619 1.00 25.40 131 LEU D C 1
ATOM 3049 O O . LEU E 2 25 ? 25.811 -5.047 5.230 1.00 25.95 131 LEU D O 1
ATOM 3054 N N . GLN E 2 26 ? 25.670 -3.292 3.825 1.00 26.23 132 GLN D N 1
ATOM 3055 C CA . GLN E 2 26 ? 24.232 -3.456 3.637 1.00 26.12 132 GLN D CA 1
ATOM 3056 C C . GLN E 2 26 ? 24.035 -4.863 3.119 1.00 26.37 132 GLN D C 1
ATOM 3057 O O . GLN E 2 26 ? 23.097 -5.559 3.520 1.00 27.21 132 GLN D O 1
ATOM 3063 N N . MET E 2 27 ? 24.930 -5.263 2.219 1.00 24.24 133 MET D N 1
ATOM 3064 C CA . MET E 2 27 ? 24.919 -6.596 1.636 1.00 22.80 133 MET D CA 1
ATOM 3065 C C . MET E 2 27 ? 24.625 -7.550 2.794 1.00 21.71 133 MET D C 1
ATOM 3066 O O . MET E 2 27 ? 23.578 -8.204 2.834 1.00 20.06 133 MET D O 1
ATOM 3071 N N . LEU E 2 28 ? 25.557 -7.610 3.741 1.00 20.63 134 LEU D N 1
ATOM 3072 C CA . LEU E 2 28 ? 25.389 -8.436 4.931 1.00 22.83 134 LEU D CA 1
ATOM 3073 C C . LEU E 2 28 ? 24.066 -8.029 5.569 1.00 22.41 134 LEU D C 1
ATOM 3074 O O . LEU E 2 28 ? 23.105 -8.799 5.588 1.00 19.86 134 LEU D O 1
ATOM 3079 N N . LYS E 2 29 ? 24.057 -6.796 6.080 1.00 23.41 135 LYS D N 1
ATOM 3080 C CA . LYS E 2 29 ? 22.916 -6.180 6.749 1.00 25.01 135 LYS D CA 1
ATOM 3081 C C . LYS E 2 29 ? 21.554 -6.660 6.271 1.00 27.65 135 LYS D C 1
ATOM 3082 O O . LYS E 2 29 ? 20.693 -7.022 7.086 1.00 26.42 135 LYS D O 1
ATOM 3088 N N . MET E 2 30 ? 21.357 -6.652 4.953 1.00 29.05 136 MET D N 1
ATOM 3089 C CA . MET E 2 30 ? 20.096 -7.080 4.349 1.00 29.29 136 MET D CA 1
ATOM 3090 C C . MET E 2 30 ? 19.913 -8.589 4.239 1.00 28.32 136 MET D C 1
ATOM 3091 O O . MET E 2 30 ? 18.948 -9.143 4.777 1.00 24.94 136 MET D O 1
ATOM 3096 N N . TYR E 2 31 ? 20.835 -9.240 3.529 1.00 28.57 137 TYR D N 1
ATOM 3097 C CA . TYR E 2 31 ? 20.783 -10.686 3.312 1.00 29.46 137 TYR D CA 1
ATOM 3098 C C . TYR E 2 31 ? 20.992 -11.503 4.574 1.00 28.77 137 TYR D C 1
ATOM 3099 O O . TYR E 2 31 ? 20.160 -12.343 4.917 1.00 30.49 137 TYR D O 1
ATOM 3108 N N . PHE E 2 32 ? 22.092 -11.259 5.272 1.00 26.38 138 PHE D N 1
ATOM 3109 C CA . PHE E 2 32 ? 22.356 -12.009 6.485 1.00 24.23 138 PHE D CA 1
ATOM 3110 C C . PHE E 2 32 ? 21.863 -11.342 7.764 1.00 23.67 138 PHE D C 1
ATOM 3111 O O . PHE E 2 32 ? 22.124 -11.836 8.861 1.00 23.79 138 PHE D O 1
ATOM 3119 N N . ASN E 2 33 ? 21.153 -10.226 7.619 1.00 22.83 139 ASN D N 1
ATOM 3120 C CA . ASN E 2 33 ? 20.600 -9.503 8.763 1.00 20.20 139 ASN D CA 1
ATOM 3121 C C . ASN E 2 33 ? 21.679 -9.302 9.827 1.00 19.36 139 ASN D C 1
ATOM 3122 O O . ASN E 2 33 ? 21.418 -9.370 11.028 1.00 15.57 139 ASN D O 1
ATOM 3127 N N . ALA E 2 34 ? 22.897 -9.046 9.361 1.00 19.89 140 ALA D N 1
ATOM 3128 C CA . ALA E 2 34 ? 24.056 -8.860 10.229 1.00 22.18 140 ALA D CA 1
ATOM 3129 C C . ALA E 2 34 ? 23.998 -7.623 11.120 1.00 23.70 140 ALA D C 1
ATOM 3130 O O . ALA E 2 34 ? 23.297 -6.658 10.812 1.00 23.71 140 ALA D O 1
ATOM 3132 N N . GLU E 2 35 ? 24.731 -7.672 12.234 1.00 25.75 141 GLU D N 1
ATOM 3133 C CA . GLU E 2 35 ? 24.817 -6.551 13.175 1.00 27.05 141 GLU D CA 1
ATOM 3134 C C . GLU E 2 35 ? 26.256 -6.073 13.094 1.00 29.20 141 GLU D C 1
ATOM 3135 O O . GLU E 2 35 ? 27.149 -6.694 13.678 1.00 30.29 141 GLU D O 1
ATOM 3141 N N . VAL E 2 36 ? 26.485 -4.981 12.371 1.00 28.73 142 VAL D N 1
ATOM 3142 C CA . VAL E 2 36 ? 27.838 -4.469 12.217 1.00 28.34 142 VAL D CA 1
ATOM 3143 C C . VAL E 2 36 ? 28.313 -3.654 13.408 1.00 28.79 142 VAL D C 1
ATOM 3144 O O . VAL E 2 36 ? 28.042 -2.462 13.508 1.00 29.76 142 VAL D O 1
ATOM 3148 N N . ASN E 2 37 ? 29.046 -4.313 14.299 1.00 27.95 143 ASN D N 1
ATOM 3149 C CA . ASN E 2 37 ? 29.546 -3.686 15.507 1.00 29.53 143 ASN D CA 1
ATOM 3150 C C . ASN E 2 37 ? 31.032 -3.403 15.423 1.00 31.01 143 ASN D C 1
ATOM 3151 O O . ASN E 2 37 ? 31.800 -4.266 15.012 1.00 35.44 143 ASN D O 1
ATOM 3156 N N . HIS E 2 38 ? 31.431 -2.195 15.826 1.00 30.22 144 HIS D N 1
ATOM 3157 C CA . HIS E 2 38 ? 32.831 -1.765 15.799 1.00 26.73 144 HIS D CA 1
ATOM 3158 C C . HIS E 2 38 ? 33.489 -2.014 17.136 1.00 26.89 144 HIS D C 1
ATOM 3159 O O . HIS E 2 38 ? 32.953 -1.609 18.165 1.00 29.51 144 HIS D O 1
ATOM 3166 N N . VAL E 2 39 ? 34.642 -2.685 17.110 1.00 27.12 145 VAL D N 1
ATOM 3167 C CA . VAL E 2 39 ? 35.417 -3.019 18.313 1.00 27.49 145 VAL D CA 1
ATOM 3168 C C . VAL E 2 39 ? 36.892 -2.651 18.123 1.00 30.45 145 VAL D C 1
ATOM 3169 O O . VAL E 2 39 ? 37.260 -2.012 17.134 1.00 32.10 145 VAL D O 1
ATOM 3173 N N . ASP E 2 40 ? 37.733 -3.068 19.073 1.00 31.56 146 ASP D N 1
ATOM 3174 C CA . ASP E 2 40 ? 39.179 -2.812 19.010 1.00 28.66 146 ASP D CA 1
ATOM 3175 C C . ASP E 2 40 ? 39.945 -4.126 19.214 1.00 26.02 146 ASP D C 1
ATOM 3176 O O . ASP E 2 40 ? 40.331 -4.477 20.331 1.00 20.21 146 ASP D O 1
ATOM 3181 N N . PHE E 2 41 ? 40.157 -4.841 18.113 1.00 26.48 147 PHE D N 1
ATOM 3182 C CA . PHE E 2 41 ? 40.824 -6.134 18.134 1.00 30.80 147 PHE D CA 1
ATOM 3183 C C . PHE E 2 41 ? 42.217 -6.158 18.735 1.00 33.72 147 PHE D C 1
ATOM 3184 O O . PHE E 2 41 ? 42.816 -7.231 18.857 1.00 35.95 147 PHE D O 1
ATOM 3192 N N . SER E 2 42 ? 42.748 -4.993 19.092 1.00 36.94 148 SER D N 1
ATOM 3193 C CA . SER E 2 42 ? 44.083 -4.944 19.691 1.00 38.70 148 SER D CA 1
ATOM 3194 C C . SER E 2 42 ? 43.977 -5.440 21.135 1.00 38.14 148 SER D C 1
ATOM 3195 O O . SER E 2 42 ? 44.868 -6.133 21.628 1.00 38.26 148 SER D O 1
ATOM 3198 N N . GLN E 2 43 ? 42.862 -5.088 21.775 1.00 36.42 149 GLN D N 1
ATOM 3199 C CA . GLN E 2 43 ? 42.545 -5.430 23.166 1.00 35.93 149 GLN D CA 1
ATOM 3200 C C . GLN E 2 43 ? 42.111 -6.892 23.377 1.00 34.84 149 GLN D C 1
ATOM 3201 O O . GLN E 2 43 ? 41.083 -7.159 24.001 1.00 32.67 149 GLN D O 1
ATOM 3207 N N . ASN E 2 44 ? 42.914 -7.827 22.876 1.00 34.18 150 ASN D N 1
ATOM 3208 C CA . ASN E 2 44 ? 42.617 -9.255 22.972 1.00 35.01 150 ASN D CA 1
ATOM 3209 C C . ASN E 2 44 ? 41.504 -9.668 23.929 1.00 36.64 150 ASN D C 1
ATOM 3210 O O . ASN E 2 44 ? 40.428 -10.080 23.496 1.00 39.41 150 ASN D O 1
ATOM 3215 N N . VAL E 2 45 ? 41.758 -9.564 25.227 1.00 37.09 151 VAL D N 1
ATOM 3216 C CA . VAL E 2 45 ? 40.767 -9.953 26.224 1.00 36.50 151 VAL D CA 1
ATOM 3217 C C . VAL E 2 45 ? 39.445 -9.191 26.058 1.00 36.81 151 VAL D C 1
ATOM 3218 O O . VAL E 2 45 ? 38.366 -9.790 26.086 1.00 35.63 151 VAL D O 1
ATOM 3222 N N . ALA E 2 46 ? 39.545 -7.8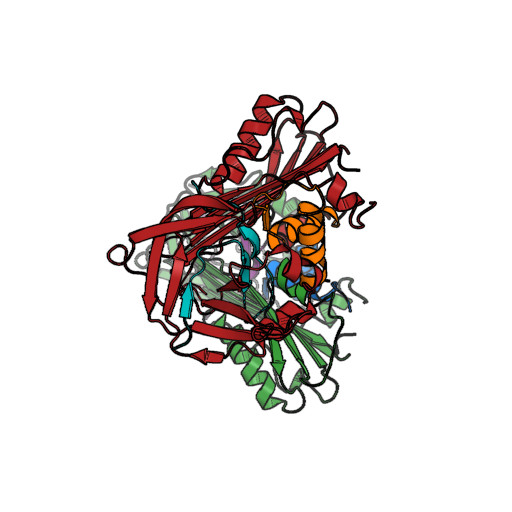78 25.868 1.00 38.22 152 ALA D N 1
ATOM 3223 C CA . ALA E 2 46 ? 38.382 -7.004 25.714 1.00 37.91 152 ALA D CA 1
ATOM 3224 C C . ALA E 2 46 ? 37.453 -7.381 24.565 1.00 39.09 152 ALA D C 1
ATOM 3225 O O . ALA E 2 46 ? 36.227 -7.277 24.693 1.00 39.29 152 ALA D O 1
ATOM 3227 N N . VAL E 2 47 ? 38.031 -7.797 23.440 1.00 37.98 153 VAL D N 1
ATOM 3228 C CA . VAL E 2 47 ? 37.239 -8.192 22.275 1.00 36.88 153 VAL D CA 1
ATOM 3229 C C . VAL E 2 47 ? 36.618 -9.589 22.429 1.00 35.20 153 VAL D C 1
ATOM 3230 O O . VAL E 2 47 ? 35.532 -9.850 21.906 1.00 31.66 153 VAL D O 1
ATOM 3234 N N . ALA E 2 48 ? 37.311 -10.484 23.132 1.00 34.43 154 ALA D N 1
ATOM 3235 C CA . ALA E 2 48 ? 36.790 -11.825 23.345 1.00 34.93 154 ALA D CA 1
ATOM 3236 C C . ALA E 2 48 ? 35.531 -11.705 24.193 1.00 36.46 154 ALA D C 1
ATOM 3237 O O . ALA E 2 48 ? 34.483 -12.220 23.810 1.00 37.20 154 ALA D O 1
ATOM 3239 N N . ASN E 2 49 ? 35.621 -11.025 25.337 1.00 38.69 155 ASN D N 1
ATOM 3240 C CA . ASN E 2 49 ? 34.440 -10.845 26.187 1.00 41.12 155 ASN D CA 1
ATOM 3241 C C . ASN E 2 49 ? 33.319 -10.334 25.292 1.00 40.16 155 ASN D C 1
ATOM 3242 O O . ASN E 2 49 ? 32.217 -10.890 25.270 1.00 40.73 155 ASN D O 1
ATOM 3247 N N . SER E 2 50 ? 33.614 -9.267 24.557 1.00 38.09 156 SER D N 1
ATOM 3248 C CA . SER E 2 50 ? 32.648 -8.682 23.638 1.00 36.16 156 SER D CA 1
ATOM 3249 C C . SER E 2 50 ? 31.938 -9.839 22.910 1.00 34.15 156 SER D C 1
ATOM 3250 O O . SER E 2 50 ? 30.843 -10.264 23.293 1.00 31.18 156 SER D O 1
ATOM 3253 N N . ILE E 2 51 ? 32.592 -10.352 21.875 1.00 31.80 157 ILE D N 1
ATOM 3254 C CA . ILE E 2 51 ? 32.078 -11.457 21.076 1.00 30.70 157 ILE D CA 1
ATOM 3255 C C . ILE E 2 51 ? 31.478 -12.609 21.890 1.00 32.60 157 ILE D C 1
ATOM 3256 O O . ILE E 2 51 ? 30.463 -13.188 21.502 1.00 34.83 157 ILE D O 1
ATOM 3261 N N . ASN E 2 52 ? 32.109 -12.961 23.004 1.00 32.47 158 ASN D N 1
ATOM 3262 C CA . ASN E 2 52 ? 31.598 -14.055 23.823 1.00 34.30 158 ASN D CA 1
ATOM 3263 C C . ASN E 2 52 ? 30.256 -13.655 24.394 1.00 35.08 158 ASN D C 1
ATOM 3264 O O . ASN E 2 52 ? 29.304 -14.435 24.385 1.00 33.43 158 ASN D O 1
ATOM 3269 N N . LYS E 2 53 ? 30.191 -12.421 24.884 1.00 34.92 159 LYS D N 1
ATOM 3270 C CA . LYS E 2 53 ? 28.977 -11.896 25.481 1.00 34.85 159 LYS D CA 1
ATOM 3271 C C . LYS E 2 53 ? 27.886 -11.806 24.419 1.00 36.44 159 LYS D C 1
ATOM 3272 O O . LYS E 2 53 ? 26.700 -11.799 24.742 1.00 37.96 159 LYS D O 1
ATOM 3278 N N . TRP E 2 54 ? 28.292 -11.751 23.152 1.00 36.60 160 TRP D N 1
ATOM 3279 C CA . TRP E 2 54 ? 27.340 -11.679 22.041 1.00 34.81 160 TRP D CA 1
ATOM 3280 C C . TRP E 2 54 ? 26.731 -13.051 21.788 1.00 35.53 160 TRP D C 1
ATOM 3281 O O . TRP E 2 54 ? 25.513 -13.229 21.901 1.00 36.90 160 TRP D O 1
ATOM 3292 N N . VAL E 2 55 ? 27.586 -14.016 21.435 1.00 34.15 161 VAL D N 1
ATOM 3293 C CA . VAL E 2 55 ? 27.138 -15.376 21.152 1.00 31.92 161 VAL D CA 1
ATOM 3294 C C . VAL E 2 55 ? 26.517 -15.967 22.412 1.00 31.19 161 VAL D C 1
ATOM 3295 O O . VAL E 2 55 ? 25.569 -16.743 22.350 1.00 28.41 161 VAL D O 1
ATOM 3299 N N . GLU E 2 56 ? 27.051 -15.571 23.559 1.00 32.67 162 GLU D N 1
ATOM 3300 C CA . GLU E 2 56 ? 26.552 -16.049 24.837 1.00 33.17 162 GLU D CA 1
ATOM 3301 C C . GLU E 2 56 ? 25.226 -15.347 25.109 1.00 32.01 162 GLU D C 1
ATOM 3302 O O . GLU E 2 56 ? 24.628 -15.501 26.175 1.00 32.00 162 GLU D O 1
ATOM 3308 N N . ASN E 2 57 ? 24.765 -14.589 24.117 1.00 32.48 163 ASN D N 1
ATOM 3309 C CA . ASN E 2 57 ? 23.523 -13.834 24.235 1.00 33.63 163 ASN D CA 1
ATOM 3310 C C . ASN E 2 57 ? 22.451 -14.241 23.226 1.00 35.82 163 ASN D C 1
ATOM 3311 O O . ASN E 2 57 ? 21.254 -14.076 23.483 1.00 34.30 163 ASN D O 1
ATOM 3316 N N . TYR E 2 58 ? 22.887 -14.754 22.074 1.00 38.32 164 TYR D N 1
ATOM 3317 C CA . TYR E 2 58 ? 21.973 -15.193 21.016 1.00 40.85 164 TYR D CA 1
ATOM 3318 C C . TYR E 2 58 ? 21.776 -16.702 20.986 1.00 38.31 164 TYR D C 1
ATOM 3319 O O . TYR E 2 58 ? 21.194 -17.233 20.044 1.00 35.05 164 TYR D O 1
ATOM 3328 N N . THR E 2 59 ? 22.285 -17.387 22.004 1.00 37.32 165 THR D N 1
ATOM 3329 C CA . THR E 2 59 ? 22.153 -18.832 22.099 1.00 37.10 165 THR D CA 1
ATOM 3330 C C . THR E 2 59 ? 21.758 -19.207 23.520 1.00 36.22 165 THR D C 1
ATOM 3331 O O . THR E 2 59 ? 22.048 -20.303 23.997 1.00 37.15 165 THR D O 1
ATOM 3335 N N . ASN E 2 60 ? 21.099 -18.269 24.190 1.00 34.99 166 ASN D N 1
ATOM 3336 C CA . ASN E 2 60 ? 20.621 -18.445 25.560 1.00 33.34 166 ASN D CA 1
ATOM 3337 C C . ASN E 2 60 ? 21.676 -18.840 26.592 1.00 31.05 166 ASN D C 1
ATOM 3338 O O . ASN E 2 60 ? 21.339 -19.391 27.642 1.00 29.39 166 ASN D O 1
ATOM 3343 N N . SER E 2 61 ? 22.941 -18.565 26.287 1.00 29.73 167 SER D N 1
ATOM 3344 C CA . SER E 2 61 ? 24.047 -18.867 27.189 1.00 29.38 167 SER D CA 1
ATOM 3345 C C . SER E 2 61 ? 24.455 -20.342 27.244 1.00 28.48 167 SER D C 1
ATOM 3346 O O . SER E 2 61 ? 24.979 -20.817 28.258 1.00 26.17 167 SER D O 1
ATOM 3349 N N . LEU E 2 62 ? 24.210 -21.072 26.163 1.00 27.80 168 LEU D N 1
ATOM 3350 C CA . LEU E 2 62 ? 24.611 -22.470 26.120 1.00 27.35 168 LEU D CA 1
ATOM 3351 C C . LEU E 2 62 ? 26.044 -22.535 25.593 1.00 27.23 168 LEU D C 1
ATOM 3352 O O . LEU E 2 62 ? 26.750 -23.519 25.808 1.00 30.78 168 LEU D O 1
ATOM 3357 N N . LEU E 2 63 ? 26.466 -21.480 24.902 1.00 26.33 169 LEU D N 1
ATOM 3358 C CA . LEU E 2 63 ? 27.820 -21.399 24.355 1.00 28.50 169 LEU D CA 1
ATOM 3359 C C . LEU E 2 63 ? 28.508 -20.163 24.917 1.00 32.28 169 LEU D C 1
ATOM 3360 O O . LEU E 2 63 ? 28.545 -19.107 24.276 1.00 35.25 169 LEU D O 1
ATOM 3365 N N . LYS E 2 64 ? 29.064 -20.312 26.115 1.00 35.40 170 LYS D N 1
ATOM 3366 C CA . LYS E 2 64 ? 29.723 -19.222 26.824 1.00 37.26 170 LYS D CA 1
ATOM 3367 C C . LYS E 2 64 ? 31.106 -18.819 26.320 1.00 37.73 170 LYS D C 1
ATOM 3368 O O . LYS E 2 64 ? 31.492 -17.653 26.437 1.00 38.55 170 LYS D O 1
ATOM 3374 N N . ASP E 2 65 ? 31.851 -19.764 25.757 1.00 36.87 171 ASP D N 1
ATOM 3375 C CA . ASP E 2 65 ? 33.186 -19.446 25.270 1.00 37.37 171 ASP D CA 1
ATOM 3376 C C . ASP E 2 65 ? 33.347 -19.789 23.809 1.00 38.10 171 ASP D C 1
ATOM 3377 O O . ASP E 2 65 ? 33.836 -20.870 23.484 1.00 39.42 171 ASP D O 1
ATOM 3382 N N . LEU E 2 66 ? 32.952 -18.879 22.923 1.00 37.83 172 LEU D N 1
ATOM 3383 C CA . LEU E 2 66 ? 33.071 -19.139 21.491 1.00 36.99 172 LEU D CA 1
ATOM 3384 C C . LEU E 2 66 ? 34.492 -18.824 21.024 1.00 39.26 172 LEU D C 1
ATOM 3385 O O . LEU E 2 66 ? 35.306 -19.730 20.823 1.00 41.62 172 LEU D O 1
ATOM 3390 N N . VAL E 2 67 ? 34.787 -17.538 20.854 1.00 40.58 173 VAL D N 1
ATOM 3391 C CA . VAL E 2 67 ? 36.109 -17.105 20.408 1.00 40.30 173 VAL D CA 1
ATOM 3392 C C . VAL E 2 67 ? 36.983 -16.845 21.638 1.00 42.34 173 VAL D C 1
ATOM 3393 O O . VAL E 2 67 ? 36.464 -16.600 22.730 1.00 42.08 173 VAL D O 1
ATOM 3397 N N . SER E 2 68 ? 38.300 -16.910 21.462 1.00 43.91 174 SER D N 1
ATOM 3398 C CA . SER E 2 68 ? 39.224 -16.681 22.569 1.00 45.05 174 SER D CA 1
ATOM 3399 C C . SER E 2 68 ? 40.260 -15.610 22.234 1.00 45.45 174 SER D C 1
ATOM 3400 O O . SER E 2 68 ? 40.485 -15.298 21.061 1.00 45.34 174 SER D O 1
ATOM 3403 N N . PRO E 2 69 ? 40.902 -15.029 23.266 1.00 45.30 175 PRO D N 1
ATOM 3404 C CA . PRO E 2 69 ? 41.914 -13.988 23.043 1.00 43.36 175 PRO D CA 1
ATOM 3405 C C . PRO E 2 69 ? 43.013 -14.488 22.124 1.00 41.78 175 PRO D C 1
ATOM 3406 O O . PRO E 2 69 ? 43.682 -13.708 21.457 1.00 39.16 175 PRO D O 1
ATOM 3410 N N . GLU E 2 70 ? 43.176 -15.805 22.095 1.00 43.70 176 GLU D N 1
ATOM 3411 C CA . GLU E 2 70 ? 44.178 -16.456 21.259 1.00 44.49 176 GLU D CA 1
ATOM 3412 C C . GLU E 2 70 ? 43.771 -16.498 19.782 1.00 42.37 176 GLU D C 1
ATOM 3413 O O . GLU E 2 70 ? 44.630 -16.546 18.904 1.00 41.88 176 GLU D O 1
ATOM 3419 N N . ASP E 2 71 ? 42.473 -16.488 19.497 1.00 41.47 177 ASP D N 1
ATOM 3420 C CA . ASP E 2 71 ? 42.037 -16.527 18.105 1.00 43.06 177 ASP D CA 1
ATOM 3421 C C . ASP E 2 71 ? 42.312 -15.186 17.424 1.00 45.39 177 ASP D C 1
ATOM 3422 O O . ASP E 2 71 ? 42.346 -15.087 16.193 1.00 46.39 177 ASP D O 1
ATOM 3427 N N . PHE E 2 72 ? 42.522 -14.153 18.234 1.00 47.04 178 PHE D N 1
ATOM 3428 C CA . PHE E 2 72 ? 42.784 -12.818 17.714 1.00 47.26 178 PHE D CA 1
ATOM 3429 C C . PHE E 2 72 ? 44.307 -12.611 17.563 1.00 47.86 178 PHE D C 1
ATOM 3430 O O . PHE E 2 72 ? 45.096 -13.548 17.641 1.00 48.12 178 PHE D O 1
ATOM 3438 N N . ASP E 2 73 ? 44.741 -11.364 17.375 1.00 49.16 179 ASP D N 1
ATOM 3439 C CA . ASP E 2 73 ? 46.198 -11.072 17.238 1.00 49.51 179 ASP D CA 1
ATOM 3440 C C . ASP E 2 73 ? 46.372 -9.606 16.828 1.00 50.08 179 ASP D C 1
ATOM 3441 O O . ASP E 2 73 ? 45.474 -8.808 16.799 1.00 49.56 179 ASP D O 1
ATOM 3446 N N . GLY E 2 74 A 47.514 -9.077 16.452 1.00 49.91 179 GLY D N 1
ATOM 3447 C CA . GLY E 2 74 A 47.462 -7.600 16.100 1.00 50.80 179 GLY D CA 1
ATOM 3448 C C . GLY E 2 74 A 46.767 -7.252 14.702 1.00 51.58 179 GLY D C 1
ATOM 3449 O O . GLY E 2 74 A 46.268 -6.129 14.465 1.00 51.96 179 GLY D O 1
ATOM 3450 N N . VAL E 2 75 B 46.756 -8.205 13.767 1.00 50.27 179 VAL D N 1
ATOM 3451 C CA . VAL E 2 75 B 46.305 -7.980 12.349 1.00 48.06 179 VAL D CA 1
ATOM 3452 C C . VAL E 2 75 B 44.816 -8.245 12.134 1.00 46.42 179 VAL D C 1
ATOM 3453 O O . VAL E 2 75 B 44.299 -8.096 11.023 1.00 46.31 179 VAL D O 1
ATOM 3457 N N . THR E 2 76 ? 44.132 -8.636 13.204 1.00 44.22 180 THR D N 1
ATOM 3458 C CA . THR E 2 76 ? 42.708 -8.928 13.136 1.00 40.95 180 THR D CA 1
ATOM 3459 C C . THR E 2 76 ? 41.893 -7.659 12.911 1.00 38.85 180 THR D C 1
ATOM 3460 O O . THR E 2 76 ? 41.782 -6.801 13.787 1.00 37.33 180 THR D O 1
ATOM 3464 N N . ASN E 2 77 ? 41.333 -7.553 11.711 1.00 36.44 181 ASN D N 1
ATOM 3465 C CA . ASN E 2 77 ? 40.525 -6.406 11.323 1.00 35.83 181 ASN D CA 1
ATOM 3466 C C . ASN E 2 77 ? 39.038 -6.734 11.364 1.00 35.16 181 ASN D C 1
ATOM 3467 O O . ASN E 2 77 ? 38.217 -5.896 11.743 1.00 36.07 181 ASN D O 1
ATOM 3472 N N . LEU E 2 78 ? 38.697 -7.955 10.962 1.00 33.44 182 LEU D N 1
ATOM 3473 C CA . LEU E 2 78 ? 37.309 -8.402 10.938 1.00 29.84 182 LEU D CA 1
ATOM 3474 C C . LEU E 2 78 ? 37.140 -9.658 11.771 1.00 25.40 182 LEU D C 1
ATOM 3475 O O . LEU E 2 78 ? 38.097 -10.167 12.338 1.00 24.74 182 LEU D O 1
ATOM 3480 N N . ALA E 2 79 ? 35.909 -10.153 11.820 1.00 21.49 183 ALA D N 1
ATOM 3481 C CA . ALA E 2 79 ? 35.560 -11.349 12.567 1.00 16.28 183 ALA D CA 1
ATOM 3482 C C . ALA E 2 79 ? 34.081 -11.637 12.348 1.00 14.50 183 ALA D C 1
ATOM 3483 O O . ALA E 2 79 ? 33.231 -11.037 13.000 1.00 14.98 183 ALA D O 1
ATOM 3485 N N . LEU E 2 80 ? 33.779 -12.541 11.421 1.00 11.13 184 LEU D N 1
ATOM 3486 C CA . LEU E 2 80 ? 32.400 -12.927 11.129 1.00 11.32 184 LEU D CA 1
ATOM 3487 C C . LEU E 2 80 ? 31.895 -13.921 12.179 1.00 10.77 184 LEU D C 1
ATOM 3488 O O . LEU E 2 80 ? 32.599 -14.868 12.517 1.00 12.83 184 LEU D O 1
ATOM 3493 N N . ILE E 2 81 ? 30.685 -13.732 12.694 1.00 8.71 185 ILE D N 1
ATOM 3494 C CA . ILE E 2 81 ? 30.164 -14.663 13.697 1.00 10.71 185 ILE D CA 1
ATOM 3495 C C . ILE E 2 81 ? 28.697 -14.990 13.477 1.00 15.18 185 ILE D C 1
ATOM 3496 O O . ILE E 2 81 ? 27.893 -14.094 13.194 1.00 20.97 185 ILE D O 1
ATOM 3501 N N . ASN E 2 82 ? 28.351 -16.270 13.604 1.00 15.69 186 ASN D N 1
ATOM 3502 C CA . ASN E 2 82 ? 26.960 -16.698 13.479 1.00 16.09 186 ASN D CA 1
ATOM 3503 C C . ASN E 2 82 ? 26.548 -17.534 14.687 1.00 15.17 186 ASN D C 1
ATOM 3504 O O . ASN E 2 82 ? 27.354 -18.286 15.241 1.00 12.04 186 ASN D O 1
ATOM 3509 N N . ALA E 2 83 ? 25.289 -17.412 15.088 1.00 13.35 187 ALA D N 1
ATOM 3510 C CA . ALA E 2 83 ? 24.806 -18.163 16.226 1.00 15.95 187 ALA D CA 1
ATOM 3511 C C . ALA E 2 83 ? 23.410 -18.707 15.988 1.00 17.23 187 ALA D C 1
ATOM 3512 O O . ALA E 2 83 ? 22.450 -17.946 15.874 1.00 16.76 187 ALA D O 1
ATOM 3514 N N . VAL E 2 84 ? 23.322 -20.036 15.911 1.00 20.42 188 VAL D N 1
ATOM 3515 C CA . VAL E 2 84 ? 22.062 -20.759 15.711 1.00 22.50 188 VAL D CA 1
ATOM 3516 C C . VAL E 2 84 ? 21.550 -21.274 17.058 1.00 22.43 188 VAL D C 1
ATOM 3517 O O . VAL E 2 84 ? 22.316 -21.840 17.835 1.00 25.33 188 VAL D O 1
ATOM 3521 N N . TYR E 2 85 ? 20.266 -21.097 17.341 1.00 20.02 189 TYR D N 1
ATOM 3522 C CA . TYR E 2 85 ? 19.725 -21.577 18.613 1.00 18.92 189 TYR D CA 1
ATOM 3523 C C . TYR E 2 85 ? 18.382 -22.278 18.450 1.00 18.96 189 TYR D C 1
ATOM 3524 O O . TYR E 2 85 ? 17.391 -21.656 18.067 1.00 18.35 189 TYR D O 1
ATOM 3533 N N . PHE E 2 86 ? 18.350 -23.575 18.740 1.00 18.72 190 PHE D N 1
ATOM 3534 C CA . PHE E 2 86 ? 17.116 -24.347 18.613 1.00 20.48 190 PHE D CA 1
ATOM 3535 C C . PHE E 2 86 ? 16.482 -24.648 19.958 1.00 21.52 190 PHE D C 1
ATOM 3536 O O . PHE E 2 86 ? 17.175 -24.930 20.934 1.00 23.23 190 PHE D O 1
ATOM 3544 N N . LYS E 2 87 ? 15.155 -24.605 19.997 1.00 23.19 191 LYS D N 1
ATOM 3545 C CA . LYS E 2 87 ? 14.420 -24.874 21.225 1.00 24.78 191 LYS D CA 1
ATOM 3546 C C . LYS E 2 87 ? 12.961 -25.259 20.920 1.00 25.29 191 LYS D C 1
ATOM 3547 O O . LYS E 2 87 ? 12.127 -24.398 20.607 1.00 22.73 191 LYS D O 1
ATOM 3553 N N . GLY E 2 88 ? 12.667 -26.556 21.005 1.00 25.39 192 GLY D N 1
ATOM 3554 C CA . GLY E 2 88 ? 11.320 -27.038 20.747 1.00 25.82 192 GLY D CA 1
ATOM 3555 C C . GLY E 2 88 ? 10.880 -28.108 21.735 1.00 24.90 192 GLY D C 1
ATOM 3556 O O . GLY E 2 88 ? 11.653 -28.508 22.608 1.00 25.44 192 GLY D O 1
ATOM 3557 N N . ASN E 2 89 ? 9.638 -28.564 21.614 1.00 25.03 193 ASN D N 1
ATOM 3558 C CA . ASN E 2 89 ? 9.115 -29.604 22.507 1.00 26.09 193 ASN D CA 1
ATOM 3559 C C . ASN E 2 89 ? 8.683 -30.838 21.721 1.00 25.91 193 ASN D C 1
ATOM 3560 O O . ASN E 2 89 ? 7.990 -30.731 20.710 1.00 24.52 193 ASN D O 1
ATOM 3565 N N . TRP E 2 90 ? 9.102 -32.009 22.188 1.00 23.41 194 TRP D N 1
ATOM 3566 C CA . TRP E 2 90 ? 8.718 -33.243 21.529 1.00 19.81 194 TRP D CA 1
ATOM 3567 C C . TRP E 2 90 ? 7.219 -33.091 21.292 1.00 18.20 194 TRP D C 1
ATOM 3568 O O . TRP E 2 90 ? 6.503 -32.637 22.187 1.00 15.55 194 TRP D O 1
ATOM 3579 N N . LYS E 2 91 ? 6.746 -33.432 20.094 1.00 18.32 195 LYS D N 1
ATOM 3580 C CA . LYS E 2 91 ? 5.319 -33.332 19.810 1.00 18.86 195 LYS D CA 1
ATOM 3581 C C . LYS E 2 91 ? 4.658 -34.246 20.840 1.00 19.47 195 LYS D C 1
ATOM 3582 O O . LYS E 2 91 ? 3.618 -33.910 21.425 1.00 18.82 195 LYS D O 1
ATOM 3588 N N . SER E 2 92 ? 5.283 -35.404 21.057 1.00 18.71 196 SER D N 1
ATOM 3589 C CA . SER E 2 92 ? 4.821 -36.373 22.048 1.00 20.59 196 SER D CA 1
ATOM 3590 C C . SER E 2 92 ? 5.990 -36.602 22.998 1.00 22.20 196 SER D C 1
ATOM 3591 O O . SER E 2 92 ? 6.831 -37.472 22.760 1.00 21.71 196 SER D O 1
ATOM 3594 N N . GLN E 2 93 ? 6.039 -35.810 24.069 1.00 24.29 197 GLN D N 1
ATOM 3595 C CA . GLN E 2 93 ? 7.123 -35.886 25.057 1.00 22.73 197 GLN D CA 1
ATOM 3596 C C . GLN E 2 93 ? 7.085 -37.078 26.015 1.00 20.57 197 GLN D C 1
ATOM 3597 O O . GLN E 2 93 ? 6.018 -37.600 26.342 1.00 20.93 197 GLN D O 1
ATOM 3603 N N . PHE E 2 94 ? 8.273 -37.505 26.438 1.00 17.66 198 PHE D N 1
ATOM 3604 C CA . PHE E 2 94 ? 8.436 -38.622 27.363 1.00 18.06 198 PHE D CA 1
ATOM 3605 C C . PHE E 2 94 ? 7.905 -38.248 28.738 1.00 19.31 198 PHE D C 1
ATOM 3606 O O . PHE E 2 94 ? 7.610 -37.087 29.005 1.00 18.88 198 PHE D O 1
ATOM 3614 N N . ARG E 2 95 ? 7.779 -39.237 29.611 1.00 21.82 199 ARG D N 1
ATOM 3615 C CA . ARG E 2 95 ? 7.317 -38.974 30.966 1.00 24.06 199 ARG D CA 1
ATOM 3616 C C . ARG E 2 95 ? 8.549 -39.066 31.846 1.00 24.88 199 ARG D C 1
ATOM 3617 O O . ARG E 2 95 ? 9.323 -40.021 31.740 1.00 26.19 199 ARG D O 1
ATOM 3625 N N . PRO E 2 96 ? 8.772 -38.064 32.709 1.00 25.08 200 PRO D N 1
ATOM 3626 C CA . PRO E 2 96 ? 9.953 -38.148 33.567 1.00 24.37 200 PRO D CA 1
ATOM 3627 C C . PRO E 2 96 ? 9.756 -39.259 34.600 1.00 23.49 200 PRO D C 1
ATOM 3628 O O . PRO E 2 96 ? 10.666 -39.595 35.351 1.00 25.25 200 PRO D O 1
ATOM 3632 N N . GLU E 2 97 ? 8.560 -39.836 34.616 1.00 20.95 201 GLU D N 1
ATOM 3633 C CA . GLU E 2 97 ? 8.240 -40.911 35.539 1.00 22.86 201 GLU D CA 1
ATOM 3634 C C . GLU E 2 97 ? 8.491 -42.321 34.945 1.00 24.05 201 GLU D C 1
ATOM 3635 O O . GLU E 2 97 ? 8.376 -43.336 35.641 1.00 23.29 201 GLU D O 1
ATOM 3641 N N . ASN E 2 98 ? 8.835 -42.390 33.662 1.00 23.06 202 ASN D N 1
ATOM 3642 C CA . ASN E 2 98 ? 9.116 -43.678 33.032 1.00 21.84 202 ASN D CA 1
ATOM 3643 C C . ASN E 2 98 ? 10.605 -43.753 32.754 1.00 20.06 202 ASN D C 1
ATOM 3644 O O . ASN E 2 98 ? 11.089 -44.682 32.109 1.00 20.47 202 ASN D O 1
ATOM 3649 N N . THR E 2 99 ? 11.322 -42.748 33.245 1.00 20.70 203 THR D N 1
ATOM 3650 C CA . THR E 2 99 ? 12.766 -42.654 33.074 1.00 20.12 203 THR D CA 1
ATOM 3651 C C . THR E 2 99 ? 13.420 -43.495 34.166 1.00 21.86 203 THR D C 1
ATOM 3652 O O . THR E 2 99 ? 13.296 -43.184 35.348 1.00 22.63 203 THR D O 1
ATOM 3656 N N . ARG E 2 100 ? 14.092 -44.570 33.769 1.00 23.00 204 ARG D N 1
ATOM 3657 C CA . ARG E 2 100 ? 14.771 -45.444 34.719 1.00 24.97 204 ARG D CA 1
ATOM 3658 C C . ARG E 2 100 ? 16.208 -45.685 34.264 1.00 25.05 204 ARG D C 1
ATOM 3659 O O . ARG E 2 100 ? 16.478 -45.726 33.071 1.00 29.73 204 ARG D O 1
ATOM 3667 N N . THR E 2 101 ? 17.136 -45.846 35.203 1.00 23.17 205 THR D N 1
ATOM 3668 C CA . THR E 2 101 ? 18.525 -46.081 34.822 1.00 20.24 205 THR D CA 1
ATOM 3669 C C . THR E 2 101 ? 18.587 -47.301 33.928 1.00 18.68 205 THR D C 1
ATOM 3670 O O . THR E 2 101 ? 17.834 -48.248 34.105 1.00 18.92 205 THR D O 1
ATOM 3674 N N . PHE E 2 102 ? 19.486 -47.254 32.957 1.00 18.91 206 PHE D N 1
ATOM 3675 C CA . PHE E 2 102 ? 19.702 -48.352 32.023 1.00 18.35 206 PHE D CA 1
ATOM 3676 C C . PHE E 2 102 ? 21.205 -48.323 31.825 1.00 19.47 206 PHE D C 1
ATOM 3677 O O . PHE E 2 102 ? 21.856 -47.368 32.242 1.00 20.70 206 PHE D O 1
ATOM 3685 N N . SER E 2 103 ? 21.755 -49.348 31.181 1.00 19.35 207 SER D N 1
ATOM 3686 C CA . SER E 2 103 ? 23.191 -49.412 30.957 1.00 17.42 207 SER D CA 1
ATOM 3687 C C . SER E 2 103 ? 23.562 -49.240 29.500 1.00 17.57 207 SER D C 1
ATOM 3688 O O . SER E 2 103 ? 23.436 -50.160 28.702 1.00 19.25 207 SER D O 1
ATOM 3691 N N . PHE E 2 104 ? 24.015 -48.043 29.156 1.00 17.32 208 PHE D N 1
ATOM 3692 C CA . PHE E 2 104 ? 24.429 -47.751 27.793 1.00 14.49 208 PHE D CA 1
ATOM 3693 C C . PHE E 2 104 ? 25.796 -48.399 27.605 1.00 12.76 208 PHE D C 1
ATOM 3694 O O . PHE E 2 104 ? 26.732 -48.144 28.373 1.00 12.80 208 PHE D O 1
ATOM 3702 N N . THR E 2 105 ? 25.902 -49.253 26.597 1.00 10.16 209 THR D N 1
ATOM 3703 C CA . THR E 2 105 ? 27.152 -49.930 26.308 1.00 12.16 209 THR D CA 1
ATOM 3704 C C . THR E 2 105 ? 27.780 -49.311 25.055 1.00 11.55 209 THR D C 1
ATOM 3705 O O . THR E 2 105 ? 27.332 -49.554 23.935 1.00 10.16 209 THR D O 1
ATOM 3709 N N . LYS E 2 106 ? 28.818 -48.507 25.250 1.00 11.16 210 LYS D N 1
ATOM 3710 C CA . LYS E 2 106 ? 29.498 -47.858 24.136 1.00 11.61 210 LYS D CA 1
ATOM 3711 C C . LYS E 2 106 ? 30.081 -48.940 23.220 1.00 10.87 210 LYS D C 1
ATOM 3712 O O . LYS E 2 106 ? 30.325 -50.050 23.664 1.00 9.20 210 LYS D O 1
ATOM 3718 N N . ASP E 2 107 ? 30.284 -48.626 21.941 1.00 13.99 211 ASP D N 1
ATOM 3719 C CA . ASP E 2 107 ? 30.863 -49.585 21.003 1.00 18.30 211 ASP D CA 1
ATOM 3720 C C . ASP E 2 107 ? 32.194 -50.068 21.564 1.00 21.45 211 ASP D C 1
ATOM 3721 O O . ASP E 2 107 ? 32.734 -51.080 21.124 1.00 26.14 211 ASP D O 1
ATOM 3726 N N . ASP E 2 108 ? 32.713 -49.318 22.532 1.00 25.40 212 ASP D N 1
ATOM 3727 C CA . ASP E 2 108 ? 33.984 -49.588 23.221 1.00 27.08 212 ASP D CA 1
ATOM 3728 C C . ASP E 2 108 ? 33.870 -50.801 24.163 1.00 25.29 212 ASP D C 1
ATOM 3729 O O . ASP E 2 108 ? 34.836 -51.192 24.806 1.00 23.08 212 ASP D O 1
ATOM 3734 N N . GLU E 2 109 ? 32.681 -51.397 24.217 1.00 25.84 213 GLU D N 1
ATOM 3735 C CA . GLU E 2 109 ? 32.386 -52.530 25.092 1.00 25.88 213 GLU D CA 1
ATOM 3736 C C . GLU E 2 109 ? 32.481 -52.071 26.543 1.00 25.38 213 GLU D C 1
ATOM 3737 O O . GLU E 2 109 ? 32.528 -52.883 27.464 1.00 27.83 213 GLU D O 1
ATOM 3743 N N . SER E 2 110 ? 32.512 -50.753 26.734 1.00 24.11 214 SER D N 1
ATOM 3744 C CA . SER E 2 110 ? 32.566 -50.156 28.067 1.00 23.57 214 SER D CA 1
ATOM 3745 C C . SER E 2 110 ? 31.132 -50.024 28.553 1.00 24.59 214 SER D C 1
ATOM 3746 O O . SER E 2 110 ? 30.186 -50.293 27.816 1.00 25.57 214 SER D O 1
ATOM 3749 N N . GLU E 2 111 ? 30.970 -49.591 29.794 1.00 25.25 215 GLU D N 1
ATOM 3750 C CA . GLU E 2 111 ? 29.641 -49.428 30.354 1.00 25.03 215 GLU D CA 1
ATOM 3751 C C . GLU E 2 111 ? 29.444 -48.026 30.920 1.00 22.26 215 GLU D C 1
ATOM 3752 O O . GLU E 2 111 ? 30.391 -47.383 31.378 1.00 21.34 215 GLU D O 1
ATOM 3758 N N . VAL E 2 112 ? 28.208 -47.552 30.874 1.00 19.20 216 VAL D N 1
ATOM 3759 C CA . VAL E 2 112 ? 27.885 -46.248 31.410 1.00 18.49 216 VAL D CA 1
ATOM 3760 C C . VAL E 2 112 ? 26.446 -46.250 31.922 1.00 18.56 216 VAL D C 1
ATOM 3761 O O . VAL E 2 112 ? 25.509 -46.401 31.139 1.00 19.07 216 VAL D O 1
ATOM 3765 N N . GLN E 2 113 ? 26.264 -46.107 33.233 1.00 18.58 217 GLN D N 1
ATOM 3766 C CA . GLN E 2 113 ? 24.910 -46.073 33.774 1.00 20.79 217 GLN D CA 1
ATOM 3767 C C . GLN E 2 113 ? 24.300 -44.780 33.271 1.00 22.30 217 GLN D C 1
ATOM 3768 O O . GLN E 2 113 ? 25.011 -43.799 33.081 1.00 27.17 217 GLN D O 1
ATOM 3774 N N . ILE E 2 114 ? 22.990 -44.755 33.071 1.00 20.05 218 ILE D N 1
ATOM 3775 C CA . ILE E 2 114 ? 22.392 -43.559 32.511 1.00 15.02 218 ILE D CA 1
ATOM 3776 C C . ILE E 2 114 ? 20.857 -43.496 32.637 1.00 15.23 218 ILE D C 1
ATOM 3777 O O . ILE E 2 114 ? 20.184 -44.532 32.719 1.00 15.36 218 ILE D O 1
ATOM 3782 N N . PRO E 2 115 ? 20.292 -42.269 32.683 1.00 14.44 219 PRO D N 1
ATOM 3783 C CA . PRO E 2 115 ? 18.845 -42.048 32.786 1.00 14.47 219 PRO D CA 1
ATOM 3784 C C . PRO E 2 115 ? 18.179 -42.345 31.439 1.00 14.96 219 PRO D C 1
ATOM 3785 O O . PRO E 2 115 ? 18.465 -41.693 30.438 1.00 15.01 219 PRO D O 1
ATOM 3789 N N . MET E 2 116 ? 17.301 -43.337 31.422 1.00 13.96 220 MET D N 1
ATOM 3790 C CA . MET E 2 116 ? 16.626 -43.739 30.199 1.00 15.37 220 MET D CA 1
ATOM 3791 C C . MET E 2 116 ? 15.183 -43.277 30.080 1.00 17.50 220 MET D C 1
ATOM 3792 O O . MET E 2 116 ? 14.330 -43.579 30.924 1.00 16.60 220 MET D O 1
ATOM 3797 N N . MET E 2 117 ? 14.914 -42.566 28.991 1.00 19.23 221 MET D N 1
ATOM 3798 C CA . MET E 2 117 ? 13.583 -42.054 28.720 1.00 17.49 221 MET D CA 1
ATOM 3799 C C . MET E 2 117 ? 12.776 -43.121 28.001 1.00 15.59 221 MET D C 1
ATOM 3800 O O . MET E 2 117 ? 13.290 -43.804 27.108 1.00 8.92 221 MET D O 1
ATOM 3805 N N . TYR E 2 118 ? 11.516 -43.256 28.410 1.00 18.05 222 TYR D N 1
ATOM 3806 C CA . TYR E 2 118 ? 10.606 -44.234 27.829 1.00 19.58 222 TYR D CA 1
ATOM 3807 C C . TYR E 2 118 ? 9.205 -43.713 27.543 1.00 21.10 222 TYR D C 1
ATOM 3808 O O . TYR E 2 118 ? 8.641 -42.945 28.328 1.00 26.17 222 TYR D O 1
ATOM 3817 N N . GLN E 2 119 ? 8.633 -44.171 26.433 1.00 22.36 223 GLN D N 1
ATOM 3818 C CA . GLN E 2 119 ? 7.274 -43.787 26.045 1.00 22.49 223 GLN D CA 1
ATOM 3819 C C . GLN E 2 119 ? 6.827 -44.597 24.835 1.00 23.93 223 GLN D C 1
ATOM 3820 O O . GLN E 2 119 ? 7.650 -45.004 24.009 1.00 23.85 223 GLN D O 1
ATOM 3826 N N . GLN E 2 120 ? 5.525 -44.826 24.728 1.00 25.25 224 GLN D N 1
ATOM 3827 C CA . GLN E 2 120 ? 4.992 -45.532 23.571 1.00 28.53 224 GLN D CA 1
ATOM 3828 C C . GLN E 2 120 ? 4.336 -44.449 22.726 1.00 28.48 224 GLN D C 1
ATOM 3829 O O . GLN E 2 120 ? 3.291 -43.927 23.111 1.00 30.00 224 GLN D O 1
ATOM 3835 N N . GLY E 2 121 ? 4.927 -44.105 21.584 1.00 26.33 225 GLY D N 1
ATOM 3836 C CA . GLY E 2 121 ? 4.330 -43.046 20.790 1.00 24.03 225 GLY D CA 1
ATOM 3837 C C . GLY E 2 121 ? 4.300 -43.210 19.289 1.00 23.37 225 GLY D C 1
ATOM 3838 O O . GLY E 2 121 ? 4.796 -44.191 18.754 1.00 24.72 225 GLY D O 1
ATOM 3839 N N . GLU E 2 122 ? 3.697 -42.235 18.615 1.00 23.87 226 GLU D N 1
ATOM 3840 C CA . GLU E 2 122 ? 3.590 -42.231 17.157 1.00 24.13 226 GLU D CA 1
ATOM 3841 C C . GLU E 2 122 ? 4.827 -41.590 16.548 1.00 23.07 226 GLU D C 1
ATOM 3842 O O . GLU E 2 122 ? 4.987 -40.367 16.571 1.00 21.80 226 GLU D O 1
ATOM 3848 N N . PHE E 2 123 ? 5.696 -42.419 15.987 1.00 22.37 227 PHE D N 1
ATOM 3849 C CA . PHE E 2 123 ? 6.923 -41.910 15.403 1.00 21.75 227 PHE D CA 1
ATOM 3850 C C . PHE E 2 123 ? 7.154 -42.408 13.974 1.00 22.30 227 PHE D C 1
ATOM 3851 O O . PHE E 2 123 ? 6.580 -43.414 13.547 1.00 21.16 227 PHE D O 1
ATOM 3859 N N . TYR E 2 124 ? 7.971 -41.674 13.226 1.00 23.50 228 TYR D N 1
ATOM 3860 C CA . TYR E 2 124 ? 8.284 -42.068 11.864 1.00 27.03 228 TYR D CA 1
ATOM 3861 C C . TYR E 2 124 ? 9.337 -43.137 12.059 1.00 27.57 228 TYR D C 1
ATOM 3862 O O . TYR E 2 124 ? 10.447 -42.843 12.486 1.00 27.22 228 TYR D O 1
ATOM 3871 N N . TYR E 2 125 ? 8.971 -44.381 11.772 1.00 29.34 229 TYR D N 1
ATOM 3872 C CA . TYR E 2 125 ? 9.879 -45.506 11.945 1.00 27.93 229 TYR D CA 1
ATOM 3873 C C . TYR E 2 125 ? 10.292 -46.169 10.632 1.00 26.11 229 TYR D C 1
ATOM 3874 O O . TYR E 2 125 ? 9.520 -46.230 9.677 1.00 26.30 229 TYR D O 1
ATOM 3883 N N . GLY E 2 126 ? 11.518 -46.668 10.588 1.00 25.57 230 GLY D N 1
ATOM 3884 C CA . GLY E 2 126 ? 11.986 -47.306 9.377 1.00 26.45 230 GLY D CA 1
ATOM 3885 C C . GLY E 2 126 ? 13.205 -48.181 9.580 1.00 27.25 230 GLY D C 1
ATOM 3886 O O . GLY E 2 126 ? 14.145 -47.809 10.275 1.00 28.76 230 GLY D O 1
ATOM 3887 N N . GLU E 2 127 ? 13.184 -49.358 8.969 1.00 26.44 231 GLU D N 1
ATOM 3888 C CA . GLU E 2 127 ? 14.292 -50.293 9.057 1.00 24.49 231 GLU D CA 1
ATOM 3889 C C . GLU E 2 127 ? 14.905 -50.406 7.671 1.00 25.34 231 GLU D C 1
ATOM 3890 O O . GLU E 2 127 ? 14.188 -50.429 6.669 1.00 26.54 231 GLU D O 1
ATOM 3896 N N . PHE E 2 128 ? 16.230 -50.461 7.609 1.00 27.90 232 PHE D N 1
ATOM 3897 C CA . PHE E 2 128 ? 16.924 -50.557 6.330 1.00 29.18 232 PHE D CA 1
ATOM 3898 C C . PHE E 2 128 ? 18.038 -51.621 6.347 1.00 33.72 232 PHE D C 1
ATOM 3899 O O . PHE E 2 128 ? 18.700 -51.844 7.366 1.00 33.39 232 PHE D O 1
ATOM 3907 N N . SER E 2 129 ? 18.238 -52.268 5.203 1.00 37.09 233 SER D N 1
ATOM 3908 C CA . SER E 2 129 ? 19.249 -53.311 5.063 1.00 40.16 233 SER D CA 1
ATOM 3909 C C . SER E 2 129 ? 20.674 -52.772 5.125 1.00 41.20 233 SER D C 1
ATOM 3910 O O . SER E 2 129 ? 20.938 -51.633 4.738 1.00 39.59 233 SER D O 1
ATOM 3913 N N . ASP E 2 130 ? 21.591 -53.608 5.604 1.00 44.29 234 ASP D N 1
ATOM 3914 C CA . ASP E 2 130 ? 22.999 -53.228 5.729 1.00 47.27 234 ASP D CA 1
ATOM 3915 C C . ASP E 2 130 ? 23.927 -54.255 5.077 1.00 47.78 234 ASP D C 1
ATOM 3916 O O . ASP E 2 130 ? 23.488 -55.325 4.651 1.00 48.40 234 ASP D O 1
ATOM 3921 N N . GLY E 2 131 ? 25.212 -53.912 5.016 1.00 48.16 235 GLY D N 1
ATOM 3922 C CA . GLY E 2 131 ? 26.209 -54.782 4.416 1.00 50.09 235 GLY D CA 1
ATOM 3923 C C . GLY E 2 131 ? 25.981 -56.259 4.655 1.00 52.14 235 GLY D C 1
ATOM 3924 O O . GLY E 2 131 ? 25.819 -57.027 3.704 1.00 52.25 235 GLY D O 1
ATOM 3925 N N . SER E 2 132 A 25.978 -56.667 5.919 1.00 53.27 235 SER D N 1
ATOM 3926 C CA . SER E 2 132 A 25.756 -58.068 6.259 1.00 56.05 235 SER D CA 1
ATOM 3927 C C . SER E 2 132 A 24.331 -58.264 6.752 1.00 56.62 235 SER D C 1
ATOM 3928 O O . SER E 2 132 A 23.883 -57.575 7.671 1.00 57.99 235 SER D O 1
ATOM 3931 N N . ASN E 2 133 B 23.626 -59.216 6.149 1.00 57.20 235 ASN D N 1
ATOM 3932 C CA . ASN E 2 133 B 22.244 -59.483 6.525 1.00 57.83 235 ASN D CA 1
ATOM 3933 C C . ASN E 2 133 B 22.061 -60.780 7.310 1.00 57.44 235 ASN D C 1
ATOM 3934 O O . ASN E 2 133 B 21.056 -61.476 7.153 1.00 56.00 235 ASN D O 1
ATOM 3939 N N . GLU E 2 134 C 23.048 -61.094 8.146 1.00 56.75 235 GLU D N 1
ATOM 3940 C CA . GLU E 2 134 C 23.003 -62.274 9.001 1.00 56.36 235 GLU D CA 1
ATOM 3941 C C . GLU E 2 134 C 21.684 -62.205 9.778 1.00 56.70 235 GLU D C 1
ATOM 3942 O O . GLU E 2 134 C 20.654 -62.685 9.308 1.00 56.54 235 GLU D O 1
ATOM 3948 N N . ALA E 2 135 D 21.710 -61.589 10.954 1.00 56.79 235 ALA D N 1
ATOM 3949 C CA . ALA E 2 135 D 20.508 -61.470 11.765 1.00 56.88 235 ALA D CA 1
ATOM 3950 C C . ALA E 2 135 D 19.658 -60.352 11.177 1.00 56.06 235 ALA D C 1
ATOM 3951 O O . ALA E 2 135 D 19.424 -59.321 11.822 1.00 57.28 235 ALA D O 1
ATOM 3953 N N . GLY E 2 136 E 19.196 -60.564 9.948 1.00 54.14 235 GLY D N 1
ATOM 3954 C CA . GLY E 2 136 E 18.397 -59.551 9.288 1.00 52.64 235 GLY D CA 1
ATOM 3955 C C . GLY E 2 136 E 19.182 -58.259 9.355 1.00 50.56 235 GLY D C 1
ATOM 3956 O O . GLY E 2 136 E 18.859 -57.366 10.140 1.00 50.86 235 GLY D O 1
ATOM 3957 N N . GLY E 2 137 F 20.234 -58.174 8.548 1.00 47.33 235 GLY D N 1
ATOM 3958 C CA . GLY E 2 137 F 21.062 -56.985 8.546 1.00 43.93 235 GLY D CA 1
ATOM 3959 C C . GLY E 2 137 F 20.255 -55.726 8.329 1.00 42.18 235 GLY D C 1
ATOM 3960 O O . GLY E 2 137 F 20.247 -55.180 7.225 1.00 45.26 235 GLY D O 1
ATOM 3961 N N . ILE E 2 138 ? 19.576 -55.263 9.377 1.00 36.96 236 ILE D N 1
ATOM 3962 C CA . ILE E 2 138 ? 18.758 -54.060 9.292 1.00 32.17 236 ILE D CA 1
ATOM 3963 C C . ILE E 2 138 ? 18.892 -53.189 10.530 1.00 29.39 236 ILE D C 1
ATOM 3964 O O . ILE E 2 138 ? 18.630 -53.639 11.645 1.00 30.27 236 ILE D O 1
ATOM 3969 N N . TYR E 2 139 ? 19.307 -51.942 10.326 1.00 25.64 237 TYR D N 1
ATOM 3970 C CA . TYR E 2 139 ? 19.462 -50.987 11.422 1.00 22.33 237 TYR D CA 1
ATOM 3971 C C . TYR E 2 139 ? 18.211 -50.142 11.435 1.00 18.54 237 TYR D C 1
ATOM 3972 O O . TYR E 2 139 ? 17.620 -49.893 10.394 1.00 17.36 237 TYR D O 1
ATOM 3981 N N . GLN E 2 140 ? 17.808 -49.695 12.610 1.00 15.94 238 GLN D N 1
ATOM 3982 C CA . GLN E 2 140 ? 16.605 -48.894 12.721 1.00 15.41 238 GLN D CA 1
ATOM 3983 C C . GLN E 2 140 ? 16.824 -47.403 12.479 1.00 13.96 238 GLN D C 1
ATOM 3984 O O . GLN E 2 140 ? 17.958 -46.913 12.366 1.00 11.21 238 GLN D O 1
ATOM 3990 N N . VAL E 2 141 ? 15.700 -46.702 12.389 1.00 15.00 239 VAL D N 1
ATOM 3991 C CA . VAL E 2 141 ? 15.669 -45.266 12.185 1.00 15.81 239 VAL D CA 1
ATOM 3992 C C . VAL E 2 141 ? 14.406 -44.722 12.839 1.00 17.02 239 VAL D C 1
ATOM 3993 O O . VAL E 2 141 ? 13.312 -45.250 12.641 1.00 20.40 239 VAL D O 1
ATOM 3997 N N . LEU E 2 142 ? 14.570 -43.689 13.653 1.00 17.68 240 LEU D N 1
ATOM 3998 C CA . LEU E 2 142 ? 13.441 -43.089 14.337 1.00 19.77 240 LEU D CA 1
ATOM 3999 C C . LEU E 2 142 ? 13.468 -41.596 14.093 1.00 19.32 240 LEU D C 1
ATOM 4000 O O . LEU E 2 142 ? 14.521 -40.969 14.161 1.00 18.75 240 LEU D O 1
ATOM 4005 N N . GLU E 2 143 ? 12.307 -41.033 13.783 1.00 19.39 241 GLU D N 1
ATOM 4006 C CA . GLU E 2 143 ? 12.197 -39.610 13.532 1.00 18.90 241 GLU D CA 1
ATOM 4007 C C . GLU E 2 143 ? 11.132 -39.082 14.472 1.00 20.28 241 GLU D C 1
ATOM 4008 O O . GLU E 2 143 ? 9.955 -39.424 14.353 1.00 21.06 241 GLU D O 1
ATOM 4014 N N . ILE E 2 144 ? 11.569 -38.280 15.437 1.00 21.62 242 ILE D N 1
ATOM 4015 C CA . ILE E 2 144 ? 10.672 -37.693 16.418 1.00 22.65 242 ILE D CA 1
ATOM 4016 C C . ILE E 2 144 ? 10.572 -36.217 16.092 1.00 25.50 242 ILE D C 1
ATOM 4017 O O . ILE E 2 144 ? 11.579 -35.509 16.085 1.00 25.09 242 ILE D O 1
ATOM 4022 N N . PRO E 2 145 ? 9.357 -35.738 15.785 1.00 27.34 243 PRO D N 1
ATOM 4023 C CA . PRO E 2 145 ? 9.149 -34.328 15.459 1.00 28.41 243 PRO D CA 1
ATOM 4024 C C . PRO E 2 145 ? 8.894 -33.530 16.723 1.00 29.02 243 PRO D C 1
ATOM 4025 O O . PRO E 2 145 ? 8.479 -34.098 17.741 1.00 28.48 243 PRO D O 1
ATOM 4029 N N . TYR E 2 146 ? 9.158 -32.224 16.660 1.00 28.00 244 TYR D N 1
ATOM 4030 C CA . TYR E 2 146 ? 8.907 -31.342 17.794 1.00 28.33 244 TYR D CA 1
ATOM 4031 C C . TYR E 2 146 ? 7.523 -30.730 17.569 1.00 29.07 244 TYR D C 1
ATOM 4032 O O . TYR E 2 146 ? 6.876 -31.038 16.567 1.00 27.14 244 TYR D O 1
ATOM 4041 N N . GLU E 2 147 ? 7.071 -29.874 18.484 1.00 31.61 245 GLU D N 1
ATOM 4042 C CA . GLU E 2 147 ? 5.745 -29.273 18.372 1.00 33.52 245 GLU D CA 1
ATOM 4043 C C . GLU E 2 147 ? 5.442 -28.699 17.001 1.00 33.87 245 GLU D C 1
ATOM 4044 O O . GLU E 2 147 ? 4.541 -29.181 16.311 1.00 36.89 245 GLU D O 1
ATOM 4050 N N . GLY E 2 148 ? 6.155 -27.670 16.585 1.00 32.67 246 GLY D N 1
ATOM 4051 C CA . GLY E 2 148 ? 5.873 -27.186 15.252 1.00 38.11 246 GLY D CA 1
ATOM 4052 C C . GLY E 2 148 ? 6.218 -28.364 14.352 1.00 40.08 246 GLY D C 1
ATOM 4053 O O . GLY E 2 148 ? 7.335 -28.890 14.449 1.00 43.82 246 GLY D O 1
ATOM 4054 N N . ASP E 2 149 A 5.287 -28.806 13.507 1.00 37.38 246 ASP D N 1
ATOM 4055 C CA . ASP E 2 149 A 5.559 -29.934 12.611 1.00 38.30 246 ASP D CA 1
ATOM 4056 C C . ASP E 2 149 A 6.727 -29.665 11.641 1.00 36.36 246 ASP D C 1
ATOM 4057 O O . ASP E 2 149 A 6.766 -30.227 10.550 1.00 34.18 246 ASP D O 1
ATOM 4062 N N . GLU E 2 150 ? 7.687 -28.836 12.042 1.00 36.62 247 GLU D N 1
ATOM 4063 C CA . GLU E 2 150 ? 8.806 -28.477 11.172 1.00 34.63 247 GLU D CA 1
ATOM 4064 C C . GLU E 2 150 ? 10.153 -29.143 11.455 1.00 32.47 247 GLU D C 1
ATOM 4065 O O . GLU E 2 150 ? 10.905 -29.439 10.526 1.00 30.54 247 GLU D O 1
ATOM 4071 N N . ILE E 2 151 ? 10.479 -29.349 12.729 1.00 30.93 248 ILE D N 1
ATOM 4072 C CA . ILE E 2 151 ? 11.766 -29.954 13.075 1.00 27.93 248 ILE D CA 1
ATOM 4073 C C . ILE E 2 151 ? 11.592 -31.382 13.580 1.00 25.42 248 ILE D C 1
ATOM 4074 O O . ILE E 2 151 ? 10.573 -31.715 14.193 1.00 24.21 248 ILE D O 1
ATOM 4079 N N . SER E 2 152 ? 12.593 -32.218 13.309 1.00 22.33 249 SER D N 1
ATOM 4080 C CA . SER E 2 152 ? 12.586 -33.616 13.722 1.00 18.95 249 SER D CA 1
ATOM 4081 C C . SER E 2 152 ? 13.977 -34.043 14.120 1.00 17.32 249 SER D C 1
ATOM 4082 O O . SER E 2 152 ? 14.952 -33.397 13.758 1.00 17.49 249 SER D O 1
ATOM 4085 N N . MET E 2 153 ? 14.051 -35.147 14.863 1.00 18.55 250 MET D N 1
ATOM 4086 C CA . MET E 2 153 ? 15.317 -35.737 15.302 1.00 18.13 250 MET D CA 1
ATOM 4087 C C . MET E 2 153 ? 15.399 -37.133 14.703 1.00 15.91 250 MET D C 1
ATOM 4088 O O . MET E 2 153 ? 14.649 -38.012 15.107 1.00 15.48 250 MET D O 1
ATOM 4093 N N . MET E 2 154 ? 16.293 -37.333 13.738 1.00 15.35 251 MET D N 1
ATOM 4094 C CA . MET E 2 154 ? 16.455 -38.639 13.103 1.00 14.66 251 MET D CA 1
ATOM 4095 C C . MET E 2 154 ? 17.549 -39.506 13.726 1.00 15.25 251 MET D C 1
ATOM 4096 O O . MET E 2 154 ? 18.708 -39.110 13.783 1.00 15.63 251 MET D O 1
ATOM 4101 N N . LEU E 2 155 ? 17.182 -40.702 14.165 1.00 14.94 252 LEU D N 1
ATOM 4102 C CA . LEU E 2 155 ? 18.142 -41.626 14.761 1.00 17.27 252 LEU D CA 1
ATOM 4103 C C . LEU E 2 155 ? 18.524 -42.719 13.759 1.00 16.47 252 LEU D C 1
ATOM 4104 O O . LEU E 2 155 ? 17.671 -43.279 13.078 1.00 18.59 252 LEU D O 1
ATOM 4109 N N . ALA E 2 156 ? 19.811 -43.008 13.661 1.00 16.13 253 ALA D N 1
ATOM 4110 C CA . ALA E 2 156 ? 20.283 -44.076 12.797 1.00 16.15 253 ALA D CA 1
ATOM 4111 C C . ALA E 2 156 ? 20.842 -45.019 13.844 1.00 16.05 253 ALA D C 1
ATOM 4112 O O . ALA E 2 156 ? 21.871 -44.727 14.448 1.00 14.99 253 ALA D O 1
ATOM 4114 N N . LEU E 2 157 ? 20.153 -46.131 14.081 1.00 16.95 254 LEU D N 1
ATOM 4115 C CA . LEU E 2 157 ? 20.582 -47.080 15.111 1.00 16.91 254 LEU D CA 1
ATOM 4116 C C . LEU E 2 157 ? 20.863 -48.509 14.624 1.00 18.78 254 LEU D C 1
ATOM 4117 O O . LEU E 2 157 ? 20.164 -49.036 13.756 1.00 17.51 254 LEU D O 1
ATOM 4122 N N . SER E 2 158 ? 21.898 -49.128 15.189 1.00 22.41 255 SER D N 1
ATOM 4123 C CA . SER E 2 158 ? 22.257 -50.500 14.828 1.00 25.71 255 SER D CA 1
ATOM 4124 C C . SER E 2 158 ? 21.978 -51.469 15.989 1.00 26.78 255 SER D C 1
ATOM 4125 O O . SER E 2 158 ? 21.291 -51.114 16.957 1.00 24.74 255 SER D O 1
ATOM 4128 N N . ARG E 2 159 ? 22.484 -52.698 15.876 1.00 29.23 256 ARG D N 1
ATOM 4129 C CA . ARG E 2 159 ? 22.285 -53.701 16.922 1.00 31.39 256 ARG D CA 1
ATOM 4130 C C . ARG E 2 159 ? 23.433 -53.590 17.913 1.00 33.80 256 ARG D C 1
ATOM 4131 O O . ARG E 2 159 ? 24.531 -53.194 17.536 1.00 38.33 256 ARG D O 1
ATOM 4139 N N . GLN E 2 160 ? 23.195 -53.943 19.172 1.00 34.32 257 GLN D N 1
ATOM 4140 C CA . GLN E 2 160 ? 24.246 -53.830 20.178 1.00 36.05 257 GLN D CA 1
ATOM 4141 C C . GLN E 2 160 ? 25.479 -54.599 19.720 1.00 36.39 257 GLN D C 1
ATOM 4142 O O . GLN E 2 160 ? 26.606 -54.111 19.841 1.00 38.21 257 GLN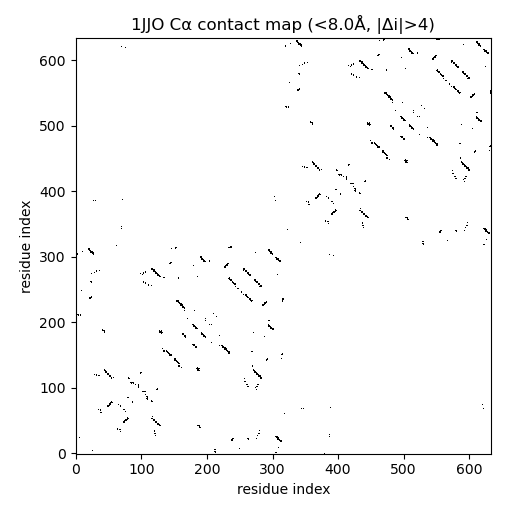 D O 1
ATOM 4148 N N . GLU E 2 161 ? 25.268 -55.791 19.174 1.00 33.95 258 GLU D N 1
ATOM 4149 C CA . GLU E 2 161 ? 26.393 -56.605 18.727 1.00 33.63 258 GLU D CA 1
ATOM 4150 C C . GLU E 2 161 ? 27.120 -56.041 17.504 1.00 31.25 258 GLU D C 1
ATOM 4151 O O . GLU E 2 161 ? 28.034 -56.679 16.970 1.00 30.64 258 GLU D O 1
ATOM 4157 N N . VAL E 2 162 A 26.712 -54.855 17.060 1.00 26.91 258 VAL D N 1
ATOM 4158 C CA . VAL E 2 162 A 27.341 -54.213 15.909 1.00 24.26 258 VAL D CA 1
ATOM 4159 C C . VAL E 2 162 A 27.623 -52.716 16.158 1.00 24.84 258 VAL D C 1
ATOM 4160 O O . VAL E 2 162 A 26.765 -51.967 16.637 1.00 24.23 258 VAL D O 1
ATOM 4164 N N . PRO E 2 163 ? 28.849 -52.269 15.845 1.00 23.91 259 PRO D N 1
ATOM 4165 C CA . PRO E 2 163 ? 29.215 -50.866 16.048 1.00 23.43 259 PRO D CA 1
ATOM 4166 C C . PRO E 2 163 ? 28.407 -49.902 15.187 1.00 24.22 259 PRO D C 1
ATOM 4167 O O . PRO E 2 163 ? 27.754 -50.297 14.224 1.00 24.43 259 PRO D O 1
ATOM 4171 N N . LEU E 2 164 ? 28.464 -48.628 15.552 1.00 25.23 260 LEU D N 1
ATOM 4172 C CA . LEU E 2 164 ? 27.783 -47.561 14.823 1.00 24.99 260 LEU D CA 1
ATOM 4173 C C . LEU E 2 164 ? 28.692 -47.175 13.657 1.00 23.98 260 LEU D C 1
ATOM 4174 O O . LEU E 2 164 ? 28.292 -46.464 12.732 1.00 18.77 260 LEU D O 1
ATOM 4179 N N . ALA E 2 165 ? 29.925 -47.673 13.736 1.00 26.57 261 ALA D N 1
ATOM 4180 C CA . ALA E 2 165 ? 30.973 -47.420 12.753 1.00 27.25 261 ALA D CA 1
ATOM 4181 C C . ALA E 2 165 ? 30.864 -48.315 11.522 1.00 26.71 261 ALA D C 1
ATOM 4182 O O . ALA E 2 165 ? 31.498 -48.060 10.501 1.00 24.93 261 ALA D O 1
ATOM 4184 N N . THR E 2 166 ? 30.068 -49.368 11.627 1.00 27.80 262 THR D N 1
ATOM 4185 C CA . THR E 2 166 ? 29.877 -50.277 10.509 1.00 30.22 262 THR D CA 1
ATOM 4186 C C . THR E 2 166 ? 28.709 -49.749 9.677 1.00 31.05 262 THR D C 1
ATOM 4187 O O . THR E 2 166 ? 28.408 -50.254 8.593 1.00 30.97 262 THR D O 1
ATOM 4191 N N . LEU E 2 167 ? 28.079 -48.702 10.202 1.00 31.02 263 LEU D N 1
ATOM 4192 C CA . LEU E 2 167 ? 26.928 -48.061 9.583 1.00 28.13 263 LEU D CA 1
ATOM 4193 C C . LEU E 2 167 ? 27.283 -46.644 9.117 1.00 26.09 263 LEU D C 1
ATOM 4194 O O . LEU E 2 167 ? 26.593 -46.068 8.284 1.00 26.47 263 LEU D O 1
ATOM 4199 N N . GLU E 2 168 ? 28.368 -46.087 9.649 1.00 25.28 264 GLU D N 1
ATOM 4200 C CA . GLU E 2 168 ? 28.785 -44.729 9.281 1.00 25.10 264 GLU D CA 1
ATOM 4201 C C . GLU E 2 168 ? 29.238 -44.565 7.828 1.00 22.88 264 GLU D C 1
ATOM 4202 O O . GLU E 2 168 ? 28.918 -43.560 7.190 1.00 19.53 264 GLU D O 1
ATOM 4208 N N . PRO E 2 169 ? 29.986 -45.544 7.281 1.00 22.28 265 PRO D N 1
ATOM 4209 C CA . PRO E 2 169 ? 30.466 -45.480 5.895 1.00 21.35 265 PRO D CA 1
ATOM 4210 C C . PRO E 2 169 ? 29.344 -45.484 4.856 1.00 20.34 265 PRO D C 1
ATOM 4211 O O . PRO E 2 169 ? 29.521 -45.025 3.727 1.00 19.15 265 PRO D O 1
ATOM 4215 N N . LEU E 2 170 ? 28.192 -46.017 5.245 1.00 20.23 266 LEU D N 1
ATOM 4216 C CA . LEU E 2 170 ? 27.031 -46.050 4.363 1.00 20.93 266 LEU D CA 1
ATOM 4217 C C . LEU E 2 170 ? 26.448 -44.639 4.204 1.00 21.20 266 LEU D C 1
ATOM 4218 O O . LEU E 2 170 ? 25.930 -44.279 3.142 1.00 19.96 266 LEU D O 1
ATOM 4223 N N . LEU E 2 171 ? 26.522 -43.859 5.282 1.00 22.40 267 LEU D N 1
ATOM 4224 C CA . LEU E 2 171 ? 26.007 -42.493 5.296 1.00 22.83 267 LEU D CA 1
ATOM 4225 C C . LEU E 2 171 ? 26.313 -41.709 4.017 1.00 21.79 267 LEU D C 1
ATOM 4226 O O . LEU E 2 171 ? 27.462 -41.609 3.586 1.00 21.66 267 LEU D O 1
ATOM 4231 N N . LYS E 2 172 ? 25.262 -41.161 3.420 1.00 20.46 268 LYS D N 1
ATOM 4232 C CA . LYS E 2 172 ? 25.366 -40.347 2.222 1.00 20.13 268 LYS D CA 1
ATOM 4233 C C . LYS E 2 172 ? 24.138 -39.443 2.200 1.00 21.10 268 LYS D C 1
ATOM 4234 O O . LYS E 2 172 ? 23.143 -39.723 2.861 1.00 20.40 268 LYS D O 1
ATOM 4240 N N . ALA E 2 173 ? 24.213 -38.357 1.444 1.00 23.05 269 ALA D N 1
ATOM 4241 C CA . ALA E 2 173 ? 23.102 -37.429 1.341 1.00 21.81 269 ALA D CA 1
ATOM 4242 C C . ALA E 2 173 ? 21.825 -38.138 0.881 1.00 24.22 269 ALA D C 1
ATOM 4243 O O . ALA E 2 173 ? 20.747 -37.905 1.426 1.00 27.12 269 ALA D O 1
ATOM 4245 N N . GLN E 2 174 ? 21.932 -39.010 -0.116 1.00 26.05 270 GLN D N 1
ATOM 4246 C CA . GLN E 2 174 ? 20.748 -39.708 -0.605 1.00 27.81 270 GLN D CA 1
ATOM 4247 C C . GLN E 2 174 ? 20.299 -40.847 0.300 1.00 30.83 270 GLN D C 1
ATOM 4248 O O . GLN E 2 174 ? 19.298 -41.510 0.023 1.00 33.65 270 GLN D O 1
ATOM 4254 N N . LEU E 2 175 ? 21.043 -41.075 1.379 1.00 31.82 271 LEU D N 1
ATOM 4255 C CA . LEU E 2 175 ? 20.710 -42.127 2.344 1.00 27.62 271 LEU D CA 1
ATOM 4256 C C . LEU E 2 175 ? 19.793 -41.464 3.371 1.00 23.12 271 LEU D C 1
ATOM 4257 O O . LEU E 2 175 ? 18.961 -42.110 4.008 1.00 22.49 271 LEU D O 1
ATOM 4262 N N . ILE E 2 176 ? 19.966 -40.156 3.512 1.00 18.30 272 ILE D N 1
ATOM 4263 C CA . ILE E 2 176 ? 19.182 -39.358 4.426 1.00 16.76 272 ILE D CA 1
ATOM 4264 C C . ILE E 2 176 ? 17.876 -39.013 3.745 1.00 19.67 272 ILE D C 1
ATOM 4265 O O . ILE E 2 176 ? 16.877 -38.784 4.419 1.00 24.86 272 ILE D O 1
ATOM 4270 N N . GLU E 2 177 ? 17.870 -38.950 2.415 1.00 20.08 273 GLU D N 1
ATOM 4271 C CA . GLU E 2 177 ? 16.620 -38.662 1.719 1.00 22.94 273 GLU D CA 1
ATOM 4272 C C . GLU E 2 177 ? 15.783 -39.935 1.761 1.00 25.70 273 GLU D C 1
ATOM 4273 O O . GLU E 2 177 ? 14.569 -39.896 1.966 1.00 25.03 273 GLU D O 1
ATOM 4279 N N . GLU E 2 178 ? 16.433 -41.077 1.589 1.00 28.63 274 GLU D N 1
ATOM 4280 C CA . GLU E 2 178 ? 15.703 -42.326 1.650 1.00 32.18 274 GLU D CA 1
ATOM 4281 C C . GLU E 2 178 ? 15.216 -42.554 3.083 1.00 32.34 274 GLU D C 1
ATOM 4282 O O . GLU E 2 178 ? 14.353 -43.398 3.321 1.00 32.99 274 GLU D O 1
ATOM 4288 N N . TRP E 2 179 ? 15.774 -41.795 4.028 1.00 33.62 275 TRP D N 1
ATOM 4289 C CA . TRP E 2 179 ? 15.379 -41.876 5.439 1.00 34.04 275 TRP D CA 1
ATOM 4290 C C . TRP E 2 179 ? 13.929 -41.392 5.507 1.00 34.19 275 TRP D C 1
ATOM 4291 O O . TRP E 2 179 ? 13.032 -42.093 5.985 1.00 34.13 275 TRP D O 1
ATOM 4302 N N . ALA E 2 180 ? 13.724 -40.168 5.020 1.00 33.24 276 ALA D N 1
ATOM 4303 C CA . ALA E 2 180 ? 12.419 -39.518 5.033 1.00 34.18 276 ALA D CA 1
ATOM 4304 C C . ALA E 2 180 ? 11.497 -39.795 3.833 1.00 33.83 276 ALA D C 1
ATOM 4305 O O . ALA E 2 180 ? 10.619 -38.983 3.517 1.00 36.45 276 ALA D O 1
ATOM 4307 N N . ASN E 2 181 ? 11.704 -40.921 3.159 1.00 29.98 277 ASN D N 1
ATOM 4308 C CA . ASN E 2 181 ? 10.866 -41.312 2.028 1.00 27.49 277 ASN D CA 1
ATOM 4309 C C . ASN E 2 181 ? 10.446 -42.754 2.295 1.00 25.67 277 ASN D C 1
ATOM 4310 O O . ASN E 2 181 ? 9.921 -43.452 1.420 1.00 25.17 277 ASN D O 1
ATOM 4315 N N . SER E 2 182 ? 10.682 -43.187 3.529 1.00 23.02 278 SER D N 1
ATOM 4316 C CA . SER E 2 182 ? 10.367 -44.539 3.939 1.00 20.12 278 SER D CA 1
ATOM 4317 C C . SER E 2 182 ? 9.917 -44.591 5.396 1.00 19.91 278 SER D C 1
ATOM 4318 O O . SER E 2 182 ? 9.124 -45.457 5.762 1.00 18.79 278 SER D O 1
ATOM 4321 N N . VAL E 2 183 ? 10.414 -43.680 6.231 1.00 19.39 279 VAL D N 1
ATOM 4322 C CA . VAL E 2 183 ? 10.010 -43.694 7.637 1.00 21.02 279 VAL D CA 1
ATOM 4323 C C . VAL E 2 183 ? 8.511 -43.506 7.763 1.00 21.31 279 VAL D C 1
ATOM 4324 O O . VAL E 2 183 ? 8.010 -42.386 7.732 1.00 24.39 279 VAL D O 1
ATOM 4328 N N . LYS E 2 184 ? 7.803 -44.617 7.898 1.00 20.95 280 LYS D N 1
ATOM 4329 C CA . LYS E 2 184 ? 6.353 -44.617 8.031 1.00 20.54 280 LYS D CA 1
ATOM 4330 C C . LYS E 2 184 ? 5.998 -44.400 9.500 1.00 20.72 280 LYS D C 1
ATOM 4331 O O . LYS E 2 184 ? 6.640 -44.969 10.378 1.00 23.30 280 LYS D O 1
ATOM 4337 N N . LYS E 2 185 ? 4.989 -43.572 9.762 1.00 20.67 281 LYS D N 1
ATOM 4338 C CA . LYS E 2 185 ? 4.553 -43.284 11.132 1.00 17.50 281 LYS D CA 1
ATOM 4339 C C . LYS E 2 185 ? 3.730 -44.432 11.696 1.00 17.50 281 LYS D C 1
ATOM 4340 O O . LYS E 2 185 ? 2.620 -44.713 11.237 1.00 14.55 281 LYS D O 1
ATOM 4346 N N . GLN E 2 186 ? 4.290 -45.080 12.712 1.00 19.55 282 GLN D N 1
ATOM 4347 C CA . GLN E 2 186 ? 3.666 -46.231 13.343 1.00 19.85 282 GLN D CA 1
ATOM 4348 C C . GLN E 2 186 ? 3.404 -45.967 14.807 1.00 22.32 282 GLN D C 1
ATOM 4349 O O . GLN E 2 186 ? 3.206 -44.822 15.212 1.00 25.37 282 GLN D O 1
ATOM 4355 N N . LYS E 2 187 ? 3.420 -47.029 15.601 1.00 24.43 283 LYS D N 1
ATOM 4356 C CA . LYS E 2 187 ? 3.154 -46.907 17.023 1.00 24.36 283 LYS D CA 1
ATOM 4357 C C . LYS E 2 187 ? 4.319 -47.443 17.869 1.00 23.83 283 LYS D C 1
ATOM 4358 O O . LYS E 2 187 ? 4.108 -48.052 18.917 1.00 26.09 283 LYS D O 1
ATOM 4364 N N . VAL E 2 188 ? 5.545 -47.186 17.417 1.00 21.94 284 VAL D N 1
ATOM 4365 C CA . VAL E 2 188 ? 6.761 -47.646 18.097 1.00 21.19 284 VAL D CA 1
ATOM 4366 C C . VAL E 2 188 ? 6.933 -47.314 19.603 1.00 22.26 284 VAL D C 1
ATOM 4367 O O . VAL E 2 188 ? 6.442 -46.300 20.113 1.00 22.50 284 VAL D O 1
ATOM 4371 N N . GLU E 2 189 ? 7.624 -48.207 20.309 1.00 22.85 285 GLU D N 1
ATOM 4372 C CA . GLU E 2 189 ? 7.916 -48.051 21.735 1.00 23.79 285 GLU D CA 1
ATOM 4373 C C . GLU E 2 189 ? 9.403 -47.653 21.856 1.00 22.68 285 GLU D C 1
ATOM 4374 O O . GLU E 2 189 ? 10.282 -48.518 21.780 1.00 23.00 285 GLU D O 1
ATOM 4380 N N . VAL E 2 190 ? 9.686 -46.357 22.027 1.00 21.39 286 VAL D N 1
ATOM 4381 C CA . VAL E 2 190 ? 11.074 -45.890 22.125 1.00 19.39 286 VAL D CA 1
ATOM 4382 C C . VAL E 2 190 ? 11.673 -45.889 23.520 1.00 20.25 286 VAL D C 1
ATOM 4383 O O . VAL E 2 190 ? 10.961 -45.868 24.527 1.00 19.26 286 VAL D O 1
ATOM 4387 N N . TYR E 2 191 ? 13.006 -45.907 23.532 1.00 20.52 287 TYR D N 1
ATOM 4388 C CA . TYR E 2 191 ? 13.844 -45.915 24.729 1.00 20.08 287 TYR D CA 1
ATOM 4389 C C . TYR E 2 191 ? 15.058 -45.070 24.383 1.00 18.71 287 TYR D C 1
ATOM 4390 O O . TYR E 2 191 ? 16.091 -45.588 23.960 1.00 18.72 287 TYR D O 1
ATOM 4399 N N . LEU E 2 192 ? 14.923 -43.765 24.539 1.00 17.90 288 LEU D N 1
ATOM 4400 C CA . LEU E 2 192 ? 16.013 -42.854 24.241 1.00 18.04 288 LEU D CA 1
ATOM 4401 C C . LEU E 2 192 ? 16.567 -42.429 25.588 1.00 19.30 288 LEU D C 1
ATOM 4402 O O . LEU E 2 192 ? 15.873 -42.526 26.603 1.00 22.02 288 LEU D O 1
ATOM 4407 N N . PRO E 2 193 ? 17.825 -41.973 25.625 1.00 18.09 289 PRO D N 1
ATOM 4408 C CA . PRO E 2 193 ? 18.397 -41.552 26.904 1.00 19.17 289 PRO D CA 1
ATOM 4409 C C . PRO E 2 193 ? 18.385 -40.039 27.071 1.00 19.63 289 PRO D C 1
ATOM 4410 O O . PRO E 2 193 ? 18.343 -39.310 26.080 1.00 19.99 289 PRO D O 1
ATOM 4414 N N . ARG E 2 194 ? 18.405 -39.574 28.322 1.00 20.90 290 ARG D N 1
ATOM 4415 C CA . ARG E 2 194 ? 18.458 -38.138 28.603 1.00 21.87 290 ARG D CA 1
ATOM 4416 C C . ARG E 2 194 ? 19.942 -37.819 28.482 1.00 22.86 290 ARG D C 1
ATOM 4417 O O . ARG E 2 194 ? 20.771 -38.459 29.129 1.00 26.58 290 ARG D O 1
ATOM 4425 N N . PHE E 2 195 ? 20.292 -36.846 27.656 1.00 21.67 291 PHE D N 1
ATOM 4426 C CA . PHE E 2 195 ? 21.700 -36.555 27.474 1.00 22.42 291 PHE D CA 1
ATOM 4427 C C . PHE E 2 195 ? 21.973 -35.162 26.939 1.00 23.87 291 PHE D C 1
ATOM 4428 O O . PHE E 2 195 ? 21.173 -34.598 26.190 1.00 25.23 291 PHE D O 1
ATOM 4436 N N . THR E 2 196 ? 23.124 -34.618 27.316 1.00 24.49 292 THR D N 1
ATOM 4437 C CA . THR E 2 196 ? 23.519 -33.298 26.866 1.00 22.23 292 THR D CA 1
ATOM 4438 C C . THR E 2 196 ? 24.986 -33.304 26.516 1.00 19.36 292 THR D C 1
ATOM 4439 O O . THR E 2 196 ? 25.818 -33.556 27.372 1.00 20.40 292 THR D O 1
ATOM 4443 N N . VAL E 2 197 ? 25.296 -33.030 25.254 1.00 19.64 293 VAL D N 1
ATOM 4444 C CA . VAL E 2 197 ? 26.678 -33.017 24.788 1.00 25.13 293 VAL D CA 1
ATOM 4445 C C . VAL E 2 197 ? 27.047 -31.759 23.995 1.00 26.04 293 VAL D C 1
ATOM 4446 O O . VAL E 2 197 ? 26.238 -31.241 23.231 1.00 27.14 293 VAL D O 1
ATOM 4450 N N . GLU E 2 198 ? 28.274 -31.274 24.192 1.00 25.85 294 GLU D N 1
ATOM 4451 C CA . GLU E 2 198 ? 28.764 -30.080 23.508 1.00 24.46 294 GLU D CA 1
ATOM 4452 C C . GLU E 2 198 ? 30.165 -30.288 22.962 1.00 23.26 294 GLU D C 1
ATOM 4453 O O 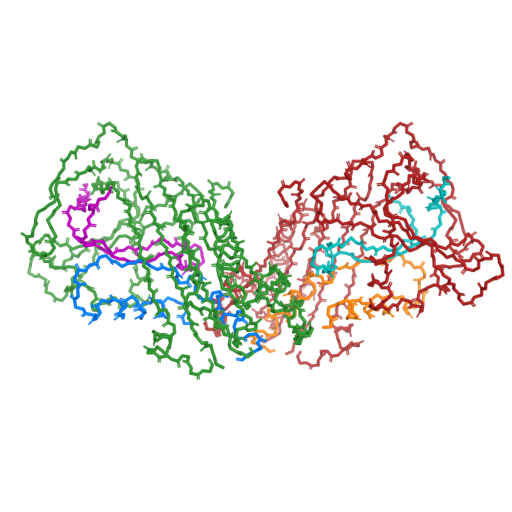. GLU E 2 198 ? 31.083 -30.591 23.712 1.00 22.13 294 GLU D O 1
ATOM 4459 N N . GLN E 2 199 ? 30.317 -30.120 21.650 1.00 23.56 295 GLN D N 1
ATOM 4460 C CA . GLN E 2 199 ? 31.604 -30.290 20.987 1.00 22.49 295 GLN D CA 1
ATOM 4461 C C . GLN E 2 199 ? 32.205 -28.939 20.643 1.00 23.98 295 GLN D C 1
ATOM 4462 O O . GLN E 2 199 ? 31.540 -27.914 20.755 1.00 26.12 295 GLN D O 1
ATOM 4468 N N . GLU E 2 200 ? 33.472 -28.940 20.238 1.00 26.49 296 GLU D N 1
ATOM 4469 C CA . GLU E 2 200 ? 34.156 -27.708 19.876 1.00 25.05 296 GLU D CA 1
ATOM 4470 C C . GLU E 2 200 ? 35.146 -27.932 18.733 1.00 24.00 296 GLU D C 1
ATOM 4471 O O . GLU E 2 200 ? 36.347 -28.028 18.943 1.00 25.16 296 GLU D O 1
ATOM 4477 N N . ILE E 2 201 ? 34.618 -28.027 17.520 1.00 24.22 297 ILE D N 1
ATOM 4478 C CA . ILE E 2 201 ? 35.412 -28.221 16.316 1.00 22.71 297 ILE D CA 1
ATOM 4479 C C . ILE E 2 201 ? 36.329 -27.012 16.100 1.00 25.13 297 ILE D C 1
ATOM 4480 O O . ILE E 2 201 ? 36.251 -26.020 16.820 1.00 24.39 297 ILE D O 1
ATOM 4485 N N . ASP E 2 202 ? 37.206 -27.118 15.108 1.00 28.45 298 ASP D N 1
ATOM 4486 C CA . ASP E 2 202 ? 38.127 -26.050 14.740 1.00 31.34 298 ASP D CA 1
ATOM 4487 C C . ASP E 2 202 ? 38.146 -26.021 13.214 1.00 33.43 298 ASP D C 1
ATOM 4488 O O . ASP E 2 202 ? 38.969 -26.685 12.573 1.00 34.75 298 ASP D O 1
ATOM 4493 N N . LEU E 2 203 ? 37.210 -25.259 12.649 1.00 34.55 299 LEU D N 1
ATOM 4494 C CA . LEU E 2 203 ? 37.036 -25.108 11.205 1.00 34.89 299 LEU D CA 1
ATOM 4495 C C . LEU E 2 203 ? 38.312 -24.986 10.364 1.00 35.41 299 LEU D C 1
ATOM 4496 O O . LEU E 2 203 ? 38.916 -25.993 10.000 1.00 34.10 299 LEU D O 1
ATOM 4501 N N . LYS E 2 204 ? 38.699 -23.749 10.060 1.00 36.63 300 LYS D N 1
ATOM 4502 C CA . LYS E 2 204 ? 39.878 -23.437 9.252 1.00 35.20 300 LYS D CA 1
ATOM 4503 C C . LYS E 2 204 ? 40.429 -24.638 8.503 1.00 36.07 300 LYS D C 1
ATOM 4504 O O . LYS E 2 204 ? 40.318 -24.731 7.286 1.00 38.49 300 LYS D O 1
ATOM 4510 N N . ASP E 2 205 ? 41.024 -25.564 9.236 1.00 37.58 301 ASP D N 1
ATOM 4511 C CA . ASP E 2 205 ? 41.591 -26.748 8.618 1.00 40.70 301 ASP D CA 1
ATOM 4512 C C . ASP E 2 205 ? 40.557 -27.663 7.957 1.00 41.23 301 ASP D C 1
ATOM 4513 O O . ASP E 2 205 ? 40.789 -28.151 6.849 1.00 40.35 301 ASP D O 1
ATOM 4518 N N . ILE E 2 206 ? 39.421 -27.897 8.611 1.00 42.38 302 ILE D N 1
ATOM 4519 C CA . ILE E 2 206 ? 38.407 -28.767 8.013 1.00 42.86 302 ILE D CA 1
ATOM 4520 C C . ILE E 2 206 ? 37.855 -28.138 6.737 1.00 42.01 302 ILE D C 1
ATOM 4521 O O . ILE E 2 206 ? 37.466 -28.846 5.809 1.00 42.46 302 ILE D O 1
ATOM 4526 N N . LEU E 2 207 ? 37.820 -26.806 6.693 1.00 42.07 303 LEU D N 1
ATOM 4527 C CA . LEU E 2 207 ? 37.333 -26.099 5.512 1.00 40.99 303 LEU D CA 1
ATOM 4528 C C . LEU E 2 207 ? 38.307 -26.396 4.387 1.00 41.81 303 LEU D C 1
ATOM 4529 O O . LEU E 2 207 ? 37.904 -26.738 3.273 1.00 39.48 303 LEU D O 1
ATOM 4534 N N . LYS E 2 208 ? 39.595 -26.272 4.701 1.00 44.14 304 LYS D N 1
ATOM 4535 C CA . LYS E 2 208 ? 40.664 -26.541 3.744 1.00 48.32 304 LYS D CA 1
ATOM 4536 C C . LYS E 2 208 ? 40.635 -28.035 3.369 1.00 49.54 304 LYS D C 1
ATOM 4537 O O . LYS E 2 208 ? 40.742 -28.406 2.191 1.00 48.16 304 LYS D O 1
ATOM 4543 N N . ALA E 2 209 ? 40.480 -28.882 4.386 1.00 50.93 305 ALA D N 1
ATOM 4544 C CA . ALA E 2 209 ? 40.415 -30.328 4.204 1.00 52.19 305 ALA D CA 1
ATOM 4545 C C . ALA E 2 209 ? 39.003 -30.732 3.780 1.00 53.06 305 ALA D C 1
ATOM 4546 O O . ALA E 2 209 ? 38.529 -31.822 4.112 1.00 52.57 305 ALA D O 1
ATOM 4548 N N . LEU E 2 210 ? 38.339 -29.839 3.051 1.00 53.11 306 LEU D N 1
ATOM 4549 C CA . LEU E 2 210 ? 36.981 -30.070 2.575 1.00 52.49 306 LEU D CA 1
ATOM 4550 C C . LEU E 2 210 ? 36.774 -29.372 1.236 1.00 52.92 306 LEU D C 1
ATOM 4551 O O . LEU E 2 210 ? 35.913 -29.772 0.447 1.00 53.70 306 LEU D O 1
ATOM 4556 N N . GLY E 2 211 ? 37.558 -28.326 0.980 1.00 52.98 307 GLY D N 1
ATOM 4557 C CA . GLY E 2 211 ? 37.430 -27.614 -0.282 1.00 54.77 307 GLY D CA 1
ATOM 4558 C C . GLY E 2 211 ? 37.827 -26.145 -0.288 1.00 55.06 307 GLY D C 1
ATOM 4559 O O . GLY E 2 211 ? 38.810 -25.767 -0.940 1.00 54.80 307 GLY D O 1
ATOM 4560 N N . VAL E 2 212 ? 37.057 -25.316 0.419 1.00 54.56 308 VAL D N 1
ATOM 4561 C CA . VAL E 2 212 ? 37.320 -23.881 0.490 1.00 54.42 308 VAL D CA 1
ATOM 4562 C C . VAL E 2 212 ? 38.823 -23.612 0.535 1.00 56.03 308 VAL D C 1
ATOM 4563 O O . VAL E 2 212 ? 39.514 -24.040 1.463 1.00 56.37 308 VAL D O 1
ATOM 4567 N N . THR E 2 213 ? 39.325 -22.919 -0.483 1.00 56.56 309 THR D N 1
ATOM 4568 C CA . THR E 2 213 ? 40.746 -22.590 -0.562 1.00 57.19 309 THR D CA 1
ATOM 4569 C C . THR E 2 213 ? 40.912 -21.077 -0.660 1.00 56.87 309 THR D C 1
ATOM 4570 O O . THR E 2 213 ? 42.032 -20.563 -0.688 1.00 55.97 309 THR D O 1
ATOM 4574 N N . GLU E 2 214 ? 39.786 -20.371 -0.714 1.00 57.12 310 GLU D N 1
ATOM 4575 C CA . GLU E 2 214 ? 39.805 -18.917 -0.813 1.00 58.26 310 GLU D CA 1
ATOM 4576 C C . GLU E 2 214 ? 39.217 -18.296 0.450 1.00 57.61 310 GLU D C 1
ATOM 4577 O O . GLU E 2 214 ? 38.524 -19.028 1.190 1.00 55.90 310 GLU D O 1
ATOM 4583 N N . PHE E 2 232 ? 43.165 -14.010 3.767 1.00 50.51 328 PHE D N 1
ATOM 4584 C CA . PHE E 2 232 ? 42.764 -15.387 4.187 1.00 51.65 328 PHE D CA 1
ATOM 4585 C C . PHE E 2 232 ? 42.567 -15.393 5.697 1.00 50.47 328 PHE D C 1
ATOM 4586 O O . PHE E 2 232 ? 43.380 -14.827 6.432 1.00 52.62 328 PHE D O 1
ATOM 4594 N N . LEU E 2 233 ? 41.493 -16.026 6.164 1.00 46.20 329 LEU D N 1
ATOM 4595 C CA . LEU E 2 233 ? 41.228 -16.062 7.599 1.00 42.38 329 LEU D CA 1
ATOM 4596 C C . LEU E 2 233 ? 42.442 -16.503 8.413 1.00 39.51 329 LEU D C 1
ATOM 4597 O O . LEU E 2 233 ? 43.212 -17.366 7.991 1.00 39.02 329 LEU D O 1
ATOM 4602 N N . SER E 2 234 ? 42.616 -15.886 9.575 1.00 37.32 330 SER D N 1
ATOM 4603 C CA . SER E 2 234 ? 43.730 -16.221 10.449 1.00 34.99 330 SER D CA 1
ATOM 4604 C C . SER E 2 234 ? 43.212 -17.146 11.534 1.00 33.92 330 SER D C 1
ATOM 4605 O O . SER E 2 234 ? 43.835 -17.283 12.585 1.00 34.55 330 SER D O 1
ATOM 4608 N N . LYS E 2 235 ? 42.063 -17.762 11.274 1.00 32.91 331 LYS D N 1
ATOM 4609 C CA . LYS E 2 235 ? 41.438 -18.684 12.217 1.00 32.41 331 LYS D CA 1
ATOM 4610 C C . LYS E 2 235 ? 39.968 -18.916 11.882 1.00 31.82 331 LYS D C 1
ATOM 4611 O O . LYS E 2 235 ? 39.410 -18.273 10.996 1.00 32.80 331 LYS D O 1
ATOM 4617 N N . ALA E 2 236 ? 39.360 -19.855 12.600 1.00 30.44 332 ALA D N 1
ATOM 4618 C CA . ALA E 2 236 ? 37.955 -20.219 12.441 1.00 26.50 332 ALA D CA 1
ATOM 4619 C C . ALA E 2 236 ? 37.586 -21.027 13.686 1.00 25.18 332 ALA D C 1
ATOM 4620 O O . ALA E 2 236 ? 38.378 -21.840 14.160 1.00 26.24 332 ALA D O 1
ATOM 4622 N N . VAL E 2 237 ? 36.392 -20.804 14.220 1.00 24.96 333 VAL D N 1
ATOM 4623 C CA . VAL E 2 237 ? 35.969 -21.498 15.427 1.00 24.92 333 VAL D CA 1
ATOM 4624 C C . VAL E 2 237 ? 34.494 -21.885 15.437 1.00 22.25 333 VAL D C 1
ATOM 4625 O O . VAL E 2 237 ? 33.636 -21.021 15.294 1.00 19.10 333 VAL D O 1
ATOM 4629 N N . HIS E 2 238 ? 34.207 -23.176 15.617 1.00 21.90 334 HIS D N 1
ATOM 4630 C CA . HIS E 2 238 ? 32.826 -23.670 15.686 1.00 19.92 334 HIS D CA 1
ATOM 4631 C C . HIS E 2 238 ? 32.598 -24.296 17.055 1.00 19.27 334 HIS D C 1
ATOM 4632 O O . HIS E 2 238 ? 33.534 -24.795 17.675 1.00 20.59 334 HIS D O 1
ATOM 4639 N N . LYS E 2 239 ? 31.358 -24.272 17.527 1.00 17.92 335 LYS D N 1
ATOM 4640 C CA . LYS E 2 239 ? 31.036 -24.838 18.835 1.00 19.54 335 LYS D CA 1
ATOM 4641 C C . LYS E 2 239 ? 29.537 -24.998 18.930 1.00 20.88 335 LYS D C 1
ATOM 4642 O O . LYS E 2 239 ? 28.799 -24.181 18.393 1.00 25.68 335 LYS D O 1
ATOM 4648 N N . SER E 2 240 ? 29.076 -26.032 19.617 1.00 20.21 336 SER D N 1
ATOM 4649 C CA . SER E 2 240 ? 27.644 -26.251 19.743 1.00 20.80 336 SER D CA 1
ATOM 4650 C C . SER E 2 240 ? 27.323 -27.327 20.764 1.00 20.26 336 SER D C 1
ATOM 4651 O O . SER E 2 240 ? 28.101 -28.252 20.976 1.00 18.90 336 SER D O 1
ATOM 4654 N N . CYS E 2 241 ? 26.163 -27.199 21.392 1.00 18.87 337 CYS D N 1
ATOM 4655 C CA . CYS E 2 241 ? 25.732 -28.161 22.390 1.00 18.58 337 CYS D CA 1
ATOM 4656 C C . CYS E 2 241 ? 24.236 -28.349 22.254 1.00 16.47 337 CYS D C 1
ATOM 4657 O O . CYS E 2 241 ? 23.543 -27.473 21.738 1.00 17.75 337 CYS D O 1
ATOM 4660 N N . ILE E 2 242 ? 23.747 -29.494 22.713 1.00 12.16 338 ILE D N 1
ATOM 4661 C CA . ILE E 2 242 ? 22.331 -29.785 22.670 1.00 11.57 338 ILE D CA 1
ATOM 4662 C C . ILE E 2 242 ? 21.994 -30.455 23.99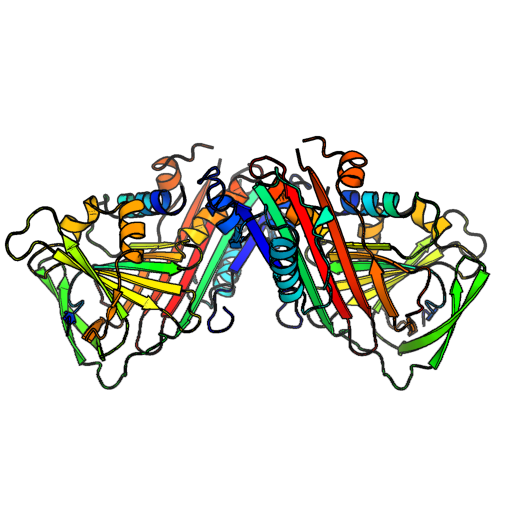4 1.00 13.27 338 ILE D C 1
ATOM 4663 O O . ILE E 2 242 ? 22.865 -31.047 24.612 1.00 14.45 338 ILE D O 1
ATOM 4668 N N . GLU E 2 243 ? 20.755 -30.353 24.455 1.00 15.05 339 GLU D N 1
ATOM 4669 C CA . GLU E 2 243 ? 20.410 -30.983 25.721 1.00 17.01 339 GLU D CA 1
ATOM 4670 C C . GLU E 2 243 ? 19.112 -31.770 25.643 1.00 17.24 339 GLU D C 1
ATOM 4671 O O . GLU E 2 243 ? 18.071 -31.312 26.111 1.00 20.88 339 GLU D O 1
ATOM 4677 N N . VAL E 2 244 ? 19.171 -32.963 25.068 1.00 14.85 340 VAL D N 1
ATOM 4678 C CA . VAL E 2 244 ? 17.981 -33.787 24.961 1.00 14.17 340 VAL D CA 1
ATOM 4679 C C . VAL E 2 244 ? 17.427 -34.133 26.344 1.00 12.75 340 VAL D C 1
ATOM 4680 O O . VAL E 2 244 ? 18.163 -34.126 27.316 1.00 13.60 340 VAL D O 1
ATOM 4684 N N . ASN E 2 245 ? 16.128 -34.418 26.433 1.00 15.15 341 ASN D N 1
ATOM 4685 C CA . ASN E 2 245 ? 15.485 -34.785 27.703 1.00 17.42 341 ASN D CA 1
ATOM 4686 C C . ASN E 2 245 ? 13.969 -34.958 27.556 1.00 18.19 341 ASN D C 1
ATOM 4687 O O . ASN E 2 245 ? 13.426 -34.767 26.479 1.00 17.95 341 ASN D O 1
ATOM 4692 N N . GLU E 2 246 ? 13.291 -35.314 28.643 1.00 21.47 342 GLU D N 1
ATOM 4693 C CA . GLU E 2 246 ? 11.842 -35.523 28.619 1.00 24.47 342 GLU D CA 1
ATOM 4694 C C . GLU E 2 246 ? 11.006 -34.459 27.891 1.00 26.18 342 GLU D C 1
ATOM 4695 O O . GLU E 2 246 ? 10.276 -34.783 26.959 1.00 28.28 342 GLU D O 1
ATOM 4701 N N . GLU E 2 247 ? 11.090 -33.202 28.314 1.00 24.50 343 GLU D N 1
ATOM 4702 C CA . GLU E 2 247 ? 10.302 -32.157 27.676 1.00 25.48 343 GLU D CA 1
ATOM 4703 C C . GLU E 2 247 ? 10.547 -32.049 26.163 1.00 25.51 343 GLU D C 1
ATOM 4704 O O . GLU E 2 247 ? 9.631 -32.248 25.361 1.00 25.06 343 GLU D O 1
ATOM 4710 N N . GLY E 2 248 ? 11.776 -31.732 25.770 1.00 25.75 344 GLY D N 1
ATOM 4711 C CA . GLY E 2 248 ? 12.071 -31.599 24.355 1.00 23.04 344 GLY D CA 1
ATOM 4712 C C . GLY E 2 248 ? 13.546 -31.527 24.013 1.00 21.88 344 GLY D C 1
ATOM 4713 O O . GLY E 2 248 ? 14.280 -32.490 24.185 1.00 22.13 344 GLY D O 1
ATOM 4714 N N . SER E 2 249 ? 13.990 -30.378 23.523 1.00 21.53 345 SER D N 1
ATOM 4715 C CA . SER E 2 249 ? 15.385 -30.226 23.147 1.00 19.97 345 SER D CA 1
ATOM 4716 C C . SER E 2 249 ? 15.774 -28.767 23.012 1.00 18.40 345 SER D C 1
ATOM 4717 O O . SER E 2 249 ? 15.020 -27.964 22.460 1.00 17.97 345 SER D O 1
ATOM 4720 N N . GLU E 2 250 ? 16.952 -28.429 23.531 1.00 18.62 346 GLU D N 1
ATOM 4721 C CA . GLU E 2 250 ? 17.476 -27.069 23.458 1.00 19.31 346 GLU D CA 1
ATOM 4722 C C . GLU E 2 250 ? 18.915 -27.112 22.979 1.00 19.49 346 GLU D C 1
ATOM 4723 O O . GLU E 2 250 ? 19.814 -27.465 23.741 1.00 20.22 346 GLU D O 1
ATOM 4729 N N . ALA E 2 251 ? 19.134 -26.757 21.719 1.00 19.61 347 ALA D N 1
ATOM 4730 C CA . ALA E 2 251 ? 20.478 -26.758 21.163 1.00 19.06 347 ALA D CA 1
ATOM 4731 C C . ALA E 2 251 ? 20.847 -25.391 20.609 1.00 18.33 347 ALA D C 1
ATOM 4732 O O . ALA E 2 251 ? 19.973 -24.568 20.325 1.00 18.43 347 ALA D O 1
ATOM 4734 N N . ALA E 2 252 ? 22.144 -25.147 20.471 1.00 13.55 348 ALA D N 1
ATOM 4735 C CA . ALA E 2 252 ? 22.626 -23.877 19.958 1.00 10.40 348 ALA D CA 1
ATOM 4736 C C . ALA E 2 252 ? 24.001 -24.096 19.396 1.00 10.98 348 ALA D C 1
ATOM 4737 O O . ALA E 2 252 ? 24.655 -25.080 19.719 1.00 13.67 348 ALA D O 1
ATOM 4739 N N . ALA E 2 253 ? 24.436 -23.168 18.554 1.00 12.54 349 ALA D N 1
ATOM 4740 C CA . ALA E 2 253 ? 25.748 -23.225 17.926 1.00 8.78 349 ALA D CA 1
ATOM 4741 C C . ALA E 2 253 ? 26.198 -21.808 17.654 1.00 7.13 349 ALA D C 1
ATOM 4742 O O . ALA E 2 253 ? 25.459 -20.860 17.898 1.00 6.81 349 ALA D O 1
ATOM 4744 N N . ALA E 2 254 ? 27.418 -21.680 17.151 1.00 9.73 350 ALA D N 1
ATOM 4745 C CA . ALA E 2 254 ? 28.020 -20.393 16.829 1.00 11.41 350 ALA D CA 1
ATOM 4746 C C . ALA E 2 254 ? 29.319 -20.675 16.097 1.00 11.53 350 ALA D C 1
ATOM 4747 O O . ALA E 2 254 ? 30.050 -21.609 16.445 1.00 10.56 350 ALA D O 1
ATOM 4749 N N . SER E 2 255 ? 29.596 -19.876 15.075 1.00 10.47 351 SER D N 1
ATOM 4750 C CA . SER E 2 255 ? 30.806 -20.046 14.287 1.00 11.86 351 SER D CA 1
ATOM 4751 C C . SER E 2 255 ? 31.525 -18.716 14.179 1.00 12.74 351 SER D C 1
ATOM 4752 O O . SER E 2 255 ? 30.894 -17.676 14.032 1.00 11.79 351 SER D O 1
ATOM 4755 N N . GLY E 2 256 ? 32.848 -18.754 14.249 1.00 13.32 352 GLY D N 1
ATOM 4756 C CA . GLY E 2 256 ? 33.602 -17.524 14.174 1.00 17.86 352 GLY D CA 1
ATOM 4757 C C . GLY E 2 256 ? 34.678 -17.523 13.115 1.00 22.50 352 GLY D C 1
ATOM 4758 O O . GLY E 2 256 ? 35.643 -18.283 13.185 1.00 23.54 352 GLY D O 1
ATOM 4759 N N . MET E 2 257 ? 34.507 -16.660 12.121 1.00 25.41 353 MET D N 1
ATOM 4760 C CA . MET E 2 257 ? 35.470 -16.521 11.043 1.00 26.44 353 MET D CA 1
ATOM 4761 C C . MET E 2 257 ? 36.301 -15.274 11.357 1.00 27.54 353 MET D C 1
ATOM 4762 O O . MET E 2 257 ? 35.832 -14.148 11.184 1.00 26.53 353 MET D O 1
ATOM 4767 N N . ILE E 2 258 ? 37.521 -15.476 11.846 1.00 28.67 354 ILE D N 1
ATOM 4768 C CA . ILE E 2 258 ? 38.408 -14.362 12.174 1.00 25.88 354 ILE D CA 1
ATOM 4769 C C . ILE E 2 258 ? 39.287 -14.036 10.982 1.00 27.42 354 ILE D C 1
ATOM 4770 O O . ILE E 2 258 ? 40.142 -14.831 10.604 1.00 26.17 354 ILE D O 1
ATOM 4775 N N . ALA E 2 259 ? 39.076 -12.862 10.398 1.00 30.93 355 ALA D N 1
ATOM 4776 C CA . ALA E 2 259 ? 39.839 -12.429 9.234 1.00 32.65 355 ALA D CA 1
ATOM 4777 C C . ALA E 2 259 ? 41.082 -11.643 9.633 1.00 35.80 355 ALA D C 1
ATOM 4778 O O . ALA E 2 259 ? 41.094 -10.944 10.653 1.00 35.89 355 ALA D O 1
ATOM 4780 N N . ILE E 2 260 ? 42.125 -11.762 8.816 1.00 40.20 356 ILE D N 1
ATOM 4781 C CA . ILE E 2 260 ? 43.395 -11.081 9.066 1.00 43.46 356 ILE D CA 1
ATOM 4782 C C . ILE E 2 260 ? 43.541 -9.827 8.212 1.00 45.16 356 ILE D C 1
ATOM 4783 O O . ILE E 2 260 ? 44.439 -9.012 8.441 1.00 45.38 356 ILE D O 1
ATOM 4788 N N . SER E 2 261 ? 42.660 -9.684 7.225 1.00 47.72 357 SER D N 1
ATOM 4789 C CA . SER E 2 261 ? 42.693 -8.533 6.329 1.00 51.37 357 SER D CA 1
ATOM 4790 C C . SER E 2 261 ? 41.287 -8.088 5.935 1.00 51.66 357 SER D C 1
ATOM 4791 O O . SER E 2 261 ? 40.326 -8.784 6.323 1.00 51.85 357 SER D O 1
ATOM 4795 N N . TYR F 3 1 ? 4.593 -54.124 17.504 1.00 31.56 361 TYR F N 1
ATOM 4796 C CA . TYR F 3 1 ? 5.245 -52.934 18.131 1.00 33.00 361 TYR F CA 1
ATOM 4797 C C . TYR F 3 1 ? 6.746 -52.876 17.933 1.00 33.08 361 TYR F C 1
ATOM 4798 O O . TYR F 3 1 ? 7.507 -53.562 18.625 1.00 36.23 361 TYR F O 1
ATOM 4807 N N . PRO F 3 2 ? 7.203 -52.070 16.973 1.00 30.83 362 PRO F N 1
ATOM 4808 C CA . PRO F 3 2 ? 8.655 -52.029 16.820 1.00 29.04 362 PRO F CA 1
ATOM 4809 C C . PRO F 3 2 ? 9.208 -51.540 18.150 1.00 27.26 362 PRO F C 1
ATOM 4810 O O . PRO F 3 2 ? 8.584 -50.714 18.821 1.00 25.98 362 PRO F O 1
ATOM 4814 N N . GLN F 3 3 ? 10.357 -52.070 18.549 1.00 26.70 363 GLN F N 1
ATOM 4815 C CA . GLN F 3 3 ? 10.983 -51.660 19.801 1.00 24.20 363 GLN F CA 1
ATOM 4816 C C . GLN F 3 3 ? 12.329 -51.061 19.444 1.00 21.70 363 GLN F C 1
ATOM 4817 O O . GLN F 3 3 ? 13.147 -51.708 18.784 1.00 21.83 363 GLN F O 1
ATOM 4823 N N . VAL F 3 4 ? 12.559 -49.816 19.836 1.00 19.42 364 VAL F N 1
ATOM 4824 C CA . VAL F 3 4 ? 13.848 -49.207 19.542 1.00 18.97 364 VAL F CA 1
ATOM 4825 C C . VAL F 3 4 ? 14.458 -48.613 20.813 1.00 17.43 364 VAL F C 1
ATOM 4826 O O . VAL F 3 4 ? 14.154 -47.494 21.235 1.00 15.39 364 VAL F O 1
ATOM 4830 N N . ILE F 3 5 ? 15.304 -49.429 21.431 1.00 18.44 365 ILE F N 1
ATOM 4831 C CA . ILE F 3 5 ? 16.022 -49.085 22.647 1.00 19.88 365 ILE F CA 1
ATOM 4832 C C . ILE F 3 5 ? 17.381 -48.536 22.192 1.00 20.73 365 ILE F C 1
ATOM 4833 O O . ILE F 3 5 ? 18.239 -49.293 21.714 1.00 22.81 365 ILE F O 1
ATOM 4838 N N . VAL F 3 6 ? 17.569 -47.227 22.305 1.00 17.89 366 VAL F N 1
ATOM 4839 C CA . VAL F 3 6 ? 18.832 -46.643 21.897 1.00 16.75 366 VAL F CA 1
ATOM 4840 C C . VAL F 3 6 ? 19.721 -46.665 23.127 1.00 16.26 366 VAL F C 1
ATOM 4841 O O . VAL F 3 6 ? 20.084 -45.635 23.688 1.00 13.86 366 VAL F O 1
ATOM 4845 N N . ASP F 3 7 ? 20.043 -47.884 23.547 1.00 17.52 367 ASP F N 1
ATOM 4846 C CA . ASP F 3 7 ? 20.883 -48.103 24.705 1.00 17.80 367 ASP F CA 1
ATOM 4847 C C . ASP F 3 7 ? 22.331 -48.293 24.296 1.00 16.53 367 ASP F C 1
ATOM 4848 O O . ASP F 3 7 ? 23.135 -48.809 25.066 1.00 18.81 367 ASP F O 1
ATOM 4853 N N . HIS F 3 8 ? 22.660 -47.872 23.081 1.00 13.78 368 HIS F N 1
ATOM 4854 C CA . HIS F 3 8 ? 24.024 -47.974 22.585 1.00 12.83 368 HIS F CA 1
ATOM 4855 C C . HIS F 3 8 ? 24.248 -46.966 21.453 1.00 16.01 368 HIS F C 1
ATOM 4856 O O . HIS F 3 8 ? 23.290 -46.478 20.854 1.00 20.10 368 HIS F O 1
ATOM 4863 N N . PRO F 3 9 ? 25.515 -46.641 21.147 1.00 14.75 369 PRO F N 1
ATOM 4864 C CA . PRO F 3 9 ? 25.900 -45.685 20.107 1.00 17.41 369 PRO F CA 1
ATOM 4865 C C . PRO F 3 9 ? 24.985 -45.476 18.896 1.00 19.36 369 PRO F C 1
ATOM 4866 O O . PRO F 3 9 ? 24.495 -46.425 18.279 1.00 19.87 369 PRO F O 1
ATOM 4870 N N . PHE F 3 10 ? 24.783 -44.203 18.563 1.00 19.45 370 PHE F N 1
ATOM 4871 C CA . PHE F 3 10 ? 23.956 -43.804 17.435 1.00 19.04 370 PHE F CA 1
ATOM 4872 C C . PHE F 3 10 ? 24.370 -42.423 16.930 1.00 19.32 370 PHE F C 1
ATOM 4873 O O . PHE F 3 10 ? 25.062 -41.682 17.625 1.00 22.14 370 PHE F O 1
ATOM 4881 N N . LEU F 3 11 ? 23.958 -42.088 15.710 1.00 17.75 371 LEU F N 1
ATOM 4882 C CA . LEU F 3 11 ? 24.238 -40.772 15.143 1.00 15.99 371 LEU F CA 1
ATOM 4883 C C . LEU F 3 11 ? 22.876 -40.091 15.028 1.00 18.17 371 LEU F C 1
ATOM 4884 O O . LEU F 3 11 ? 21.847 -40.779 14.942 1.00 17.77 371 LEU F O 1
ATOM 4889 N N . TYR F 3 12 ? 22.842 -38.759 15.057 1.00 18.22 372 TYR F N 1
ATOM 4890 C CA . TYR F 3 12 ? 21.556 -38.087 14.919 1.00 19.40 372 TYR F CA 1
ATOM 4891 C C . TYR F 3 12 ? 21.474 -36.894 13.970 1.00 18.13 372 TYR F C 1
ATOM 4892 O O . TYR F 3 12 ? 22.474 -36.430 13.404 1.00 15.14 372 TYR F O 1
ATOM 4901 N N . LEU F 3 13 ? 20.240 -36.440 13.770 1.00 18.02 373 LEU F N 1
ATOM 4902 C CA . LEU F 3 13 ? 19.958 -35.309 12.905 1.00 18.79 373 LEU F CA 1
ATOM 4903 C C . LEU F 3 13 ? 18.776 -34.476 13.383 1.00 19.28 373 LEU F C 1
ATOM 4904 O O . LEU F 3 13 ? 17.632 -34.920 13.284 1.00 20.12 373 LEU F O 1
ATOM 4909 N N . ILE F 3 14 ? 19.039 -33.293 13.931 1.00 16.99 374 ILE F N 1
ATOM 4910 C CA . ILE F 3 14 ? 17.933 -32.429 14.309 1.00 15.84 374 ILE F CA 1
ATOM 4911 C C . ILE F 3 14 ? 17.776 -31.719 12.972 1.00 17.55 374 ILE F C 1
ATOM 4912 O O . ILE F 3 14 ? 18.573 -30.844 12.641 1.00 18.89 374 ILE F O 1
ATOM 4917 N N . ARG F 3 15 ? 16.790 -32.115 12.177 1.00 17.94 375 ARG F N 1
ATOM 4918 C CA . ARG F 3 15 ? 16.625 -31.482 10.878 1.00 17.45 375 ARG F CA 1
ATOM 4919 C C . ARG F 3 15 ? 15.190 -31.111 10.597 1.00 18.32 375 ARG F C 1
ATOM 4920 O O . ARG F 3 15 ? 14.268 -31.624 11.232 1.00 17.26 375 ARG F O 1
ATOM 4928 N N . ASN F 3 16 ? 15.018 -30.209 9.638 1.00 19.86 376 ASN F N 1
ATOM 4929 C CA . ASN F 3 16 ? 13.700 -29.736 9.225 1.00 21.31 376 ASN F CA 1
ATOM 4930 C C . ASN F 3 16 ? 13.232 -30.583 8.051 1.00 24.09 376 ASN F C 1
ATOM 4931 O O . ASN F 3 16 ? 14.011 -30.868 7.137 1.00 25.35 376 ASN F O 1
ATOM 4936 N N . ARG F 3 17 ? 11.967 -30.991 8.076 1.00 26.02 377 ARG F N 1
ATOM 4937 C CA . ARG F 3 17 ? 11.434 -31.795 6.988 1.00 27.24 377 ARG F CA 1
ATOM 4938 C C . ARG F 3 17 ? 11.092 -30.951 5.769 1.00 27.92 377 ARG F C 1
ATOM 4939 O O . ARG F 3 17 ? 11.847 -30.914 4.803 1.00 29.95 377 ARG F O 1
ATOM 4947 N N . LYS F 3 18 ? 9.961 -30.260 5.821 1.00 26.36 378 LYS F N 1
ATOM 4948 C CA . LYS F 3 18 ? 9.522 -29.445 4.698 1.00 27.68 378 LYS F CA 1
ATOM 4949 C C . LYS F 3 18 ? 10.665 -28.897 3.829 1.00 25.81 378 LYS F C 1
ATOM 4950 O O . LYS F 3 18 ? 10.560 -28.913 2.597 1.00 26.67 378 LYS F O 1
ATOM 4956 N N . SER F 3 19 ? 11.753 -28.435 4.446 1.00 21.61 379 SER F N 1
ATOM 4957 C CA . SER F 3 19 ? 12.867 -27.870 3.673 1.00 21.23 379 SER F CA 1
ATOM 4958 C C . SER F 3 19 ? 14.033 -28.814 3.448 1.00 20.54 379 SER F C 1
ATOM 4959 O O . SER F 3 19 ? 14.674 -28.777 2.398 1.00 18.95 379 SER F O 1
ATOM 4962 N N . GLY F 3 20 ? 14.317 -29.641 4.449 1.00 22.60 380 GLY F N 1
ATOM 4963 C CA . GLY F 3 20 ? 15.416 -30.582 4.346 1.00 24.78 380 GLY F CA 1
ATOM 4964 C C . GLY F 3 20 ? 16.781 -30.044 4.761 1.00 24.59 380 GLY F C 1
ATOM 4965 O O . GLY F 3 20 ? 17.804 -30.670 4.470 1.00 25.07 380 GLY F O 1
ATOM 4966 N N . ILE F 3 21 ? 16.822 -28.884 5.413 1.00 24.55 381 ILE F N 1
ATOM 4967 C CA . ILE F 3 21 ? 18.105 -28.350 5.853 1.00 22.78 381 ILE F CA 1
ATOM 4968 C C . ILE F 3 21 ? 18.398 -28.951 7.219 1.00 20.35 381 ILE F C 1
ATOM 4969 O O . ILE F 3 21 ? 17.486 -29.159 8.025 1.00 19.69 381 ILE F O 1
ATOM 4974 N N . ILE F 3 22 ? 19.671 -29.249 7.456 1.00 17.87 382 ILE F N 1
ATOM 4975 C CA . ILE F 3 22 ? 20.123 -29.840 8.709 1.00 14.87 382 ILE F CA 1
ATOM 4976 C C . ILE F 3 22 ? 20.536 -28.747 9.694 1.00 13.66 382 ILE F C 1
ATOM 4977 O O . ILE F 3 22 ? 21.312 -27.849 9.359 1.00 13.15 382 ILE F O 1
ATOM 4982 N N . LEU F 3 23 ? 20.003 -28.810 10.905 1.00 10.84 383 LEU F N 1
ATOM 4983 C CA . LEU F 3 23 ? 20.344 -27.815 11.907 1.00 12.58 383 LEU F CA 1
ATOM 4984 C C . LEU F 3 23 ? 21.589 -28.303 12.632 1.00 15.13 383 LEU F C 1
ATOM 4985 O O . LEU F 3 23 ? 22.674 -27.750 12.463 1.00 15.71 383 LEU F O 1
ATOM 4990 N N . PHE F 3 24 ? 21.417 -29.362 13.419 1.00 17.67 384 PHE F N 1
ATOM 4991 C CA . PHE F 3 24 ? 22.489 -29.974 14.195 1.00 17.31 384 PHE F CA 1
ATOM 4992 C C . PHE F 3 24 ? 22.655 -31.416 13.759 1.00 18.86 384 PHE F C 1
ATOM 4993 O O . PHE F 3 24 ? 21.678 -32.093 13.443 1.00 18.14 384 PHE F O 1
ATOM 5001 N N . MET F 3 25 ? 23.895 -31.887 13.765 1.00 21.13 385 MET F N 1
ATOM 5002 C CA . MET F 3 25 ? 24.192 -33.259 13.384 1.00 22.81 385 MET F CA 1
ATOM 5003 C C . MET F 3 25 ? 25.347 -33.805 14.235 1.00 23.37 385 MET F C 1
ATOM 5004 O O . MET F 3 25 ? 26.162 -33.039 14.758 1.00 23.19 385 MET F O 1
ATOM 5009 N N . GLY F 3 26 ? 25.406 -35.127 14.377 1.00 23.16 386 GLY F N 1
ATOM 5010 C CA . GLY F 3 26 ? 26.461 -35.747 15.159 1.00 19.69 386 GLY F CA 1
ATOM 5011 C C . GLY F 3 26 ? 26.142 -37.169 15.575 1.00 18.67 386 GLY F C 1
ATOM 5012 O O . GLY F 3 26 ? 25.149 -37.750 15.141 1.00 19.74 386 GLY F O 1
ATOM 5013 N N . ARG F 3 27 ? 26.993 -37.739 16.422 1.00 16.98 387 ARG F N 1
ATOM 5014 C CA . ARG F 3 27 ? 26.802 -39.103 16.914 1.00 13.59 387 ARG F CA 1
ATOM 5015 C C . ARG F 3 27 ? 27.011 -39.101 18.420 1.00 11.62 387 ARG F C 1
ATOM 5016 O O . ARG F 3 27 ? 27.748 -38.272 18.948 1.00 14.60 387 ARG F O 1
ATOM 5024 N N . VAL F 3 28 ? 26.365 -40.026 19.109 1.00 8.38 388 VAL F N 1
ATOM 5025 C CA . VAL F 3 28 ? 26.502 -40.109 20.549 1.00 9.15 388 VAL F CA 1
ATOM 5026 C C . VAL F 3 28 ? 27.222 -41.384 20.950 1.00 12.61 388 VAL F C 1
ATOM 5027 O O . VAL F 3 28 ? 26.608 -42.452 21.012 1.00 11.78 388 VAL F O 1
ATOM 5031 N N . MET F 3 29 ? 28.524 -41.271 21.218 1.00 15.32 389 MET F N 1
ATOM 5032 C CA . MET F 3 29 ? 29.337 -42.408 21.642 1.00 13.84 389 MET F CA 1
ATOM 5033 C C . MET F 3 29 ? 29.193 -42.588 23.142 1.00 15.35 389 MET F C 1
ATOM 5034 O O . MET F 3 29 ? 29.012 -43.706 23.608 1.00 16.15 389 MET F O 1
ATOM 5039 N N . ASN F 3 30 ? 29.262 -41.484 23.886 1.00 17.56 390 ASN F N 1
ATOM 5040 C CA . ASN F 3 30 ? 29.108 -41.505 25.343 1.00 19.35 390 ASN F CA 1
ATOM 5041 C C . ASN F 3 30 ? 27.904 -40.635 25.722 1.00 20.68 390 ASN F C 1
ATOM 5042 O O . ASN F 3 30 ? 27.916 -39.418 25.511 1.00 21.05 390 ASN F O 1
ATOM 5047 N N . PRO F 3 31 ? 26.840 -41.252 26.272 1.00 21.04 391 PRO F N 1
ATOM 5048 C CA . PRO F 3 31 ? 25.622 -40.542 26.687 1.00 20.78 391 PRO F CA 1
ATOM 5049 C C . PRO F 3 31 ? 25.804 -39.838 28.018 1.00 22.59 391 PRO F C 1
ATOM 5050 O O . PRO F 3 31 ? 24.949 -39.062 28.441 1.00 21.88 391 PRO F O 1
ATOM 5054 N N . HIS F 3 32 ? 26.920 -40.120 28.679 1.00 26.62 392 HIS F N 1
ATOM 5055 C CA . HIS F 3 32 ? 27.188 -39.535 29.979 1.00 32.74 392 HIS F CA 1
ATOM 5056 C C . HIS F 3 32 ? 27.432 -38.028 30.015 1.00 39.11 392 HIS F C 1
ATOM 5057 O O . HIS F 3 32 ? 28.204 -37.482 29.214 1.00 39.48 392 HIS F O 1
ATOM 5064 N N . HIS F 3 33 ? 26.775 -37.392 30.990 1.00 43.40 393 HIS F N 1
ATOM 5065 C CA . HIS F 3 33 ? 26.829 -35.952 31.256 1.00 46.05 393 HIS F CA 1
ATOM 5066 C C . HIS F 3 33 ? 25.418 -35.474 31.635 1.00 48.50 393 HIS F C 1
ATOM 5067 O O . HIS F 3 33 ? 25.269 -34.865 32.724 1.00 48.85 393 HIS F O 1
#

Organism: Mus musculus (NCBI:txid10090)

CATH classification: 1.10.287.580

InterPro domains:
  IPR000215 Serpin family [PTHR11461] (25-398)
  IPR023795 Serpin, conserved site [PS00284] (370-380)
  IPR023796 Serpin domain [PF00079] (26-397)
  IPR023796 Serpin domain [SM00093] (31-397)
  IPR036186 Serpin superfamily [SSF56574] (6-397)
  IPR042178 Serpin superfamily, domain 1 [G3DSA:3.30.497.10] (50-346)
  IPR042185 Serpin superfamily, domain 2 [G3DSA:2.30.39.10] (41-397)

Sequence (634 aa):
TITEWSVNMYNHLRGTGEDENILFSPLSIALAMGMMELGAENQYVMKLANSLFVQNGFHVNEEFLQMLKMYFNAEVNHVDFSQNVAVANSINKWVENYTNSLLKDLVSPEDFDGVTNLALINAVYFKGNWKSQFRPENTRTFSFTKDDESEVQIPMMYQQGEFYYGEFSDGSNEAGGIYQVLEIPYEGDEISMMLALSRQEVPLATLEPLLKAQLIEEWANSVKKQKVEVYLPRFTVEQEIDLKDILKALGVTEFLSKAVHKSCIEVNEEGSEAAAASGMIAISYPQVIVDHPFLYLIRNRKSGIILFMGRVMNPHHTITEWSVNMYNHLRGTGEDENILFSPLSIALAMGMMELGAENQYVMKLANSLFVQNGFHVNEEFLQMLKMYFNAEVNHVDFSQNVAVANSINKWVENYTNSLLKDLVSPEDFDGVTNLALINAVYFKGNWKSQFRPENTRTFSFTKDDESEVQIPMMYQQGEFYYGEFSDGSNEAGGIYQVLEIPYEGDEISMMLALSRQEVPLATLEPLLKAQLIEEWANSVKKQKVEVYLPRFTVEQEIDLKDILKALGVTEFLSKAVHKSCIEVNEEGSEAAAASGMIAISYPQVIVDHPFLYLIRNRKSGIILFMGRVMNPHH